Protein AF-0000000074693476 (afdb_homodimer)

Structure (mmCIF, N/CA/C/O backbone):
data_AF-0000000074693476-model_v1
#
loop_
_entity.id
_entity.type
_entity.pdbx_description
1 polymer 'BTB/POZ domain-containing protein 6'
#
loop_
_atom_site.group_PDB
_atom_site.id
_atom_site.type_symbol
_atom_site.label_atom_id
_atom_site.label_alt_id
_atom_site.label_comp_id
_atom_site.label_asym_id
_atom_site.label_entity_id
_atom_site.label_seq_id
_atom_site.pdbx_PDB_ins_code
_atom_site.Cartn_x
_atom_site.Cartn_y
_atom_site.Cartn_z
_atom_site.occupancy
_atom_site.B_iso_or_equiv
_atom_site.auth_seq_id
_atom_site.auth_comp_id
_atom_site.auth_asym_id
_atom_site.auth_atom_id
_atom_site.pdbx_PDB_model_num
ATOM 1 N N . MET A 1 1 ? 35.906 -12.086 26.562 1 19.55 1 MET A N 1
ATOM 2 C CA . MET A 1 1 ? 36.469 -10.82 26.109 1 19.55 1 MET A CA 1
ATOM 3 C C . MET A 1 1 ? 36 -10.508 24.688 1 19.55 1 MET A C 1
ATOM 5 O O . MET A 1 1 ? 36.406 -9.492 24.109 1 19.55 1 MET A O 1
ATOM 9 N N . PHE A 1 2 ? 35.625 -11.477 23.906 1 19.38 2 PHE A N 1
ATOM 10 C CA . PHE A 1 2 ? 35.719 -11.398 22.453 1 19.38 2 PHE A CA 1
ATOM 11 C C . PHE A 1 2 ? 34.594 -10.516 21.906 1 19.38 2 PHE A C 1
ATOM 13 O O . PHE A 1 2 ? 33.625 -11.023 21.312 1 19.38 2 PHE A O 1
ATOM 20 N N . ALA A 1 3 ? 34.125 -9.469 22.625 1 24.61 3 ALA A N 1
ATOM 21 C CA . ALA A 1 3 ? 33.062 -8.547 22.312 1 24.61 3 ALA A CA 1
ATOM 22 C C . ALA A 1 3 ? 33.344 -7.797 21.016 1 24.61 3 ALA A C 1
ATOM 24 O O . ALA A 1 3 ? 34.031 -6.781 21.016 1 24.61 3 ALA A O 1
ATOM 25 N N . GLY A 1 4 ? 33.656 -8.641 19.969 1 25.91 4 GLY A N 1
ATOM 26 C CA . GLY A 1 4 ? 34.062 -7.938 18.766 1 25.91 4 GLY A CA 1
ATOM 27 C C . GLY A 1 4 ? 33.094 -6.836 18.359 1 25.91 4 GLY A C 1
ATOM 28 O O . GLY A 1 4 ? 31.875 -7.031 18.359 1 25.91 4 GLY A O 1
ATOM 29 N N . GLN A 1 5 ? 33.375 -5.602 18.609 1 27.17 5 GLN A N 1
ATOM 30 C CA . GLN A 1 5 ? 32.719 -4.32 18.328 1 27.17 5 GLN A CA 1
ATOM 31 C C . GLN A 1 5 ? 32.312 -4.215 16.859 1 27.17 5 GLN A C 1
ATOM 33 O O . GLN A 1 5 ? 33.156 -4.301 15.977 1 27.17 5 GLN A O 1
ATOM 38 N N . PRO A 1 6 ? 31.172 -4.793 16.484 1 31.78 6 PRO A N 1
ATOM 39 C CA . PRO A 1 6 ? 30.953 -4.75 15.039 1 31.78 6 PRO A CA 1
ATOM 40 C C . PRO A 1 6 ? 31.344 -3.408 14.43 1 31.78 6 PRO A C 1
ATOM 42 O O . PRO A 1 6 ? 31.281 -2.377 15.102 1 31.78 6 PRO A O 1
ATOM 45 N N . ASP A 1 7 ? 32.375 -3.443 13.586 1 31.14 7 ASP A N 1
ATOM 46 C CA . ASP A 1 7 ? 33.031 -2.342 12.875 1 31.14 7 ASP A CA 1
ATOM 47 C C . ASP A 1 7 ? 31.984 -1.374 12.312 1 31.14 7 ASP A C 1
ATOM 49 O O . ASP A 1 7 ? 31.141 -1.769 11.516 1 31.14 7 ASP A O 1
ATOM 53 N N . GLN A 1 8 ? 31.547 -0.4 13.016 1 33.66 8 GLN A N 1
ATOM 54 C CA . GLN A 1 8 ? 30.703 0.763 12.805 1 33.66 8 GLN A CA 1
ATOM 55 C C . GLN A 1 8 ? 31 1.43 11.461 1 33.66 8 GLN A C 1
ATOM 57 O O . GLN A 1 8 ? 30.281 2.346 11.047 1 33.66 8 GLN A O 1
ATOM 62 N N . SER A 1 9 ? 32.219 1.271 10.938 1 33.34 9 SER A N 1
ATOM 63 C CA . SER A 1 9 ? 32.781 2.016 9.805 1 33.34 9 SER A CA 1
ATOM 64 C C . SER A 1 9 ? 32.031 1.683 8.516 1 33.34 9 SER A C 1
ATOM 66 O O . SER A 1 9 ? 32.156 2.406 7.52 1 33.34 9 SER A O 1
ATOM 68 N N . VAL A 1 10 ? 31.703 0.456 8.312 1 31.94 10 VAL A N 1
ATOM 69 C CA . VAL A 1 10 ? 31.172 0.083 7.004 1 31.94 10 VAL A CA 1
ATOM 70 C C . VAL A 1 10 ? 29.797 0.704 6.797 1 31.94 10 VAL A C 1
ATOM 72 O O . VAL A 1 10 ? 28.781 -0.001 6.805 1 31.94 10 VAL A O 1
ATOM 75 N N . LEU A 1 11 ? 29.25 1.495 7.664 1 37 11 LEU A N 1
ATOM 76 C CA . LEU A 1 11 ? 28.016 2.209 7.34 1 37 11 LEU A CA 1
ATOM 77 C C . LEU A 1 11 ? 28.062 2.754 5.918 1 37 11 LEU A C 1
ATOM 79 O O . LEU A 1 11 ? 29.016 3.457 5.547 1 37 11 LEU A O 1
ATOM 83 N N . ASP A 1 12 ? 27.406 2.012 4.926 1 38.69 12 ASP A N 1
ATOM 84 C CA . ASP A 1 12 ? 27.375 2.104 3.469 1 38.69 12 ASP A CA 1
ATOM 85 C C . ASP A 1 12 ? 27.297 3.559 3.012 1 38.69 12 ASP A C 1
ATOM 87 O O . ASP A 1 12 ? 26.453 4.316 3.494 1 38.69 12 ASP A O 1
ATOM 91 N N . LYS A 1 13 ? 28.188 4.199 2.406 1 40.78 13 LYS A N 1
ATOM 92 C CA . LYS A 1 13 ? 28.438 5.426 1.648 1 40.78 13 LYS A CA 1
ATOM 93 C C . LYS A 1 13 ? 27.188 5.848 0.872 1 40.78 13 LYS A C 1
ATOM 95 O O . LYS A 1 13 ? 27.062 7.016 0.493 1 40.78 13 LYS A O 1
ATOM 100 N N . ASN A 1 14 ? 26.438 4.879 0.334 1 44.59 14 ASN A N 1
ATOM 101 C CA . ASN A 1 14 ? 25.469 5.258 -0.696 1 44.59 14 ASN A CA 1
ATOM 102 C C . ASN A 1 14 ? 24.094 5.523 -0.104 1 44.59 14 ASN A C 1
ATOM 104 O O . ASN A 1 14 ? 23.094 5.539 -0.827 1 44.59 14 ASN A O 1
ATOM 108 N N . CYS A 1 15 ? 23.859 5.191 1.209 1 54.44 15 CYS A N 1
ATOM 109 C CA . CYS A 1 15 ? 22.5 5.555 1.609 1 54.44 15 CYS A CA 1
ATOM 110 C C . CYS A 1 15 ? 22.391 7.055 1.855 1 54.44 15 CYS A C 1
ATOM 112 O O . CYS A 1 15 ? 23.109 7.602 2.695 1 54.44 15 CYS A O 1
ATOM 114 N N . PRO A 1 16 ? 21.812 7.742 0.999 1 64.94 16 PRO A N 1
ATOM 115 C CA . PRO A 1 16 ? 21.594 9.164 1.271 1 64.94 16 PRO A CA 1
ATOM 116 C C . PRO A 1 16 ? 21.141 9.43 2.705 1 64.94 16 PRO A C 1
ATOM 118 O O . PRO A 1 16 ? 20.422 8.609 3.293 1 64.94 16 PRO A O 1
ATOM 121 N N . GLU A 1 17 ? 21.828 10.148 3.436 1 78.44 17 GLU A N 1
ATOM 122 C CA . GLU A 1 17 ? 21.438 10.656 4.75 1 78.44 17 GLU A CA 1
ATOM 123 C C . GLU A 1 17 ? 19.953 11.008 4.781 1 78.44 17 GLU A C 1
ATOM 125 O O . GLU A 1 17 ? 19.406 11.531 3.807 1 78.44 17 GLU A O 1
ATOM 130 N N . ASP A 1 18 ? 19.125 10.398 5.648 1 92.06 18 ASP A N 1
ATOM 131 C CA . ASP A 1 18 ? 17.734 10.688 5.957 1 92.06 18 ASP A CA 1
ATOM 132 C C . ASP A 1 18 ? 16.812 10.227 4.828 1 92.06 18 ASP A C 1
ATOM 134 O O . ASP A 1 18 ? 15.945 10.977 4.379 1 92.06 18 ASP A O 1
ATOM 138 N N . TRP A 1 19 ? 17.125 8.984 4.219 1 94.62 19 TRP A N 1
ATOM 139 C CA . TRP A 1 19 ? 16.359 8.43 3.109 1 94.62 19 TRP A CA 1
ATOM 140 C C . TRP A 1 19 ? 14.875 8.305 3.475 1 94.62 19 TRP A C 1
ATOM 142 O O . TRP A 1 19 ? 14.008 8.383 2.604 1 94.62 19 TRP A O 1
ATOM 152 N N . GLN A 1 20 ? 14.539 8.195 4.715 1 96.12 20 GLN A N 1
ATOM 153 C CA . GLN A 1 20 ? 13.188 7.977 5.211 1 96.12 20 GLN A CA 1
ATOM 154 C C . GLN A 1 20 ? 12.281 9.156 4.867 1 96.12 20 GLN A C 1
ATOM 156 O O . GLN A 1 20 ? 11.07 8.984 4.668 1 96.12 20 GLN A O 1
ATOM 161 N N . THR A 1 21 ? 12.867 10.336 4.801 1 95.81 21 THR A N 1
ATOM 162 C CA . THR A 1 21 ? 12.109 11.578 4.699 1 95.81 21 THR A CA 1
ATOM 163 C C . THR A 1 21 ? 11.43 11.688 3.336 1 95.81 21 THR A C 1
ATOM 165 O O . THR A 1 21 ? 10.492 12.461 3.166 1 95.81 21 THR A O 1
ATOM 168 N N . THR A 1 22 ? 11.805 10.883 2.398 1 94.88 22 THR A N 1
ATOM 169 C CA . THR A 1 22 ? 11.258 10.977 1.051 1 94.88 22 THR A CA 1
ATOM 170 C C . THR A 1 22 ? 10.266 9.844 0.786 1 94.88 22 THR A C 1
ATOM 172 O O . THR A 1 22 ? 9.656 9.781 -0.284 1 94.88 22 THR A O 1
ATOM 175 N N . LYS A 1 23 ? 10.109 8.938 1.743 1 95.56 23 LYS A N 1
ATOM 176 C CA . LYS A 1 23 ? 9.227 7.785 1.545 1 95.56 23 LYS A CA 1
ATOM 177 C C . LYS A 1 23 ? 7.832 8.062 2.098 1 95.56 23 LYS A C 1
ATOM 179 O O . LYS A 1 23 ? 7.676 8.375 3.279 1 95.56 23 LYS A O 1
ATOM 184 N N . LEU A 1 24 ? 6.836 7.883 1.351 1 94.31 24 LEU A N 1
ATOM 185 C CA . LEU A 1 24 ? 5.48 8.305 1.697 1 94.31 24 LEU A CA 1
ATOM 186 C C . LEU A 1 24 ? 4.719 7.172 2.375 1 94.31 24 LEU A C 1
ATOM 188 O O . LEU A 1 24 ? 3.885 7.414 3.25 1 94.31 24 LEU A O 1
ATOM 192 N N . THR A 1 25 ? 4.961 5.949 1.928 1 96.5 25 THR A N 1
ATOM 193 C CA . THR A 1 25 ? 4.188 4.82 2.432 1 96.5 25 THR A CA 1
ATOM 194 C C . THR A 1 25 ? 5.109 3.768 3.043 1 96.5 25 THR A C 1
ATOM 196 O O . THR A 1 25 ? 6.324 3.797 2.828 1 96.5 25 THR A O 1
ATOM 199 N N . ILE A 1 26 ? 4.574 2.9 3.799 1 97.31 26 ILE A N 1
ATOM 200 C CA . ILE A 1 26 ? 5.332 1.806 4.395 1 97.31 26 ILE A CA 1
ATOM 201 C C . ILE A 1 26 ? 5.895 0.908 3.297 1 97.31 26 ILE A C 1
ATOM 203 O O . ILE A 1 26 ? 7 0.377 3.426 1 97.31 26 ILE A O 1
ATOM 207 N N . LYS A 1 27 ? 5.148 0.76 2.211 1 97.31 27 LYS A N 1
ATOM 208 C CA . LYS A 1 27 ? 5.641 -0.011 1.074 1 97.31 27 LYS A CA 1
ATOM 209 C C . LYS A 1 27 ? 6.906 0.615 0.495 1 97.31 27 LYS A C 1
ATOM 211 O O . LYS A 1 27 ? 7.875 -0.09 0.197 1 97.31 27 LYS A O 1
ATOM 216 N N . ASP A 1 28 ? 6.879 1.973 0.401 1 97.38 28 ASP A N 1
ATOM 217 C CA . ASP A 1 28 ? 8.047 2.686 -0.11 1 97.38 28 ASP A CA 1
ATOM 218 C C . ASP A 1 28 ? 9.258 2.461 0.786 1 97.38 28 ASP A C 1
ATOM 220 O O . ASP A 1 28 ? 10.367 2.236 0.293 1 97.38 28 ASP A O 1
ATOM 224 N N . ARG A 1 29 ? 9.008 2.527 2.01 1 97.75 29 ARG A N 1
ATOM 225 C CA . ARG A 1 29 ? 10.086 2.385 2.98 1 97.75 29 ARG A CA 1
ATOM 226 C C . ARG A 1 29 ? 10.664 0.974 2.953 1 97.75 29 ARG A C 1
ATOM 228 O O . ARG A 1 29 ? 11.883 0.797 2.92 1 97.75 29 ARG A O 1
ATOM 235 N N . CYS A 1 30 ? 9.859 -0.033 2.908 1 98.06 30 CYS A N 1
ATOM 236 C CA . CYS A 1 30 ? 10.312 -1.418 2.863 1 98.06 30 CYS A CA 1
ATOM 237 C C . CYS A 1 30 ? 10.977 -1.729 1.526 1 98.06 30 CYS A C 1
ATOM 239 O O . CYS A 1 30 ? 11.977 -2.449 1.479 1 98.06 30 CYS A O 1
ATOM 241 N N . SER A 1 31 ? 10.375 -1.158 0.462 1 97.81 31 SER A N 1
ATOM 242 C CA . SER A 1 31 ? 10.953 -1.367 -0.864 1 97.81 31 SER A CA 1
ATOM 243 C C . SER A 1 31 ? 12.375 -0.838 -0.938 1 97.81 31 SER A C 1
ATOM 245 O O . SER A 1 31 ? 13.219 -1.401 -1.644 1 97.81 31 SER A O 1
ATOM 247 N N . PHE A 1 32 ? 12.633 0.213 -0.234 1 97.5 32 PHE A N 1
ATOM 248 C CA . PHE A 1 32 ? 13.961 0.81 -0.221 1 97.5 32 PHE A CA 1
ATOM 249 C C . PHE A 1 32 ? 14.984 -0.164 0.351 1 97.5 32 PHE A C 1
ATOM 251 O O . PHE A 1 32 ? 16.156 -0.145 -0.039 1 97.5 32 PHE A O 1
ATOM 258 N N . LEU A 1 33 ? 14.539 -1.071 1.209 1 97.81 33 LEU A N 1
ATOM 259 C CA . LEU A 1 33 ? 15.43 -1.978 1.919 1 97.81 33 LEU A CA 1
ATOM 260 C C . LEU A 1 33 ? 15.688 -3.24 1.104 1 97.81 33 LEU A C 1
ATOM 262 O O . LEU A 1 33 ? 16.531 -4.059 1.467 1 97.81 33 LEU A O 1
ATOM 266 N N . PHE A 1 34 ? 14.984 -3.377 -0.033 1 97.94 34 PHE A N 1
ATOM 267 C CA . PHE A 1 34 ? 15.133 -4.562 -0.867 1 97.94 34 PHE A CA 1
ATOM 268 C C . PHE A 1 34 ? 16.562 -4.715 -1.349 1 97.94 34 PHE A C 1
ATOM 270 O O . PHE A 1 34 ? 17.094 -3.838 -2.041 1 97.94 34 PHE A O 1
ATOM 277 N N . ASN A 1 35 ? 17.125 -5.828 -0.902 1 97.25 35 ASN A N 1
ATOM 278 C CA . ASN A 1 35 ? 18.516 -6.16 -1.202 1 97.25 35 ASN A CA 1
ATOM 279 C C . ASN A 1 35 ? 19.469 -5.023 -0.822 1 97.25 35 ASN A C 1
ATOM 281 O O . ASN A 1 35 ? 20.328 -4.641 -1.609 1 97.25 35 ASN A O 1
ATOM 285 N N . ASN A 1 36 ? 19.188 -4.426 0.294 1 96 36 ASN A N 1
ATOM 286 C CA . ASN A 1 36 ? 19.969 -3.338 0.871 1 96 36 ASN A CA 1
ATOM 287 C C . ASN A 1 36 ? 20.672 -3.77 2.16 1 96 36 ASN A C 1
ATOM 289 O O . ASN A 1 36 ? 20.062 -4.426 3.008 1 96 36 ASN A O 1
ATOM 293 N N . GLU A 1 37 ? 21.891 -3.504 2.283 1 95.62 37 GLU A N 1
ATOM 294 C CA . GLU A 1 37 ? 22.672 -3.887 3.455 1 95.62 37 GLU A CA 1
ATOM 295 C C . GLU A 1 37 ? 22.219 -3.133 4.699 1 95.62 37 GLU A C 1
ATOM 297 O O . GLU A 1 37 ? 22.406 -3.598 5.82 1 95.62 37 GLU A O 1
ATOM 302 N N . LEU A 1 38 ? 21.578 -2.004 4.484 1 94.94 38 LEU A N 1
ATOM 303 C CA . LEU A 1 38 ? 21.094 -1.188 5.59 1 94.94 38 LEU A CA 1
ATOM 304 C C . LEU A 1 38 ? 20.156 -1.989 6.488 1 94.94 38 LEU A C 1
ATOM 306 O O . LEU A 1 38 ? 19.156 -2.535 6.02 1 94.94 38 LEU A O 1
ATOM 310 N N . LEU A 1 39 ? 20.484 -2.141 7.781 1 94.69 39 LEU A N 1
ATOM 311 C CA . LEU A 1 39 ? 19.703 -2.809 8.82 1 94.69 39 LEU A CA 1
ATOM 312 C C . LEU A 1 39 ? 19.625 -4.309 8.555 1 94.69 39 LEU A C 1
ATOM 314 O O . LEU A 1 39 ? 18.859 -5.016 9.211 1 94.69 39 LEU A O 1
ATOM 318 N N . SER A 1 40 ? 20.359 -4.777 7.527 1 96.31 40 SER A N 1
ATOM 319 C CA . SER A 1 40 ? 20.312 -6.199 7.215 1 96.31 40 SER A CA 1
ATOM 320 C C . SER A 1 40 ? 20.906 -7.035 8.344 1 96.31 40 SER A C 1
ATOM 322 O O . SER A 1 40 ? 21.938 -6.68 8.906 1 96.31 40 SER A O 1
ATOM 324 N N . ASP A 1 41 ? 20.203 -8.109 8.703 1 95.94 41 ASP A N 1
ATOM 325 C CA . ASP A 1 41 ? 20.703 -8.969 9.773 1 95.94 41 ASP A CA 1
ATOM 326 C C . ASP A 1 41 ? 20.703 -10.43 9.352 1 95.94 41 ASP A C 1
ATOM 328 O O . ASP A 1 41 ? 20.969 -11.32 10.164 1 95.94 41 ASP A O 1
ATOM 332 N N . ILE A 1 42 ? 20.422 -10.711 8.141 1 97.25 42 ILE A N 1
ATOM 333 C CA . ILE A 1 42 ? 20.469 -12.055 7.582 1 97.25 42 ILE A CA 1
ATOM 334 C C . ILE A 1 42 ? 20.75 -11.977 6.082 1 97.25 42 ILE A C 1
ATOM 336 O O . ILE A 1 42 ? 20.438 -10.977 5.438 1 97.25 42 ILE A O 1
ATOM 340 N N . LYS A 1 43 ? 21.328 -12.984 5.543 1 97.31 43 LYS A N 1
ATOM 341 C CA . LYS A 1 43 ? 21.609 -13.078 4.113 1 97.31 43 LYS A CA 1
ATOM 342 C C . LYS A 1 43 ? 21.172 -14.422 3.551 1 97.31 43 LYS A C 1
ATOM 344 O O . LYS A 1 43 ? 21.25 -15.445 4.238 1 97.31 43 LYS A O 1
ATOM 349 N N . PHE A 1 44 ? 20.734 -14.375 2.305 1 97.56 44 PHE A N 1
ATOM 350 C CA . PHE A 1 44 ? 20.469 -15.602 1.565 1 97.56 44 PHE A CA 1
ATOM 351 C C . PHE A 1 44 ? 21.594 -15.906 0.591 1 97.56 44 PHE A C 1
ATOM 353 O O . PHE A 1 44 ? 22.141 -15 -0.041 1 97.56 44 PHE A O 1
ATOM 360 N N . THR A 1 45 ? 21.953 -17.156 0.478 1 96 45 THR A N 1
ATOM 361 C CA . THR A 1 45 ? 22.984 -17.562 -0.476 1 96 45 THR A CA 1
ATOM 362 C C . THR A 1 45 ? 22.453 -18.641 -1.418 1 96 45 THR A C 1
ATOM 364 O O . THR A 1 45 ? 21.734 -19.547 -0.991 1 96 45 THR A O 1
ATOM 367 N N . VAL A 1 46 ? 22.703 -18.469 -2.688 1 95.31 46 VAL A N 1
ATOM 368 C CA . VAL A 1 46 ? 22.328 -19.422 -3.721 1 95.31 46 VAL A CA 1
ATOM 369 C C . VAL A 1 46 ? 23.531 -19.734 -4.594 1 95.31 46 VAL A C 1
ATOM 371 O O . VAL A 1 46 ? 24.422 -18.906 -4.754 1 95.31 46 VAL A O 1
ATOM 374 N N . PRO A 1 47 ? 23.578 -20.906 -5.152 1 92.38 47 PRO A N 1
ATOM 375 C CA . PRO A 1 47 ? 24.719 -21.281 -5.977 1 92.38 47 PRO A CA 1
ATOM 376 C C . PRO A 1 47 ? 24.75 -20.547 -7.316 1 92.38 47 PRO A C 1
ATOM 378 O O . PRO A 1 47 ? 23.703 -20.156 -7.832 1 92.38 47 PRO A O 1
ATOM 381 N N . VAL A 1 48 ? 25.969 -20.297 -7.789 1 88.12 48 VAL A N 1
ATOM 382 C CA . VAL A 1 48 ? 26.156 -19.766 -9.133 1 88.12 48 VAL A CA 1
ATOM 383 C C . VAL A 1 48 ? 26.125 -20.891 -10.156 1 88.12 48 VAL A C 1
ATOM 385 O O . VAL A 1 48 ? 26.844 -21.891 -10 1 88.12 48 VAL A O 1
ATOM 388 N N . PRO A 1 49 ? 25.188 -20.641 -11.172 1 80.44 49 PRO A N 1
ATOM 389 C CA . PRO A 1 49 ? 25.094 -21.719 -12.164 1 80.44 49 PRO A CA 1
ATOM 390 C C . PRO A 1 49 ? 26.422 -21.984 -12.875 1 80.44 49 PRO A C 1
ATOM 392 O O . PRO A 1 49 ? 27.172 -21.031 -13.172 1 80.44 49 PRO A O 1
ATOM 395 N N . GLY A 1 50 ? 26.688 -23.172 -13.258 1 74.81 50 GLY A N 1
ATOM 396 C CA . GLY A 1 50 ? 27.797 -23.578 -14.102 1 74.81 50 GLY A CA 1
ATOM 397 C C . GLY A 1 50 ? 29.109 -23.734 -13.344 1 74.81 50 GLY A C 1
ATOM 398 O O . GLY A 1 50 ? 30.109 -24.156 -13.914 1 74.81 50 GLY A O 1
ATOM 399 N N . GLU A 1 51 ? 29.172 -23.125 -12.148 1 65.81 51 GLU A N 1
ATOM 400 C CA . GLU A 1 51 ? 30.469 -23.172 -11.484 1 65.81 51 GLU A CA 1
ATOM 401 C C . GLU A 1 51 ? 30.688 -24.531 -10.812 1 65.81 51 GLU A C 1
ATOM 403 O O . GLU A 1 51 ? 29.734 -25.156 -10.352 1 65.81 51 GLU A O 1
ATOM 408 N N . SER A 1 52 ? 31.859 -25.156 -11.133 1 59.88 52 SER A N 1
ATOM 409 C CA . SER A 1 52 ? 32.281 -26.438 -10.602 1 59.88 52 SER A CA 1
ATOM 410 C C . SER A 1 52 ? 32.344 -26.422 -9.078 1 59.88 52 SER A C 1
ATOM 412 O O . SER A 1 52 ? 32.406 -25.359 -8.461 1 59.88 52 SER A O 1
ATOM 414 N N . GLU A 1 53 ? 32.125 -27.562 -8.406 1 59.72 53 GLU A N 1
ATOM 415 C CA . GLU A 1 53 ? 32.031 -27.812 -6.973 1 59.72 53 GLU A CA 1
ATOM 416 C C . GLU A 1 53 ? 33.156 -27.156 -6.211 1 59.72 53 GLU A C 1
ATOM 418 O O . GLU A 1 53 ? 33.031 -26.812 -5.035 1 59.72 53 GLU A O 1
ATOM 423 N N . SER A 1 54 ? 34.406 -26.984 -6.762 1 56.06 54 SER A N 1
ATOM 424 C CA . SER A 1 54 ? 35.625 -26.578 -6.051 1 56.06 54 SER A CA 1
ATOM 425 C C . SER A 1 54 ? 35.625 -25.078 -5.793 1 56.06 54 SER A C 1
ATOM 427 O O . SER A 1 54 ? 36.344 -24.594 -4.93 1 56.06 54 SER A O 1
ATOM 429 N N . LYS A 1 55 ? 35.281 -24.328 -6.812 1 58.62 55 LYS A N 1
ATOM 430 C CA . LYS A 1 55 ? 35.25 -22.875 -6.652 1 58.62 55 LYS A CA 1
ATOM 431 C C . LYS A 1 55 ? 33.844 -22.344 -6.523 1 58.62 55 LYS A C 1
ATOM 433 O O . LYS A 1 55 ? 33.344 -21.625 -7.395 1 58.62 55 LYS A O 1
ATOM 438 N N . LYS A 1 56 ? 33.125 -22.875 -5.469 1 64.62 56 LYS A N 1
ATOM 439 C CA . LYS A 1 56 ? 31.672 -22.672 -5.324 1 64.62 56 LYS A CA 1
ATOM 440 C C . LYS A 1 56 ? 31.344 -21.234 -4.914 1 64.62 56 LYS A C 1
ATOM 442 O O . LYS A 1 56 ? 31.312 -20.922 -3.721 1 64.62 56 LYS A O 1
ATOM 447 N N . SER A 1 57 ? 31.391 -20.406 -5.832 1 81.44 57 SER A N 1
ATOM 448 C CA . SER A 1 57 ? 30.969 -19.031 -5.551 1 81.44 57 SER A CA 1
ATOM 449 C C . SER A 1 57 ? 29.469 -18.953 -5.328 1 81.44 57 SER A C 1
ATOM 451 O O . SER A 1 57 ? 28.719 -19.797 -5.82 1 81.44 57 SER A O 1
ATOM 453 N N . LYS A 1 58 ? 29.062 -18.281 -4.312 1 89.06 58 LYS A N 1
ATOM 454 C CA . LYS A 1 58 ? 27.656 -18.109 -3.969 1 89.06 58 LYS A CA 1
ATOM 455 C C . LYS A 1 58 ? 27.219 -16.672 -4.168 1 89.06 58 LYS A C 1
ATOM 457 O O . LYS A 1 58 ? 28 -15.742 -3.965 1 89.06 58 LYS A O 1
ATOM 462 N N . HIS A 1 59 ? 26.062 -16.531 -4.754 1 93.38 59 HIS A N 1
ATOM 463 C CA . HIS A 1 59 ? 25.406 -15.227 -4.75 1 93.38 59 HIS A CA 1
ATOM 464 C C . HIS A 1 59 ? 24.734 -14.953 -3.408 1 93.38 59 HIS A C 1
ATOM 466 O O . HIS A 1 59 ? 24.109 -15.844 -2.834 1 93.38 59 HIS A O 1
ATOM 472 N N . GLU A 1 60 ? 24.938 -13.758 -2.988 1 95.06 60 GLU A N 1
ATOM 473 C CA . GLU A 1 60 ? 24.344 -13.391 -1.711 1 95.06 60 GLU A CA 1
ATOM 474 C C . GLU A 1 60 ? 23.344 -12.25 -1.883 1 95.06 60 GLU A C 1
ATOM 476 O O . GLU A 1 60 ? 23.547 -11.359 -2.711 1 95.06 60 GLU A O 1
ATOM 481 N N . ILE A 1 61 ? 22.281 -12.289 -1.117 1 97.38 61 ILE A N 1
ATOM 482 C CA . ILE A 1 61 ? 21.281 -11.227 -1.104 1 97.38 61 ILE A CA 1
ATOM 483 C C . ILE A 1 61 ? 20.969 -10.828 0.336 1 97.38 61 ILE A C 1
ATOM 485 O O . ILE A 1 61 ? 20.734 -11.688 1.188 1 97.38 61 ILE A O 1
ATOM 489 N N . PHE A 1 62 ? 21.031 -9.539 0.619 1 97.5 62 PHE A N 1
ATOM 490 C CA . PHE A 1 62 ? 20.75 -9.023 1.952 1 97.5 62 PHE A CA 1
ATOM 491 C C . PHE A 1 62 ? 19.25 -9.086 2.246 1 97.5 62 PHE A C 1
ATOM 493 O O . PHE A 1 62 ? 18.438 -8.812 1.371 1 97.5 62 PHE A O 1
ATOM 500 N N . ALA A 1 63 ? 18.906 -9.5 3.447 1 98.12 63 ALA A N 1
ATOM 501 C CA . ALA A 1 63 ? 17.5 -9.555 3.877 1 98.12 63 ALA A CA 1
ATOM 502 C C . ALA A 1 63 ? 17.359 -9.117 5.332 1 98.12 63 ALA A C 1
ATOM 504 O O . ALA A 1 63 ? 18.344 -8.695 5.957 1 98.12 63 ALA A O 1
ATOM 505 N N . HIS A 1 64 ? 16.219 -9.047 5.859 1 97.94 64 HIS A N 1
ATOM 506 C CA . HIS A 1 64 ? 15.891 -8.609 7.211 1 97.94 64 HIS A CA 1
ATOM 507 C C . HIS A 1 64 ? 14.969 -9.617 7.902 1 97.94 64 HIS A C 1
ATOM 509 O O . HIS A 1 64 ? 13.859 -9.875 7.434 1 97.94 64 HIS A O 1
ATOM 515 N N . LYS A 1 65 ? 15.438 -10.141 9.016 1 97.5 65 LYS A N 1
ATOM 516 C CA . LYS A 1 65 ? 14.68 -11.156 9.742 1 97.5 65 LYS A CA 1
ATOM 517 C C . LYS A 1 65 ? 13.273 -10.68 10.062 1 97.5 65 LYS A C 1
ATOM 519 O O . LYS A 1 65 ? 12.312 -11.453 9.992 1 97.5 65 LYS A O 1
ATOM 524 N N . PHE A 1 66 ? 13.188 -9.438 10.422 1 97.38 66 PHE A N 1
ATOM 525 C CA . PHE A 1 66 ? 11.898 -8.883 10.797 1 97.38 66 PHE A CA 1
ATOM 526 C C . PHE A 1 66 ? 10.914 -8.969 9.641 1 97.38 66 PHE A C 1
ATOM 528 O O . PHE A 1 66 ? 9.812 -9.508 9.797 1 97.38 66 PHE A O 1
ATOM 535 N N . LEU A 1 67 ? 11.281 -8.477 8.469 1 98.25 67 LEU A N 1
ATOM 536 C CA . LEU A 1 67 ? 10.398 -8.453 7.309 1 98.25 67 LEU A CA 1
ATOM 537 C C . LEU A 1 67 ? 10.062 -9.875 6.855 1 98.25 67 LEU A C 1
ATOM 539 O O . LEU A 1 67 ? 8.93 -10.148 6.465 1 98.25 67 LEU A O 1
ATOM 543 N N . LEU A 1 68 ? 11.031 -10.711 6.957 1 98.06 68 LEU A N 1
ATOM 544 C CA . LEU A 1 68 ? 10.797 -12.109 6.598 1 98.06 68 LEU A CA 1
ATOM 545 C C . LEU A 1 68 ? 9.797 -12.758 7.555 1 98.06 68 LEU A C 1
ATOM 547 O O . LEU A 1 68 ? 8.867 -13.438 7.117 1 98.06 68 LEU A O 1
ATOM 551 N N . SER A 1 69 ? 9.938 -12.477 8.812 1 97.31 69 SER A N 1
ATOM 552 C CA . SER A 1 69 ? 9.148 -13.133 9.852 1 97.31 69 SER A CA 1
ATOM 553 C C . SER A 1 69 ? 7.695 -12.672 9.805 1 97.31 69 SER A C 1
ATOM 555 O O . SER A 1 69 ? 6.789 -13.422 10.172 1 97.31 69 SER A O 1
ATOM 557 N N . ILE A 1 70 ? 7.488 -11.469 9.375 1 97.56 70 ILE A N 1
ATOM 558 C CA . ILE A 1 70 ? 6.105 -11.008 9.336 1 97.56 70 ILE A CA 1
ATOM 559 C C . ILE A 1 70 ? 5.445 -11.453 8.031 1 97.56 70 ILE A C 1
ATOM 561 O O . ILE A 1 70 ? 4.234 -11.289 7.852 1 97.56 70 ILE A O 1
ATOM 565 N N . SER A 1 71 ? 6.156 -12.062 7.145 1 98 71 SER A N 1
ATOM 566 C CA . SER A 1 71 ? 5.617 -12.492 5.859 1 98 71 SER A CA 1
ATOM 567 C C . SER A 1 71 ? 5.398 -14 5.832 1 98 71 SER A C 1
ATOM 569 O O . SER A 1 71 ? 4.621 -14.508 5.02 1 98 71 SER A O 1
ATOM 571 N N . SER A 1 72 ? 6.07 -14.695 6.719 1 97.75 72 SER A N 1
ATOM 572 C CA . SER A 1 72 ? 6.055 -16.156 6.699 1 97.75 72 SER A CA 1
ATOM 573 C C . SER A 1 72 ? 6.141 -16.734 8.109 1 97.75 72 SER A C 1
ATOM 575 O O . SER A 1 72 ? 7.062 -16.406 8.859 1 97.75 72 SER A O 1
ATOM 577 N N . PRO A 1 73 ? 5.238 -17.672 8.445 1 97 73 PRO A N 1
ATOM 578 C CA . PRO A 1 73 ? 5.348 -18.328 9.75 1 97 73 PRO A CA 1
ATOM 579 C C . PRO A 1 73 ? 6.609 -19.172 9.883 1 97 73 PRO A C 1
ATOM 581 O O . PRO A 1 73 ? 7.148 -19.328 10.977 1 97 73 PRO A O 1
ATOM 584 N N . VAL A 1 74 ? 7.043 -19.688 8.766 1 96.94 74 VAL A N 1
ATOM 585 C CA . VAL A 1 74 ? 8.25 -20.5 8.766 1 96.94 74 VAL A CA 1
ATOM 586 C C . VAL A 1 74 ? 9.461 -19.641 9.109 1 96.94 74 VAL A C 1
ATOM 588 O O . VAL A 1 74 ? 10.273 -20.016 9.961 1 96.94 74 VAL A O 1
ATOM 591 N N . PHE A 1 75 ? 9.555 -18.469 8.516 1 96.88 75 PHE A N 1
ATOM 592 C CA . PHE A 1 75 ? 10.641 -17.562 8.852 1 96.88 75 PHE A CA 1
ATOM 593 C C . PHE A 1 75 ? 10.531 -17.094 10.305 1 96.88 75 PHE A C 1
ATOM 595 O O . PHE A 1 75 ? 11.547 -16.938 10.984 1 96.88 75 PHE A O 1
ATOM 602 N N . TYR A 1 76 ? 9.289 -16.906 10.727 1 96.5 76 TYR A N 1
ATOM 603 C CA . TYR A 1 76 ? 9.094 -16.516 12.125 1 96.5 76 TYR A CA 1
ATOM 604 C C . TYR A 1 76 ? 9.641 -17.594 13.062 1 96.5 76 TYR A C 1
ATOM 606 O O . TYR A 1 76 ? 10.367 -17.281 14.008 1 96.5 76 TYR A O 1
ATOM 614 N N . ALA A 1 77 ? 9.281 -18.781 12.797 1 94.62 77 ALA A N 1
ATOM 615 C CA . ALA A 1 77 ? 9.773 -19.906 13.609 1 94.62 77 ALA A CA 1
ATOM 616 C C . ALA A 1 77 ? 11.289 -20.016 13.531 1 94.62 77 ALA A C 1
ATOM 618 O O . ALA A 1 77 ? 11.953 -20.281 14.539 1 94.62 77 ALA A O 1
ATOM 619 N N . MET A 1 78 ? 11.875 -19.75 12.391 1 94.81 78 MET A N 1
ATOM 620 C CA . MET A 1 78 ? 13.312 -19.859 12.148 1 94.81 78 MET A CA 1
ATOM 621 C C . MET A 1 78 ? 14.086 -18.828 12.961 1 94.81 78 MET A C 1
ATOM 623 O O . MET A 1 78 ? 15.141 -19.141 13.516 1 94.81 78 MET A O 1
ATOM 627 N N . PHE A 1 79 ? 13.508 -17.625 13.078 1 95 79 PHE A N 1
ATOM 628 C CA . PHE A 1 79 ? 14.328 -16.531 13.602 1 95 79 PHE A CA 1
ATOM 629 C C . PHE A 1 79 ? 13.875 -16.141 15.008 1 95 79 PHE A C 1
ATOM 631 O O . PHE A 1 79 ? 14.656 -15.578 15.773 1 95 79 PHE A O 1
ATOM 638 N N . TYR A 1 80 ? 12.609 -16.406 15.336 1 91.94 80 TYR A N 1
ATOM 639 C CA . TYR A 1 80 ? 12.086 -15.914 16.609 1 91.94 80 TYR A CA 1
ATOM 640 C C . TYR A 1 80 ? 11.398 -17.031 17.375 1 91.94 80 TYR A C 1
ATOM 642 O O . TYR A 1 80 ? 10.82 -16.797 18.438 1 91.94 80 TYR A O 1
ATOM 650 N N . GLY A 1 81 ? 11.391 -18.172 16.859 1 88.81 81 GLY A N 1
ATOM 651 C CA . GLY A 1 81 ? 10.758 -19.312 17.516 1 88.81 81 GLY A CA 1
ATOM 652 C C . GLY A 1 81 ? 11.492 -19.766 18.766 1 88.81 81 GLY A C 1
ATOM 653 O O . GLY A 1 81 ? 12.305 -19.016 19.312 1 88.81 81 GLY A O 1
ATOM 654 N N . ALA A 1 82 ? 11.203 -20.859 19.188 1 85.75 82 ALA A N 1
ATOM 655 C CA . ALA A 1 82 ? 11.727 -21.406 20.422 1 85.75 82 ALA A CA 1
ATOM 656 C C . ALA A 1 82 ? 13.227 -21.641 20.328 1 85.75 82 ALA A C 1
ATOM 658 O O . ALA A 1 82 ? 13.969 -21.391 21.281 1 85.75 82 ALA A O 1
ATOM 659 N N . MET A 1 83 ? 13.758 -22.094 19.156 1 86.56 83 MET A N 1
ATOM 660 C CA . MET A 1 83 ? 15.18 -22.312 18.891 1 86.56 83 MET A CA 1
ATOM 661 C C . MET A 1 83 ? 15.609 -21.547 17.641 1 86.56 83 MET A C 1
ATOM 663 O O . MET A 1 83 ? 15.805 -22.156 16.578 1 86.56 83 MET A O 1
ATOM 667 N N . PRO A 1 84 ? 15.789 -20.297 17.875 1 84.44 84 PRO A N 1
ATOM 668 C CA . PRO A 1 84 ? 16.078 -19.484 16.688 1 84.44 84 PRO A CA 1
ATOM 669 C C . PRO A 1 84 ? 17.453 -19.766 16.094 1 84.44 84 PRO A C 1
ATOM 671 O O . PRO A 1 84 ? 18.391 -20.062 16.828 1 84.44 84 PRO A O 1
ATOM 674 N N . GLU A 1 85 ? 17.422 -19.734 14.781 1 80.62 85 GLU A N 1
ATOM 675 C CA . GLU A 1 85 ? 18.703 -19.859 14.07 1 80.62 85 GLU A CA 1
ATOM 676 C C . GLU A 1 85 ? 19.625 -18.688 14.383 1 80.62 85 GLU A C 1
ATOM 678 O O . GLU A 1 85 ? 19.188 -17.531 14.406 1 80.62 85 GLU A O 1
ATOM 683 N N . THR A 1 86 ? 20.75 -18.969 14.703 1 80.88 86 THR A N 1
ATOM 684 C CA . THR A 1 86 ? 21.703 -17.953 15.117 1 80.88 86 THR A CA 1
ATOM 685 C C . THR A 1 86 ? 22.625 -17.578 13.961 1 80.88 86 THR A C 1
ATOM 687 O O . THR A 1 86 ? 23.312 -16.562 14.016 1 80.88 86 THR A O 1
ATOM 690 N N . GLY A 1 87 ? 22.484 -18.266 12.906 1 85.75 87 GLY A N 1
ATOM 691 C CA . GLY A 1 87 ? 23.375 -17.984 11.789 1 85.75 87 GLY A CA 1
ATOM 692 C C . GLY A 1 87 ? 22.984 -16.734 11.031 1 85.75 87 GLY A C 1
ATOM 693 O O . GLY A 1 87 ? 21.859 -16.234 11.172 1 85.75 87 GLY A O 1
ATOM 694 N N . GLU A 1 88 ? 23.984 -16.203 10.258 1 91.88 88 GLU A N 1
ATOM 695 C CA . GLU A 1 88 ? 23.766 -14.969 9.5 1 91.88 88 GLU A CA 1
ATOM 696 C C . GLU A 1 88 ? 23.422 -15.266 8.047 1 91.88 88 GLU A C 1
ATOM 698 O O . GLU A 1 88 ? 23.203 -14.352 7.25 1 91.88 88 GLU A O 1
ATOM 703 N N . THR A 1 89 ? 23.281 -16.531 7.809 1 94.44 89 THR A N 1
ATOM 704 C CA . THR A 1 89 ? 23.062 -16.859 6.406 1 94.44 89 THR A CA 1
ATOM 705 C C . THR A 1 89 ? 22.047 -18 6.273 1 94.44 89 THR A C 1
ATOM 707 O O . THR A 1 89 ? 22.078 -18.953 7.047 1 94.44 89 THR A O 1
ATOM 710 N N . VAL A 1 90 ? 21.172 -17.891 5.355 1 95.69 90 VAL A N 1
ATOM 711 C CA . VAL A 1 90 ? 20.266 -18.969 4.945 1 95.69 90 VAL A CA 1
ATOM 712 C C . VAL A 1 90 ? 20.672 -19.484 3.564 1 95.69 90 VAL A C 1
ATOM 714 O O . VAL A 1 90 ? 20.656 -18.719 2.59 1 95.69 90 VAL A O 1
ATOM 717 N N . GLU A 1 91 ? 20.969 -20.688 3.477 1 94.38 91 GLU A N 1
ATOM 718 C CA . GLU A 1 91 ? 21.406 -21.281 2.215 1 94.38 91 GLU A CA 1
ATOM 719 C C . GLU A 1 91 ? 20.25 -21.984 1.509 1 94.38 91 GLU A C 1
ATOM 721 O O . GLU A 1 91 ? 19.531 -22.766 2.129 1 94.38 91 GLU A O 1
ATOM 726 N N . LEU A 1 92 ? 20.141 -21.719 0.257 1 95.81 92 LEU A N 1
ATOM 727 C CA . LEU A 1 92 ? 19.188 -22.391 -0.617 1 95.81 92 LEU A CA 1
ATOM 728 C C . LEU A 1 92 ? 19.906 -23.062 -1.786 1 95.81 92 LEU A C 1
ATOM 730 O O . LEU A 1 92 ? 19.984 -22.484 -2.877 1 95.81 92 LEU A O 1
ATOM 734 N N . PRO A 1 93 ? 20.328 -24.25 -1.631 1 92.38 93 PRO A N 1
ATOM 735 C CA . PRO A 1 93 ? 21.188 -24.906 -2.607 1 92.38 93 PRO A CA 1
ATOM 736 C C . PRO A 1 93 ? 20.484 -25.172 -3.934 1 92.38 93 PRO A C 1
ATOM 738 O O . PRO A 1 93 ? 21.141 -25.266 -4.977 1 92.38 93 PRO A O 1
ATOM 741 N N . ASP A 1 94 ? 19.219 -25.328 -3.936 1 91.06 94 ASP A N 1
ATOM 742 C CA . ASP A 1 94 ? 18.484 -25.703 -5.145 1 91.06 94 ASP A CA 1
ATOM 743 C C . ASP A 1 94 ? 17.734 -24.516 -5.723 1 91.06 94 ASP A C 1
ATOM 745 O O . ASP A 1 94 ? 16.828 -24.688 -6.535 1 91.06 94 ASP A O 1
ATOM 749 N N . CYS A 1 95 ? 18.172 -23.328 -5.316 1 95.12 95 CYS A N 1
ATOM 750 C CA . CYS A 1 95 ? 17.438 -22.141 -5.75 1 95.12 95 CYS A CA 1
ATOM 751 C C . CYS A 1 95 ? 18.312 -21.266 -6.633 1 95.12 95 CYS A C 1
ATOM 753 O O . CYS A 1 95 ? 19.5 -21.062 -6.34 1 95.12 95 CYS A O 1
ATOM 755 N N . GLU A 1 96 ? 17.703 -20.828 -7.734 1 95.38 96 GLU A N 1
ATOM 756 C CA . GLU A 1 96 ? 18.406 -19.891 -8.609 1 95.38 96 GLU A CA 1
ATOM 757 C C . GLU A 1 96 ? 18.281 -18.453 -8.102 1 95.38 96 GLU A C 1
ATOM 759 O O . GLU A 1 96 ? 17.297 -18.109 -7.457 1 95.38 96 GLU A O 1
ATOM 764 N N . TYR A 1 97 ? 19.234 -17.625 -8.445 1 95.88 97 TYR A N 1
ATOM 765 C CA . TYR A 1 97 ? 19.297 -16.25 -7.98 1 95.88 97 TYR A CA 1
ATOM 766 C C . TYR A 1 97 ? 18.078 -15.461 -8.406 1 95.88 97 TYR A C 1
ATOM 768 O O . TYR A 1 97 ? 17.469 -14.758 -7.598 1 95.88 97 TYR A O 1
ATOM 776 N N . GLU A 1 98 ? 17.719 -15.625 -9.664 1 95.81 98 GLU A N 1
ATOM 777 C CA . GLU A 1 98 ? 16.594 -14.859 -10.211 1 95.81 98 GLU A CA 1
ATOM 778 C C . GLU A 1 98 ? 15.289 -15.203 -9.5 1 95.81 98 GLU A C 1
ATOM 780 O O . GLU A 1 98 ? 14.438 -14.336 -9.305 1 95.81 98 GLU A O 1
ATOM 785 N N . ILE A 1 99 ? 15.125 -16.422 -9.102 1 97.88 99 ILE A N 1
ATOM 786 C CA . ILE A 1 99 ? 13.922 -16.875 -8.406 1 97.88 99 ILE A CA 1
ATOM 787 C C . ILE A 1 99 ? 13.891 -16.281 -7 1 97.88 99 ILE A C 1
ATOM 789 O O . ILE A 1 99 ? 12.852 -15.781 -6.559 1 97.88 99 ILE A O 1
ATOM 793 N N . LEU A 1 100 ? 15.07 -16.281 -6.375 1 98.19 100 LEU A N 1
ATOM 794 C CA . LEU A 1 100 ? 15.172 -15.727 -5.031 1 98.19 100 LEU A CA 1
ATOM 795 C C . LEU A 1 100 ? 14.883 -14.227 -5.047 1 98.19 100 LEU A C 1
ATOM 797 O O . LEU A 1 100 ? 14.18 -13.719 -4.172 1 98.19 100 LEU A O 1
ATOM 801 N N . VAL A 1 101 ? 15.398 -13.578 -6.031 1 97.81 101 VAL A N 1
ATOM 802 C CA . VAL A 1 101 ? 15.203 -12.141 -6.164 1 97.81 101 VAL A CA 1
ATOM 803 C C . VAL A 1 101 ? 13.711 -11.836 -6.301 1 97.81 101 VAL A C 1
ATOM 805 O O . VAL A 1 101 ? 13.195 -10.922 -5.641 1 97.81 101 VAL A O 1
ATOM 808 N N . GLU A 1 102 ? 12.992 -12.555 -7.109 1 98.25 102 GLU A N 1
ATOM 809 C CA . GLU A 1 102 ? 11.562 -12.328 -7.305 1 98.25 102 GLU A CA 1
ATOM 810 C C . GLU A 1 102 ? 10.773 -12.633 -6.035 1 98.25 102 GLU A C 1
ATOM 812 O O . GLU A 1 102 ? 9.828 -11.922 -5.695 1 98.25 102 GLU A O 1
ATOM 817 N N . PHE A 1 103 ? 11.211 -13.641 -5.379 1 98.62 103 PHE A N 1
ATOM 818 C CA . PHE A 1 103 ? 10.602 -14.039 -4.117 1 98.62 103 PHE A CA 1
ATOM 819 C C . PHE A 1 103 ? 10.727 -12.93 -3.078 1 98.62 103 PHE A C 1
ATOM 821 O O . PHE A 1 103 ? 9.727 -12.523 -2.479 1 98.62 103 PHE A O 1
ATOM 828 N N . LEU A 1 104 ? 11.906 -12.406 -2.934 1 98.62 104 LEU A N 1
ATOM 829 C CA . LEU A 1 104 ? 12.156 -11.344 -1.963 1 98.62 104 LEU A CA 1
ATOM 830 C C . LEU A 1 104 ? 11.531 -10.031 -2.412 1 98.62 104 LEU A C 1
ATOM 832 O O . LEU A 1 104 ? 11.086 -9.234 -1.583 1 98.62 104 LEU A O 1
ATOM 836 N N . ARG A 1 105 ? 11.523 -9.836 -3.699 1 98.19 105 ARG A N 1
ATOM 837 C CA . ARG A 1 105 ? 10.883 -8.641 -4.223 1 98.19 105 ARG A CA 1
ATOM 838 C C . ARG A 1 105 ? 9.414 -8.586 -3.811 1 98.19 105 ARG A C 1
ATOM 840 O O . ARG A 1 105 ? 8.898 -7.516 -3.467 1 98.19 105 ARG A O 1
ATOM 847 N N . TYR A 1 106 ? 8.734 -9.68 -3.855 1 98.44 106 TYR A N 1
ATOM 848 C CA . TYR A 1 106 ? 7.34 -9.742 -3.424 1 98.44 106 TYR A CA 1
ATOM 849 C C . TYR A 1 106 ? 7.211 -9.398 -1.946 1 98.44 106 TYR A C 1
ATOM 851 O O . TYR A 1 106 ? 6.316 -8.641 -1.556 1 98.44 106 TYR A O 1
ATOM 859 N N . ILE A 1 107 ? 8.125 -9.898 -1.153 1 98.5 107 ILE A N 1
ATOM 860 C CA . ILE A 1 107 ? 8.062 -9.711 0.292 1 98.5 107 ILE A CA 1
ATOM 861 C C . ILE A 1 107 ? 8.281 -8.242 0.632 1 98.5 107 ILE A C 1
ATOM 863 O O . ILE A 1 107 ? 7.574 -7.676 1.467 1 98.5 107 ILE A O 1
ATOM 867 N N . TYR A 1 108 ? 9.164 -7.586 -0.051 1 98.38 108 TYR A N 1
ATOM 868 C CA . TYR A 1 108 ? 9.594 -6.238 0.307 1 98.38 108 TYR A CA 1
ATOM 869 C C . TYR A 1 108 ? 8.75 -5.188 -0.402 1 98.38 108 TYR A C 1
ATOM 871 O O . TYR A 1 108 ? 8.539 -4.094 0.124 1 98.38 108 TYR A O 1
ATOM 879 N N . CYS A 1 109 ? 8.305 -5.543 -1.632 1 97.81 109 CYS A N 1
ATOM 880 C CA . CYS A 1 109 ? 7.801 -4.484 -2.5 1 97.81 109 CYS A CA 1
ATOM 881 C C . CYS A 1 109 ? 6.367 -4.77 -2.938 1 97.81 109 CYS A C 1
ATOM 883 O O . CYS A 1 109 ? 5.746 -3.947 -3.613 1 97.81 109 CYS A O 1
ATOM 885 N N . ASP A 1 110 ? 5.867 -5.895 -2.666 1 97.06 110 ASP A N 1
ATOM 886 C CA . ASP A 1 110 ? 4.543 -6.305 -3.119 1 97.06 110 ASP A CA 1
ATOM 887 C C . ASP A 1 110 ? 4.465 -6.316 -4.645 1 97.06 110 ASP A C 1
ATOM 889 O O . ASP A 1 110 ? 3.428 -5.977 -5.219 1 97.06 110 ASP A O 1
ATOM 893 N N . VAL A 1 111 ? 5.523 -6.523 -5.293 1 96.38 111 VAL A N 1
ATOM 894 C CA . VAL A 1 111 ? 5.605 -6.602 -6.746 1 96.38 111 VAL A CA 1
ATOM 895 C C . VAL A 1 111 ? 6.094 -7.984 -7.164 1 96.38 111 VAL A C 1
ATOM 897 O O . VAL A 1 111 ? 6.938 -8.578 -6.488 1 96.38 111 VAL A O 1
ATOM 900 N N . LEU A 1 112 ? 5.535 -8.461 -8.203 1 96.5 112 LEU A N 1
ATOM 901 C CA . LEU A 1 112 ? 5.859 -9.797 -8.688 1 96.5 112 LEU A CA 1
ATOM 902 C C . LEU A 1 112 ? 5.867 -9.836 -10.211 1 96.5 112 LEU A C 1
ATOM 904 O O . LEU A 1 112 ? 4.875 -9.477 -10.852 1 96.5 112 LEU A O 1
ATOM 908 N N . THR A 1 113 ? 6.957 -10.188 -10.758 1 97.06 113 THR A N 1
ATOM 909 C CA . THR A 1 113 ? 7.082 -10.367 -12.203 1 97.06 113 THR A CA 1
ATOM 910 C C . THR A 1 113 ? 7.348 -11.828 -12.547 1 97.06 113 THR A C 1
ATOM 912 O O . THR A 1 113 ? 8.484 -12.289 -12.477 1 97.06 113 THR A O 1
ATOM 915 N N . LEU A 1 114 ? 6.336 -12.453 -12.977 1 97.88 114 LEU A N 1
ATOM 916 C CA . LEU A 1 114 ? 6.422 -13.883 -13.25 1 97.88 114 LEU A CA 1
ATOM 917 C C . LEU A 1 114 ? 6.547 -14.148 -14.742 1 97.88 114 LEU A C 1
ATOM 919 O O . LEU A 1 114 ? 6.074 -13.352 -15.562 1 97.88 114 LEU A O 1
ATOM 923 N N . ASN A 1 115 ? 7.223 -15.109 -15.086 1 96.69 115 ASN A N 1
ATOM 924 C CA . ASN A 1 115 ? 7.309 -15.68 -16.422 1 96.69 115 ASN A CA 1
ATOM 925 C C . ASN A 1 115 ? 7.402 -17.203 -16.391 1 96.69 115 ASN A C 1
ATOM 927 O O . ASN A 1 115 ? 7.41 -17.797 -15.312 1 96.69 115 ASN A O 1
ATOM 931 N N . GLU A 1 116 ? 7.504 -17.844 -17.5 1 93.19 116 GLU A N 1
ATOM 932 C CA . GLU A 1 116 ? 7.473 -19.297 -17.609 1 93.19 116 GLU A CA 1
ATOM 933 C C . GLU A 1 116 ? 8.695 -19.922 -16.938 1 93.19 116 GLU A C 1
ATOM 935 O O . GLU A 1 116 ? 8.625 -21.047 -16.422 1 93.19 116 GLU A O 1
ATOM 940 N N . ASN A 1 117 ? 9.719 -19.203 -16.812 1 94.56 117 ASN A N 1
ATOM 941 C CA . ASN A 1 117 ? 10.977 -19.766 -16.344 1 94.56 117 ASN A CA 1
ATOM 942 C C . ASN A 1 117 ? 11.109 -19.656 -14.82 1 94.56 117 ASN A C 1
ATOM 944 O O . ASN A 1 117 ? 11.891 -20.391 -14.211 1 94.56 117 ASN A O 1
ATOM 948 N N . ASN A 1 118 ? 10.367 -18.75 -14.234 1 97.25 118 ASN A N 1
ATOM 949 C CA . ASN A 1 118 ? 10.609 -18.547 -12.812 1 97.25 118 ASN A CA 1
ATOM 950 C C . ASN A 1 118 ? 9.391 -18.938 -11.977 1 97.25 118 ASN A C 1
ATOM 952 O O . ASN A 1 118 ? 9.5 -19.125 -10.758 1 97.25 118 ASN A O 1
ATOM 956 N N . VAL A 1 119 ? 8.25 -19.094 -12.57 1 98 119 VAL A N 1
ATOM 957 C CA . VAL A 1 119 ? 6.996 -19.25 -11.844 1 98 119 VAL A CA 1
ATOM 958 C C . VAL A 1 119 ? 7.059 -20.516 -10.969 1 98 119 VAL A C 1
ATOM 960 O O . VAL A 1 119 ? 6.621 -20.5 -9.82 1 98 119 VAL A O 1
ATOM 963 N N . LYS A 1 120 ? 7.609 -21.578 -11.461 1 97.31 120 LYS A N 1
ATOM 964 C CA . LYS A 1 120 ? 7.68 -22.812 -10.688 1 97.31 120 LYS A CA 1
ATOM 965 C C . LYS A 1 120 ? 8.578 -22.641 -9.469 1 97.31 120 LYS A C 1
ATOM 967 O O . LYS A 1 120 ? 8.242 -23.125 -8.375 1 97.31 120 LYS A O 1
ATOM 972 N N . GLY A 1 121 ? 9.664 -21.969 -9.688 1 97.88 121 GLY A N 1
ATOM 973 C CA . GLY A 1 121 ? 10.586 -21.734 -8.586 1 97.88 121 GLY A CA 1
ATOM 974 C C . GLY A 1 121 ? 9.992 -20.859 -7.488 1 97.88 121 GLY A C 1
ATOM 975 O O . GLY A 1 121 ? 10.156 -21.156 -6.305 1 97.88 121 GLY A O 1
ATOM 976 N N . VAL A 1 122 ? 9.336 -19.828 -7.848 1 98.62 122 VAL A N 1
ATOM 977 C CA . VAL A 1 122 ? 8.703 -18.938 -6.879 1 98.62 122 VAL A CA 1
ATOM 978 C C . VAL A 1 122 ? 7.59 -19.672 -6.145 1 98.62 122 VAL A C 1
ATOM 980 O O . VAL A 1 122 ? 7.418 -19.5 -4.934 1 98.62 122 VAL A O 1
ATOM 983 N N . LEU A 1 123 ? 6.859 -20.5 -6.922 1 98.62 123 LEU A N 1
ATOM 984 C CA . LEU A 1 123 ? 5.824 -21.312 -6.305 1 98.62 123 LEU A CA 1
ATOM 985 C C . LEU A 1 123 ? 6.426 -22.266 -5.273 1 98.62 123 LEU A C 1
ATOM 987 O O . LEU A 1 123 ? 5.891 -22.406 -4.172 1 98.62 123 LEU A O 1
ATOM 991 N N . ASP A 1 124 ? 7.52 -22.875 -5.598 1 98.25 124 ASP A N 1
ATOM 992 C CA . ASP A 1 124 ? 8.211 -23.766 -4.68 1 98.25 124 ASP A CA 1
ATOM 993 C C . ASP A 1 124 ? 8.578 -23.047 -3.381 1 98.25 124 ASP A C 1
ATOM 995 O O . ASP A 1 124 ? 8.344 -23.578 -2.289 1 98.25 124 ASP A O 1
ATOM 999 N N . LEU A 1 125 ? 9.109 -21.906 -3.5 1 98.56 125 LEU A N 1
ATOM 1000 C CA . LEU A 1 125 ? 9.492 -21.125 -2.324 1 98.56 125 LEU A CA 1
ATOM 1001 C C . LEU A 1 125 ? 8.258 -20.719 -1.523 1 98.56 125 LEU A C 1
ATOM 1003 O O . LEU A 1 125 ? 8.281 -20.734 -0.291 1 98.56 125 LEU A O 1
ATOM 1007 N N . SER A 1 126 ? 7.199 -20.281 -2.244 1 98.56 126 SER A N 1
ATOM 1008 C CA . SER A 1 126 ? 5.969 -19.875 -1.57 1 98.56 126 SER A CA 1
ATOM 1009 C C . SER A 1 126 ? 5.402 -21 -0.728 1 98.56 126 SER A C 1
ATOM 1011 O O . SER A 1 126 ? 4.891 -20.781 0.37 1 98.56 126 SER A O 1
ATOM 1013 N N . LYS A 1 127 ? 5.492 -22.234 -1.271 1 97.94 127 LYS A N 1
ATOM 1014 C CA . LYS A 1 127 ? 5.023 -23.406 -0.534 1 97.94 127 LYS A CA 1
ATOM 1015 C C . LYS A 1 127 ? 5.977 -23.75 0.608 1 97.94 127 LYS A C 1
ATOM 1017 O O . LYS A 1 127 ? 5.539 -24.016 1.729 1 97.94 127 LYS A O 1
ATOM 1022 N N . LYS A 1 128 ? 7.219 -23.656 0.358 1 97.75 128 LYS A N 1
ATOM 1023 C CA . LYS A 1 128 ? 8.242 -23.984 1.348 1 97.75 128 LYS A CA 1
ATOM 1024 C C . LYS A 1 128 ? 8.133 -23.078 2.57 1 97.75 128 LYS A C 1
ATOM 1026 O O . LYS A 1 128 ? 8.273 -23.531 3.705 1 97.75 128 LYS A O 1
ATOM 1031 N N . TYR A 1 129 ? 7.875 -21.844 2.352 1 98 129 TYR A N 1
ATOM 1032 C CA . TYR A 1 129 ? 7.867 -20.875 3.439 1 98 129 TYR A CA 1
ATOM 1033 C C . TYR A 1 129 ? 6.445 -20.484 3.818 1 98 129 TYR A C 1
ATOM 1035 O O . TYR A 1 129 ? 6.23 -19.484 4.508 1 98 129 TYR A O 1
ATOM 1043 N N . MET A 1 130 ? 5.477 -21.219 3.322 1 97.88 130 MET A N 1
ATOM 1044 C CA . MET A 1 130 ? 4.07 -21.125 3.709 1 97.88 130 MET A CA 1
ATOM 1045 C C . MET A 1 130 ? 3.535 -19.719 3.463 1 97.88 130 MET A C 1
ATOM 1047 O O . MET A 1 130 ? 3.078 -19.047 4.395 1 97.88 130 MET A O 1
ATOM 1051 N N . MET A 1 131 ? 3.518 -19.297 2.291 1 98.12 131 MET A N 1
ATOM 1052 C CA . MET A 1 131 ? 2.982 -18 1.861 1 98.12 131 MET A CA 1
ATOM 1053 C C . MET A 1 131 ? 1.864 -18.188 0.841 1 98.12 131 MET A C 1
ATOM 1055 O O . MET A 1 131 ? 2.061 -17.953 -0.352 1 98.12 131 MET A O 1
ATOM 1059 N N . PRO A 1 132 ? 0.717 -18.484 1.274 1 97.69 132 PRO A N 1
ATOM 1060 C CA . PRO A 1 132 ? -0.392 -18.812 0.379 1 97.69 132 PRO A CA 1
ATOM 1061 C C . PRO A 1 132 ? -0.74 -17.688 -0.581 1 97.69 132 PRO A C 1
ATOM 1063 O O . PRO A 1 132 ? -0.997 -17.922 -1.763 1 97.69 132 PRO A O 1
ATOM 1066 N N . PRO A 1 133 ? -0.747 -16.422 -0.164 1 97.44 133 PRO A N 1
ATOM 1067 C CA . PRO A 1 133 ? -1.062 -15.375 -1.136 1 97.44 133 PRO A CA 1
ATOM 1068 C C . PRO A 1 133 ? -0.1 -15.367 -2.322 1 97.44 133 PRO A C 1
ATOM 1070 O O . PRO A 1 133 ? -0.52 -15.141 -3.459 1 97.44 133 PRO A O 1
ATOM 1073 N N . LEU A 1 134 ? 1.1 -15.594 -2.059 1 98.44 134 LEU A N 1
ATOM 1074 C CA . LEU A 1 134 ? 2.082 -15.641 -3.137 1 98.44 134 LEU A CA 1
ATOM 1075 C C . LEU A 1 134 ? 1.861 -16.859 -4.016 1 98.44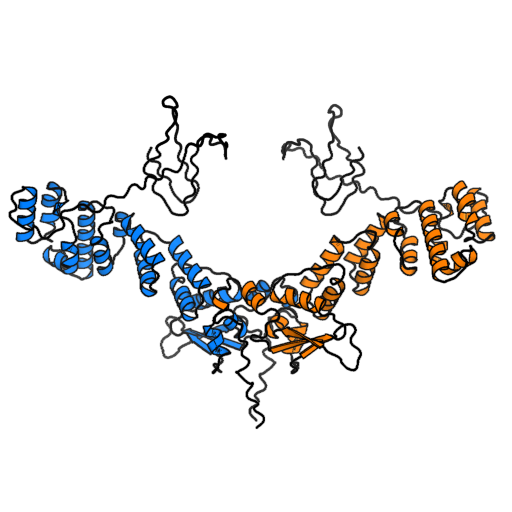 134 LEU A C 1
ATOM 1077 O O . LEU A 1 134 ? 1.939 -16.781 -5.246 1 98.44 134 LEU A O 1
ATOM 1081 N N . ALA A 1 135 ? 1.618 -18 -3.41 1 98.38 135 ALA A N 1
ATOM 1082 C CA . ALA A 1 135 ? 1.308 -19.203 -4.168 1 98.38 135 ALA A CA 1
ATOM 1083 C C . ALA A 1 135 ? 0.113 -18.984 -5.09 1 98.38 135 ALA A C 1
ATOM 1085 O O . ALA A 1 135 ? 0.135 -19.391 -6.254 1 98.38 135 ALA A O 1
ATOM 1086 N N . ASP A 1 136 ? -0.833 -18.328 -4.551 1 97.75 136 ASP A N 1
ATOM 1087 C CA . ASP A 1 136 ? -2.039 -18.062 -5.328 1 97.75 136 ASP A CA 1
ATOM 1088 C C . ASP A 1 136 ? -1.717 -17.219 -6.566 1 97.75 136 ASP A C 1
ATOM 1090 O O . ASP A 1 136 ? -2.266 -17.469 -7.645 1 97.75 136 ASP A O 1
ATOM 1094 N N . LYS A 1 137 ? -0.892 -16.281 -6.398 1 97.75 137 LYS A N 1
ATOM 1095 C CA . LYS A 1 137 ? -0.499 -15.453 -7.535 1 97.75 137 LYS A CA 1
ATOM 1096 C C . LYS A 1 137 ? 0.227 -16.281 -8.594 1 97.75 137 LYS A C 1
ATOM 1098 O O . LYS A 1 137 ? 0.057 -16.047 -9.789 1 97.75 137 LYS A O 1
ATOM 1103 N N . CYS A 1 138 ? 1.011 -17.188 -8.164 1 98.56 138 CYS A N 1
ATOM 1104 C CA . CYS A 1 138 ? 1.711 -18.062 -9.086 1 98.56 138 CYS A CA 1
ATOM 1105 C C . CYS A 1 138 ? 0.729 -18.953 -9.844 1 98.56 138 CYS A C 1
ATOM 1107 O O . CYS A 1 138 ? 0.84 -19.109 -11.062 1 98.56 138 CYS A O 1
ATOM 1109 N N . TRP A 1 139 ? -0.221 -19.5 -9.133 1 97.69 139 TRP A N 1
ATOM 1110 C CA . TRP A 1 139 ? -1.24 -20.312 -9.773 1 97.69 139 TRP A CA 1
ATOM 1111 C C . TRP A 1 139 ? -2.045 -19.5 -10.781 1 97.69 139 TRP A C 1
ATOM 1113 O O . TRP A 1 139 ? -2.338 -19.984 -11.883 1 97.69 139 TRP A O 1
ATOM 1123 N N . GLN A 1 140 ? -2.354 -18.344 -10.406 1 96.75 140 GLN A N 1
ATOM 1124 C CA . GLN A 1 140 ? -3.09 -17.469 -11.312 1 96.75 140 GLN A CA 1
ATOM 1125 C C . GLN A 1 140 ? -2.297 -17.203 -12.594 1 96.75 140 GLN A C 1
ATOM 1127 O O . GLN A 1 140 ? -2.863 -17.203 -13.688 1 96.75 140 GLN A O 1
ATOM 1132 N N . PHE A 1 141 ? -1.127 -16.984 -12.422 1 97.69 141 PHE A N 1
ATOM 1133 C CA . PHE A 1 141 ? -0.272 -16.766 -13.586 1 97.69 141 PHE A CA 1
ATOM 1134 C C . PHE A 1 141 ? -0.267 -17.984 -14.484 1 97.69 141 PHE A C 1
ATOM 1136 O O . PHE A 1 141 ? -0.423 -17.875 -15.703 1 97.69 141 PHE A O 1
ATOM 1143 N N . LEU A 1 142 ? -0.082 -19.141 -13.891 1 97.81 142 LEU A N 1
ATOM 1144 C CA . LEU A 1 142 ? -0.039 -20.391 -14.648 1 97.81 142 LEU A CA 1
ATOM 1145 C C . LEU A 1 142 ? -1.344 -20.609 -15.406 1 97.81 142 LEU A C 1
ATOM 1147 O O . LEU A 1 142 ? -1.329 -20.984 -16.578 1 97.81 142 LEU A O 1
ATOM 1151 N N . LEU A 1 143 ? -2.408 -20.281 -14.758 1 95.19 143 LEU A N 1
ATOM 1152 C CA . LEU A 1 143 ? -3.719 -20.484 -15.367 1 95.19 143 LEU A CA 1
ATOM 1153 C C . LEU A 1 143 ? -3.965 -19.469 -16.469 1 95.19 143 LEU A C 1
ATOM 1155 O O . LEU A 1 143 ? -4.5 -19.828 -17.531 1 95.19 143 LEU A O 1
ATOM 1159 N N . SER A 1 144 ? -3.553 -18.25 -16.266 1 94.62 144 SER A N 1
ATOM 1160 C CA . SER A 1 144 ? -3.756 -17.188 -17.25 1 94.62 144 SER A CA 1
ATOM 1161 C C . SER A 1 144 ? -2.891 -17.406 -18.484 1 94.62 144 SER A C 1
ATOM 1163 O O . SER A 1 144 ? -3.209 -16.922 -19.562 1 94.62 144 SER A O 1
ATOM 1165 N N . ASN A 1 145 ? -1.816 -18.156 -18.312 1 95.06 145 ASN A N 1
ATOM 1166 C CA . ASN A 1 145 ? -0.894 -18.391 -19.422 1 95.06 145 ASN A CA 1
ATOM 1167 C C . ASN A 1 145 ? -0.917 -19.859 -19.875 1 95.06 145 ASN A C 1
ATOM 1169 O O . ASN A 1 145 ? 0.065 -20.359 -20.422 1 95.06 145 ASN A O 1
ATOM 1173 N N . MET A 1 146 ? -1.96 -20.422 -19.547 1 95.19 146 MET A N 1
ATOM 1174 C CA . MET A 1 146 ? -2.113 -21.812 -19.922 1 95.19 146 MET A CA 1
ATOM 1175 C C . MET A 1 146 ? -2.67 -21.938 -21.344 1 95.19 146 MET A C 1
ATOM 1177 O O . MET A 1 146 ? -3.686 -21.312 -21.672 1 95.19 146 MET A O 1
ATOM 1181 N N . TYR A 1 147 ? -2.004 -22.656 -22.188 1 93.62 147 TYR A N 1
ATOM 1182 C CA . TYR A 1 147 ? -2.363 -22.969 -23.562 1 93.62 147 TYR A CA 1
ATOM 1183 C C . TYR A 1 147 ? -2.32 -24.469 -23.812 1 93.62 147 TYR A C 1
ATOM 1185 O O . TYR A 1 147 ? -1.744 -25.219 -23.031 1 93.62 147 TYR A O 1
ATOM 1193 N N . PRO A 1 148 ? -2.998 -24.875 -24.859 1 94.62 148 PRO A N 1
ATOM 1194 C CA . PRO A 1 148 ? -2.943 -26.312 -25.172 1 94.62 148 PRO A CA 1
ATOM 1195 C C . PRO A 1 148 ? -1.515 -26.828 -25.344 1 94.62 148 PRO A C 1
ATOM 1197 O O . PRO A 1 148 ? -1.222 -27.969 -25 1 94.62 148 PRO A O 1
ATOM 1200 N N . THR A 1 149 ? -0.624 -25.984 -25.719 1 94.25 149 THR A N 1
ATOM 1201 C CA . THR A 1 149 ? 0.741 -26.391 -26.047 1 94.25 149 THR A CA 1
ATOM 1202 C C . THR A 1 149 ? 1.582 -26.516 -24.781 1 94.25 149 THR A C 1
ATOM 1204 O O . THR A 1 149 ? 2.676 -27.094 -24.812 1 94.25 149 THR A O 1
ATOM 1207 N N . ASN A 1 150 ? 1.104 -26 -23.656 1 95.12 150 ASN A N 1
ATOM 1208 C CA . ASN A 1 150 ? 1.903 -26.109 -22.438 1 95.12 150 ASN A CA 1
ATOM 1209 C C . ASN A 1 150 ? 1.093 -26.688 -21.297 1 95.12 150 ASN A C 1
ATOM 1211 O O . ASN A 1 150 ? 1.519 -26.625 -20.141 1 95.12 150 ASN A O 1
ATOM 1215 N N . VAL A 1 151 ? -0.061 -27.234 -21.594 1 97 151 VAL A N 1
ATOM 1216 C CA . VAL A 1 151 ? -1.018 -27.656 -20.578 1 97 151 VAL A CA 1
ATOM 1217 C C . VAL A 1 151 ? -0.412 -28.781 -19.719 1 97 151 VAL A C 1
ATOM 1219 O O . VAL A 1 151 ? -0.645 -28.844 -18.516 1 97 151 VAL A O 1
ATOM 1222 N N . PHE A 1 152 ? 0.381 -29.641 -20.266 1 96.5 152 PHE A N 1
ATOM 1223 C CA . PHE A 1 152 ? 0.94 -30.766 -19.5 1 96.5 152 PHE A CA 1
ATOM 1224 C C . PHE A 1 152 ? 2.027 -30.266 -18.547 1 96.5 152 PHE A C 1
ATOM 1226 O O . PHE A 1 152 ? 2.24 -30.859 -17.484 1 96.5 152 PHE A O 1
ATOM 1233 N N . SER A 1 153 ? 2.707 -29.234 -18.969 1 95.38 153 SER A N 1
ATOM 1234 C CA . SER A 1 153 ? 3.666 -28.641 -18.047 1 95.38 153 SER A CA 1
ATOM 1235 C C . SER A 1 153 ? 2.971 -28.078 -16.812 1 95.38 153 SER A C 1
ATOM 1237 O O . SER A 1 153 ? 3.441 -28.281 -15.688 1 95.38 153 SER A O 1
ATOM 1239 N N . VAL A 1 154 ? 1.877 -27.453 -17 1 97.12 154 VAL A N 1
ATOM 1240 C CA . VAL A 1 154 ? 1.089 -26.906 -15.906 1 97.12 154 VAL A CA 1
ATOM 1241 C C . VAL A 1 154 ? 0.501 -28.031 -15.07 1 97.12 154 VAL A C 1
ATOM 1243 O O . VAL A 1 154 ? 0.533 -28 -13.844 1 97.12 154 VAL A O 1
ATOM 1246 N N . LEU A 1 155 ? 0.032 -29.016 -15.75 1 97.19 155 LEU A N 1
ATOM 1247 C CA . LEU A 1 155 ? -0.55 -30.188 -15.078 1 97.19 155 LEU A CA 1
ATOM 1248 C C . LEU A 1 155 ? 0.476 -30.859 -14.172 1 97.19 155 LEU A C 1
ATOM 1250 O O . LEU A 1 155 ? 0.155 -31.25 -13.047 1 97.19 155 LEU A O 1
ATOM 1254 N N . SER A 1 156 ? 1.646 -30.984 -14.656 1 95.69 156 SER A N 1
ATOM 1255 C CA . SER A 1 156 ? 2.711 -31.625 -13.883 1 95.69 156 SER A CA 1
ATOM 1256 C C . SER A 1 156 ? 2.973 -30.859 -12.586 1 95.69 156 SER A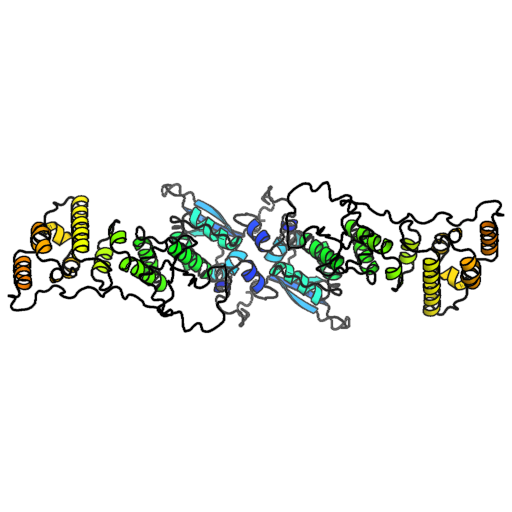 C 1
ATOM 1258 O O . SER A 1 156 ? 3.154 -31.469 -11.531 1 95.69 156 SER A O 1
ATOM 1260 N N . VAL A 1 157 ? 3.025 -29.625 -12.641 1 96.75 157 VAL A N 1
ATOM 1261 C CA . VAL A 1 157 ? 3.232 -28.781 -11.461 1 96.75 157 VAL A CA 1
ATOM 1262 C C . VAL A 1 157 ? 2.064 -28.969 -10.492 1 96.75 157 VAL A C 1
ATOM 1264 O O . VAL A 1 157 ? 2.268 -29.125 -9.289 1 96.75 157 VAL A O 1
ATOM 1267 N N . ALA A 1 158 ? 0.845 -28.922 -11.047 1 97.62 158 ALA A N 1
ATOM 1268 C CA . ALA A 1 158 ? -0.36 -29.062 -10.227 1 97.62 158 ALA A CA 1
ATOM 1269 C C . ALA A 1 158 ? -0.396 -30.406 -9.531 1 97.62 158 ALA A C 1
ATOM 1271 O O . ALA A 1 158 ? -0.795 -30.516 -8.367 1 97.62 158 ALA A O 1
ATOM 1272 N N . GLU A 1 159 ? 0.028 -31.391 -10.234 1 96.38 159 GLU A N 1
ATOM 1273 C CA . GLU A 1 159 ? 0.085 -32.75 -9.664 1 96.38 159 GLU A CA 1
ATOM 1274 C C . GLU A 1 159 ? 1.124 -32.812 -8.547 1 96.38 159 GLU A C 1
ATOM 1276 O O . GLU A 1 159 ? 0.883 -33.438 -7.508 1 96.38 159 GLU A O 1
ATOM 1281 N N . PHE A 1 160 ? 2.236 -32.219 -8.805 1 96.06 160 PHE A N 1
ATOM 1282 C CA . PHE A 1 160 ? 3.322 -32.25 -7.832 1 96.06 160 PHE A CA 1
ATOM 1283 C C . PHE A 1 160 ? 2.861 -31.656 -6.5 1 96.06 160 PHE A C 1
ATOM 1285 O O . PHE A 1 160 ? 3.164 -32.188 -5.438 1 96.06 160 PHE A O 1
ATOM 1292 N N . TYR A 1 161 ? 2.051 -30.609 -6.516 1 96.75 161 TYR A N 1
ATOM 1293 C CA . TYR A 1 161 ? 1.623 -29.922 -5.305 1 96.75 161 TYR A CA 1
ATOM 1294 C C . TYR A 1 161 ? 0.209 -30.344 -4.914 1 96.75 161 TYR A C 1
ATOM 1296 O O . TYR A 1 161 ? -0.368 -29.781 -3.973 1 96.75 161 TYR A O 1
ATOM 1304 N N . ASP A 1 162 ? -0.378 -31.203 -5.684 1 96.69 162 ASP A N 1
ATOM 1305 C CA . ASP A 1 162 ? -1.722 -31.719 -5.43 1 96.69 162 ASP A CA 1
ATOM 1306 C C . ASP A 1 162 ? -2.744 -30.578 -5.418 1 96.69 162 ASP A C 1
ATOM 1308 O O . ASP A 1 162 ? -3.533 -30.469 -4.477 1 96.69 162 ASP A O 1
ATOM 1312 N N . GLU A 1 163 ? -2.596 -29.703 -6.316 1 97.31 163 GLU A N 1
ATOM 1313 C CA . GLU A 1 163 ? -3.557 -28.625 -6.488 1 97.31 163 GLU A CA 1
ATOM 1314 C C . GLU A 1 163 ? -4.73 -29.047 -7.363 1 97.31 163 GLU A C 1
ATOM 1316 O O . GLU A 1 163 ? -4.695 -28.891 -8.586 1 97.31 163 GLU A O 1
ATOM 1321 N N . GLU A 1 164 ? -5.766 -29.438 -6.824 1 96.56 164 GLU A N 1
ATOM 1322 C CA . GLU A 1 164 ? -6.879 -30.109 -7.496 1 96.56 164 GLU A CA 1
ATOM 1323 C C . GLU A 1 164 ? -7.578 -29.172 -8.469 1 96.56 164 GLU A C 1
ATOM 1325 O O . GLU A 1 164 ? -7.941 -29.578 -9.578 1 96.56 164 GLU A O 1
ATOM 1330 N N . LYS A 1 165 ? -7.754 -28.016 -8.016 1 96.19 165 LYS A N 1
ATOM 1331 C CA . LYS A 1 165 ? -8.461 -27.047 -8.852 1 96.19 165 LYS A CA 1
ATOM 1332 C C . LYS A 1 165 ? -7.734 -26.844 -10.18 1 96.19 165 LYS A C 1
ATOM 1334 O O . LYS A 1 165 ? -8.359 -26.859 -11.242 1 96.19 165 LYS A O 1
ATOM 1339 N N . VAL A 1 166 ? -6.473 -26.688 -10.109 1 97.25 166 VAL A N 1
ATOM 1340 C CA . VAL A 1 166 ? -5.68 -26.438 -11.312 1 97.25 166 VAL A CA 1
ATOM 1341 C C . VAL A 1 166 ? -5.621 -27.703 -12.156 1 97.25 166 VAL A C 1
ATOM 1343 O O . VAL A 1 166 ? -5.707 -27.656 -13.383 1 97.25 166 VAL A O 1
ATOM 1346 N N . MET A 1 167 ? -5.484 -28.859 -11.492 1 97.31 167 MET A N 1
ATOM 1347 C CA . MET A 1 167 ? -5.496 -30.125 -12.219 1 97.31 167 MET A CA 1
ATOM 1348 C C . MET A 1 167 ? -6.785 -30.281 -13.023 1 97.31 167 MET A C 1
ATOM 1350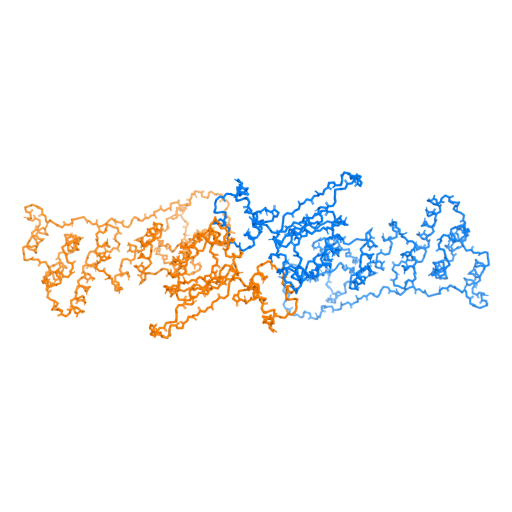 O O . MET A 1 167 ? -6.746 -30.641 -14.203 1 97.31 167 MET A O 1
ATOM 1354 N N . ASN A 1 168 ? -7.836 -29.969 -12.414 1 95.94 168 ASN A N 1
ATOM 1355 C CA . ASN A 1 168 ? -9.133 -30.094 -13.062 1 95.94 168 ASN A CA 1
ATOM 1356 C C . ASN A 1 168 ? -9.242 -29.172 -14.273 1 95.94 168 ASN A C 1
ATOM 1358 O O . ASN A 1 168 ? -9.781 -29.562 -15.312 1 95.94 168 ASN A O 1
ATOM 1362 N N . LEU A 1 169 ? -8.766 -28.031 -14.109 1 95.56 169 LEU A N 1
ATOM 1363 C CA . LEU A 1 169 ? -8.812 -27.078 -15.211 1 95.56 169 LEU A CA 1
ATOM 1364 C C . LEU A 1 169 ? -7.926 -27.516 -16.359 1 95.56 169 LEU A C 1
ATOM 1366 O O . LEU A 1 169 ? -8.273 -27.328 -17.531 1 95.56 169 LEU A O 1
ATOM 1370 N N . CYS A 1 170 ? -6.812 -28.078 -16.047 1 96.88 170 CYS A N 1
ATOM 1371 C CA . CYS A 1 170 ? -5.945 -28.625 -17.078 1 96.88 170 CYS A CA 1
ATOM 1372 C C . CYS A 1 170 ? -6.664 -29.719 -17.875 1 96.88 170 CYS A C 1
ATOM 1374 O O . CYS A 1 170 ? -6.66 -29.688 -19.109 1 96.88 170 CYS A O 1
ATOM 1376 N N . TRP A 1 171 ? -7.277 -30.562 -17.203 1 95.88 171 TRP A N 1
ATOM 1377 C CA . TRP A 1 171 ? -7.953 -31.672 -17.859 1 95.88 171 TRP A CA 1
ATOM 1378 C C . TRP A 1 171 ? -9.148 -31.172 -18.672 1 95.88 171 TRP A C 1
ATOM 1380 O O . TRP A 1 171 ? -9.469 -31.719 -19.719 1 95.88 171 TRP A O 1
ATOM 1390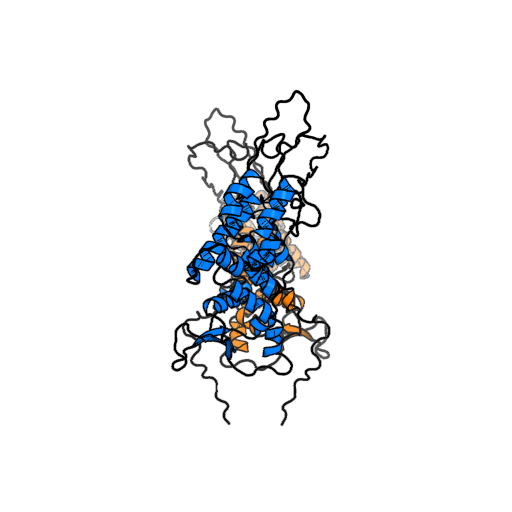 N N . LYS A 1 172 ? -9.766 -30.203 -18.141 1 93.62 172 LYS A N 1
ATOM 1391 C CA . LYS A 1 172 ? -10.844 -29.594 -18.922 1 93.62 172 LYS A CA 1
ATOM 1392 C C . LYS A 1 172 ? -10.336 -29.047 -20.25 1 93.62 172 LYS A C 1
ATOM 1394 O O . LYS A 1 172 ? -10.992 -29.219 -21.281 1 93.62 172 LYS A O 1
ATOM 1399 N N . MET A 1 173 ? -9.25 -28.422 -20.188 1 95.19 173 MET A N 1
ATOM 1400 C CA . MET A 1 173 ? -8.664 -27.922 -21.422 1 95.19 173 MET A CA 1
ATOM 1401 C C . MET A 1 173 ? -8.281 -29.062 -22.359 1 95.19 173 MET A C 1
ATOM 1403 O O . MET A 1 173 ? -8.523 -29 -23.562 1 95.19 173 MET A O 1
ATOM 1407 N N . ILE A 1 174 ? -7.707 -30.031 -21.797 1 96.19 174 ILE A N 1
ATOM 1408 C CA . ILE A 1 174 ? -7.285 -31.188 -22.578 1 96.19 174 ILE A CA 1
ATOM 1409 C C . ILE A 1 174 ? -8.5 -31.828 -23.25 1 96.19 174 ILE A C 1
ATOM 1411 O O . ILE A 1 174 ? -8.461 -32.156 -24.453 1 96.19 174 ILE A O 1
ATOM 1415 N N . ASP A 1 175 ? -9.523 -31.922 -22.531 1 92.62 175 ASP A N 1
ATOM 1416 C CA . ASP A 1 175 ? -10.758 -32.5 -23.078 1 92.62 175 ASP A CA 1
ATOM 1417 C C . ASP A 1 175 ? -11.336 -31.625 -24.188 1 92.62 175 ASP A C 1
ATOM 1419 O O . ASP A 1 175 ? -11.773 -32.125 -25.219 1 92.62 175 ASP A O 1
ATOM 1423 N N . GLY A 1 176 ? -11.344 -30.391 -23.922 1 89.5 176 GLY A N 1
ATOM 1424 C CA . GLY A 1 176 ? -12.008 -29.453 -24.812 1 89.5 176 GLY A CA 1
ATOM 1425 C C . GLY A 1 176 ? -11.188 -29.141 -26.047 1 89.5 176 GLY A C 1
ATOM 1426 O O . GLY A 1 176 ? -11.742 -28.828 -27.109 1 89.5 176 GLY A O 1
ATOM 1427 N N . GLN A 1 177 ? -9.914 -29.203 -25.922 1 93 177 GLN A N 1
ATOM 1428 C CA . GLN A 1 177 ? -9.031 -28.859 -27.031 1 93 177 GLN A CA 1
ATOM 1429 C C . GLN A 1 177 ? -8.031 -29.984 -27.297 1 93 177 GLN A C 1
ATOM 1431 O O . GLN A 1 177 ? -6.832 -29.734 -27.406 1 93 177 GLN A O 1
ATOM 1436 N N . THR A 1 178 ? -8.57 -31.141 -27.516 1 94.31 178 THR A N 1
ATOM 1437 C CA . THR A 1 178 ? -7.773 -32.375 -27.594 1 94.31 178 THR A CA 1
ATOM 1438 C C . THR A 1 178 ? -6.832 -32.312 -28.797 1 94.31 178 THR A C 1
ATOM 1440 O O . THR A 1 178 ? -5.645 -32.625 -28.672 1 94.31 178 THR A O 1
ATOM 1443 N N . GLU A 1 179 ? -7.309 -31.875 -29.891 1 92.69 179 GLU A N 1
ATOM 1444 C CA . GLU A 1 179 ? -6.5 -31.875 -31.109 1 92.69 179 GLU A CA 1
ATOM 1445 C C . GLU A 1 179 ? -5.297 -30.953 -30.969 1 92.69 179 GLU A C 1
ATOM 1447 O O . GLU A 1 179 ? -4.184 -31.297 -31.375 1 92.69 179 GLU A O 1
ATOM 1452 N N . ALA A 1 180 ? -5.527 -29.859 -30.422 1 94.56 180 ALA A N 1
ATOM 1453 C CA . ALA A 1 180 ? -4.453 -28.891 -30.219 1 94.56 180 ALA A CA 1
ATOM 1454 C C . ALA A 1 180 ? -3.416 -29.406 -29.234 1 94.56 180 ALA A C 1
ATOM 1456 O O . ALA A 1 180 ? -2.213 -29.188 -29.422 1 94.56 180 ALA A O 1
ATOM 1457 N N . VAL A 1 181 ? -3.889 -30.094 -28.234 1 96.56 181 VAL A N 1
ATOM 1458 C CA . VAL A 1 181 ? -3.02 -30.609 -27.188 1 96.56 181 VAL A CA 1
ATOM 1459 C C . VAL A 1 181 ? -2.125 -31.703 -27.766 1 96.56 181 VAL A C 1
ATOM 1461 O O . VAL A 1 181 ? -0.96 -31.828 -27.375 1 96.56 181 VAL A O 1
ATOM 1464 N N . LEU A 1 182 ? -2.625 -32.406 -28.766 1 95 182 LEU A N 1
ATOM 1465 C CA . LEU A 1 182 ? -1.924 -33.562 -29.328 1 95 182 LEU A CA 1
ATOM 1466 C C . LEU A 1 182 ? -0.809 -33.094 -30.266 1 95 182 LEU A C 1
ATOM 1468 O O . LEU A 1 182 ? 0.051 -33.906 -30.656 1 95 182 LEU A O 1
ATOM 1472 N N . ARG A 1 183 ? -0.749 -31.859 -30.5 1 91.38 183 ARG A N 1
ATOM 1473 C CA . ARG A 1 183 ? 0.257 -31.344 -31.422 1 91.38 183 ARG A CA 1
ATOM 1474 C C . ARG A 1 183 ? 1.594 -31.141 -30.719 1 91.38 183 ARG A C 1
ATOM 1476 O O . ARG A 1 183 ? 2.629 -30.984 -31.375 1 91.38 183 ARG A O 1
ATOM 1483 N N . GLN A 1 184 ? 1.635 -31.234 -29.406 1 92 184 GLN A N 1
ATOM 1484 C CA . GLN A 1 184 ? 2.865 -31.062 -28.641 1 92 184 GLN A CA 1
ATOM 1485 C C . GLN A 1 184 ? 3.48 -32.406 -28.266 1 92 184 GLN A C 1
ATOM 1487 O O . GLN A 1 184 ? 2.844 -33.438 -28.422 1 92 184 GLN A O 1
ATOM 1492 N N . ARG A 1 185 ? 4.727 -32.312 -27.844 1 91 185 ARG A N 1
ATOM 1493 C CA . ARG A 1 185 ? 5.352 -33.5 -27.312 1 91 185 ARG A CA 1
ATOM 1494 C C . ARG A 1 185 ? 4.727 -33.906 -25.984 1 91 185 ARG A C 1
ATOM 1496 O O . ARG A 1 185 ? 4.594 -33.062 -25.078 1 91 185 ARG A O 1
ATOM 1503 N N . ILE A 1 186 ? 4.305 -35.125 -25.984 1 95 186 ILE A N 1
ATOM 1504 C CA . ILE A 1 186 ? 3.615 -35.625 -24.797 1 95 186 ILE A CA 1
ATOM 1505 C C . ILE A 1 186 ? 4.34 -36.844 -24.25 1 95 186 ILE A C 1
ATOM 1507 O O . ILE A 1 186 ? 4.777 -37.719 -25.016 1 95 186 ILE A O 1
ATOM 1511 N N . GLU A 1 187 ? 4.508 -36.844 -22.984 1 94.06 187 GLU A N 1
ATOM 1512 C CA . GLU A 1 187 ? 5.035 -38.031 -22.344 1 94.06 187 GLU A CA 1
ATOM 1513 C C . GLU A 1 187 ? 4.012 -39.188 -22.375 1 94.06 187 GLU A C 1
ATOM 1515 O O . GLU A 1 187 ? 2.805 -38.938 -22.359 1 94.06 187 GLU A O 1
ATOM 1520 N N . ARG A 1 188 ? 4.52 -40.344 -22.422 1 95 188 ARG A N 1
ATOM 1521 C CA . ARG A 1 188 ? 3.652 -41.5 -22.547 1 95 188 ARG A CA 1
ATOM 1522 C C . ARG A 1 188 ? 2.627 -41.531 -21.422 1 95 188 ARG A C 1
ATOM 1524 O O . ARG A 1 188 ? 1.457 -41.844 -21.641 1 95 188 ARG A O 1
ATOM 1531 N N . ARG A 1 189 ? 3.117 -41.25 -20.234 1 94.56 189 ARG A N 1
ATOM 1532 C CA . ARG A 1 189 ? 2.221 -41.312 -19.078 1 94.56 189 ARG A CA 1
ATOM 1533 C C . ARG A 1 189 ? 1.036 -40.375 -19.266 1 94.56 189 ARG A C 1
ATOM 1535 O O . ARG A 1 189 ? -0.096 -40.719 -18.922 1 94.56 189 ARG A O 1
ATOM 1542 N N . HIS A 1 190 ? 1.284 -39.25 -19.828 1 95.38 190 HIS A N 1
ATOM 1543 C CA . HIS A 1 190 ? 0.236 -38.281 -20.047 1 95.38 190 HIS A CA 1
ATOM 1544 C C . HIS A 1 190 ? -0.675 -38.688 -21.203 1 95.38 190 HIS A C 1
ATOM 1546 O O . HIS A 1 190 ? -1.889 -38.469 -21.141 1 95.38 190 HIS A O 1
ATOM 1552 N N . LEU A 1 191 ? -0.057 -39.25 -22.234 1 96.19 191 LEU A N 1
ATOM 1553 C CA . LEU A 1 191 ? -0.843 -39.75 -23.359 1 96.19 191 LEU A CA 1
ATOM 1554 C C . LEU A 1 191 ? -1.809 -40.844 -22.891 1 96.19 191 LEU A C 1
ATOM 1556 O O . LEU A 1 191 ? -2.98 -40.844 -23.281 1 96.19 191 LEU A O 1
ATOM 1560 N N . GLU A 1 192 ? -1.293 -41.719 -22.094 1 96.38 192 GLU A N 1
ATOM 1561 C CA . GLU A 1 192 ? -2.107 -42.781 -21.547 1 96.38 192 GLU A CA 1
ATOM 1562 C C . GLU A 1 192 ? -3.285 -42.25 -20.75 1 96.38 192 GLU A C 1
ATOM 1564 O O . GLU A 1 192 ? -4.422 -42.688 -20.922 1 96.38 192 GLU A O 1
ATOM 1569 N N . ALA A 1 193 ? -2.996 -41.344 -19.906 1 95.25 193 ALA A N 1
ATOM 1570 C CA . ALA A 1 193 ? -4.035 -40.75 -19.062 1 95.25 193 ALA A CA 1
ATOM 1571 C C . ALA A 1 193 ? -5.086 -40.031 -19.922 1 95.25 193 ALA A C 1
ATOM 1573 O O . ALA A 1 193 ? -6.277 -40.094 -19.609 1 95.25 193 ALA A O 1
ATOM 1574 N N . MET A 1 194 ? -4.68 -39.375 -20.906 1 95.75 194 MET A N 1
ATOM 1575 C CA . MET A 1 194 ? -5.555 -38.594 -21.781 1 95.75 194 MET A CA 1
ATOM 1576 C C . MET A 1 194 ? -6.48 -39.531 -22.578 1 95.75 194 MET A C 1
ATOM 1578 O O . MET A 1 194 ? -7.695 -39.344 -22.594 1 95.75 194 MET A O 1
ATOM 1582 N N . ILE A 1 195 ? -5.941 -40.562 -23.188 1 95.25 195 ILE A N 1
ATOM 1583 C CA . ILE A 1 195 ? -6.68 -41.406 -24.109 1 95.25 195 ILE A CA 1
ATOM 1584 C C . ILE A 1 195 ? -7.707 -42.25 -23.344 1 95.25 195 ILE A C 1
ATOM 1586 O O . ILE A 1 195 ? -8.734 -42.625 -23.891 1 95.25 195 ILE A O 1
ATOM 1590 N N . SER A 1 196 ? -7.457 -42.469 -22.125 1 93.56 196 SER A N 1
ATOM 1591 C CA . SER A 1 196 ? -8.344 -43.281 -21.297 1 93.56 196 SER A CA 1
ATOM 1592 C C . SER A 1 196 ? -9.594 -42.5 -20.906 1 93.56 196 SER A C 1
ATOM 1594 O O . SER A 1 196 ? -10.547 -43.094 -20.375 1 93.56 196 SER A O 1
ATOM 1596 N N . ARG A 1 197 ? -9.586 -41.281 -21.156 1 92.62 197 ARG A N 1
ATOM 1597 C CA . ARG A 1 197 ? -10.695 -40.438 -20.719 1 92.62 197 ARG A CA 1
ATOM 1598 C C . ARG A 1 197 ? -11.891 -40.562 -21.672 1 92.62 197 ARG A C 1
ATOM 1600 O O . ARG A 1 197 ? -11.719 -40.688 -22.891 1 92.62 197 ARG A O 1
ATOM 1607 N N . ASP A 1 198 ? -13.062 -40.438 -21.094 1 91.62 198 ASP A N 1
ATOM 1608 C CA . ASP A 1 198 ? -14.297 -40.531 -21.875 1 91.62 198 ASP A CA 1
ATOM 1609 C C . ASP A 1 198 ? -14.75 -39.156 -22.375 1 91.62 198 ASP A C 1
ATOM 1611 O O . ASP A 1 198 ? -15.641 -39.062 -23.219 1 91.62 198 ASP A O 1
ATOM 1615 N N . THR A 1 199 ? -14.062 -38.125 -21.953 1 89.62 199 THR A N 1
ATOM 1616 C CA . THR A 1 199 ? -14.594 -36.781 -22.172 1 89.62 199 THR A CA 1
ATOM 1617 C C . THR A 1 199 ? -13.812 -36.062 -23.281 1 89.62 199 THR A C 1
ATOM 1619 O O . THR A 1 199 ? -14.055 -34.906 -23.547 1 89.62 199 THR A O 1
ATOM 1622 N N . LEU A 1 200 ? -12.914 -36.812 -23.922 1 92.88 200 LEU A N 1
ATOM 1623 C CA . LEU A 1 200 ? -12.133 -36.188 -24.984 1 92.88 200 LEU A CA 1
ATOM 1624 C C . LEU A 1 200 ? -13.031 -35.75 -26.141 1 92.88 200 LEU A C 1
ATOM 1626 O O . LEU A 1 200 ? -13.852 -36.562 -26.609 1 92.88 200 LEU A O 1
ATOM 1630 N N . LYS A 1 201 ? -12.859 -34.531 -26.547 1 87.94 201 LYS A N 1
ATOM 1631 C CA . LYS A 1 201 ? -13.617 -34.031 -27.688 1 87.94 201 LYS A CA 1
ATOM 1632 C C . LYS A 1 201 ? -12.82 -34.188 -28.984 1 87.94 201 LYS A C 1
ATOM 1634 O O . LYS A 1 201 ? -12.328 -33.188 -29.531 1 87.94 201 LYS A O 1
ATOM 1639 N N . ILE A 1 202 ? -12.82 -35.375 -29.531 1 91.25 202 ILE A N 1
ATOM 1640 C CA . ILE A 1 202 ? -12.07 -35.656 -30.75 1 91.25 202 ILE A CA 1
ATOM 1641 C C . ILE A 1 202 ? -12.664 -36.906 -31.406 1 91.25 202 ILE A C 1
ATOM 1643 O O . ILE A 1 202 ? -13.227 -37.781 -30.734 1 91.25 202 ILE A O 1
ATOM 1647 N N . GLU A 1 203 ? -12.602 -36.875 -32.719 1 90.44 203 GLU A N 1
ATOM 1648 C CA . GLU A 1 203 ? -12.961 -38.094 -33.438 1 90.44 203 GLU A CA 1
ATOM 1649 C C . GLU A 1 203 ? -11.906 -39.156 -33.25 1 90.44 203 GLU A C 1
ATOM 1651 O O . GLU A 1 203 ? -10.711 -38.875 -33.219 1 90.44 203 GLU A O 1
ATOM 1656 N N . GLU A 1 204 ? -12.398 -40.438 -33.094 1 93.75 204 GLU A N 1
ATOM 1657 C CA . GLU A 1 204 ? -11.492 -41.531 -32.812 1 93.75 204 GLU A CA 1
ATOM 1658 C C . GLU A 1 204 ? -10.461 -41.719 -33.938 1 93.75 204 GLU A C 1
ATOM 1660 O O . GLU A 1 204 ? -9.32 -42.094 -33.656 1 93.75 204 GLU A O 1
ATOM 1665 N N . GLU A 1 205 ? -10.891 -41.406 -35.156 1 94.56 205 GLU A N 1
ATOM 1666 C CA . GLU A 1 205 ? -9.977 -41.5 -36.281 1 94.56 205 GLU A CA 1
ATOM 1667 C C . GLU A 1 205 ? -8.82 -40.5 -36.156 1 94.56 205 GLU A C 1
ATOM 1669 O O . GLU A 1 205 ? -7.664 -40.875 -36.375 1 94.56 205 GLU A O 1
ATOM 1674 N N . THR A 1 206 ? -9.18 -39.344 -35.812 1 94.75 206 THR A N 1
ATOM 1675 C CA . THR A 1 206 ? -8.172 -38.312 -35.656 1 94.75 206 THR A CA 1
ATOM 1676 C C . THR A 1 206 ? -7.262 -38.625 -34.469 1 94.75 206 THR A C 1
ATOM 1678 O O . THR A 1 206 ? -6.051 -38.406 -34.531 1 94.75 206 THR A O 1
ATOM 1681 N N . LEU A 1 207 ? -7.875 -39.156 -33.438 1 96 207 LEU A N 1
ATOM 1682 C CA . LEU A 1 207 ? -7.121 -39.562 -32.25 1 96 207 LEU A CA 1
ATOM 1683 C C . LEU A 1 207 ? -6.105 -40.625 -32.562 1 96 207 LEU A C 1
ATOM 1685 O O . LEU A 1 207 ? -4.941 -40.531 -32.188 1 96 207 LEU A O 1
ATOM 1689 N N . PHE A 1 208 ? -6.543 -41.656 -33.344 1 96.75 208 PHE A N 1
ATOM 1690 C CA . PHE A 1 208 ? -5.656 -42.75 -33.688 1 96.75 208 PHE A CA 1
ATOM 1691 C C . PHE A 1 208 ? -4.488 -42.25 -34.531 1 96.75 208 PHE A C 1
ATOM 1693 O O . PHE A 1 208 ? -3.344 -42.656 -34.312 1 96.75 208 PHE A O 1
ATOM 1700 N N . THR A 1 209 ? -4.816 -41.406 -35.469 1 96.12 209 THR A N 1
ATOM 1701 C CA . THR A 1 209 ? -3.771 -40.875 -36.312 1 96.12 209 THR A CA 1
ATOM 1702 C C . THR A 1 209 ? -2.715 -40.156 -35.469 1 96.12 209 THR A C 1
ATOM 1704 O O . THR A 1 209 ? -1.517 -40.281 -35.75 1 96.12 209 THR A O 1
ATOM 1707 N N . ALA A 1 210 ? -3.164 -39.406 -34.531 1 96 210 ALA A N 1
ATOM 1708 C CA . ALA A 1 210 ? -2.252 -38.688 -33.656 1 96 210 ALA A CA 1
ATOM 1709 C C . ALA A 1 210 ? -1.418 -39.625 -32.812 1 96 210 ALA A C 1
ATOM 1711 O O . ALA A 1 210 ? -0.221 -39.438 -32.594 1 96 210 ALA A O 1
ATOM 1712 N N . VAL A 1 211 ? -2.035 -40.688 -32.312 1 96.56 211 VAL A N 1
ATOM 1713 C CA . VAL A 1 211 ? -1.359 -41.688 -31.5 1 96.56 211 VAL A CA 1
ATOM 1714 C C . VAL A 1 211 ? -0.326 -42.438 -32.344 1 96.56 211 VAL A C 1
ATOM 1716 O O . VAL A 1 211 ? 0.783 -42.688 -31.859 1 96.56 211 VAL A O 1
ATOM 1719 N N . ASP A 1 212 ? -0.739 -42.719 -33.531 1 96.38 212 ASP A N 1
ATOM 1720 C CA . ASP A 1 212 ? 0.185 -43.406 -34.438 1 96.38 212 ASP A CA 1
ATOM 1721 C C . ASP A 1 212 ? 1.41 -42.531 -34.719 1 96.38 212 ASP A C 1
ATOM 1723 O O . ASP A 1 212 ? 2.537 -43.031 -34.75 1 96.38 212 ASP A O 1
ATOM 1727 N N . LYS A 1 213 ? 1.161 -41.312 -35 1 95.56 213 LYS A N 1
ATOM 1728 C CA . LYS A 1 213 ? 2.254 -40.375 -35.219 1 95.56 213 LYS A CA 1
ATOM 1729 C C . LYS A 1 213 ? 3.162 -40.281 -34 1 95.56 213 LYS A C 1
ATOM 1731 O O . LYS A 1 213 ? 4.387 -40.219 -34.125 1 95.56 213 LYS A O 1
ATOM 1736 N N . TRP A 1 214 ? 2.566 -40.188 -32.844 1 96.12 214 TRP A N 1
ATOM 1737 C CA . TRP A 1 214 ? 3.316 -40.188 -31.578 1 96.12 214 TRP A CA 1
ATOM 1738 C C . TRP A 1 214 ? 4.211 -41.406 -31.469 1 96.12 214 TRP A C 1
ATOM 1740 O O . TRP A 1 214 ? 5.387 -41.281 -31.109 1 96.12 214 TRP A O 1
ATOM 1750 N N . ALA A 1 215 ? 3.727 -42.594 -31.781 1 96.25 215 ALA A N 1
ATOM 1751 C CA . ALA A 1 215 ? 4.473 -43.844 -31.688 1 96.25 215 ALA A CA 1
ATOM 1752 C C . ALA A 1 215 ? 5.637 -43.875 -32.688 1 96.25 215 ALA A C 1
ATOM 1754 O O . ALA A 1 215 ? 6.727 -44.344 -32.344 1 96.25 215 ALA A O 1
ATOM 1755 N N . THR A 1 216 ? 5.367 -43.344 -33.875 1 96.12 216 THR A N 1
ATOM 1756 C CA . THR A 1 216 ? 6.41 -43.281 -34.875 1 96.12 216 THR A CA 1
ATOM 1757 C C . THR A 1 216 ? 7.566 -42.406 -34.406 1 96.12 216 THR A C 1
ATOM 1759 O O . THR A 1 216 ? 8.734 -42.781 -34.531 1 96.12 216 THR A O 1
ATOM 1762 N N . ARG A 1 217 ? 7.285 -41.312 -33.844 1 95.06 217 ARG A N 1
ATOM 1763 C CA . ARG A 1 217 ? 8.289 -40.406 -33.375 1 95.06 217 ARG A CA 1
ATOM 1764 C C . ARG A 1 217 ? 9.062 -41 -32.188 1 95.06 217 ARG A C 1
ATOM 1766 O O . ARG A 1 217 ? 10.281 -40.812 -32.094 1 95.06 217 ARG A O 1
ATOM 1773 N N . GLU A 1 218 ? 8.312 -41.625 -31.312 1 94.75 218 GLU A N 1
ATOM 1774 C CA . GLU A 1 218 ? 8.945 -42.25 -30.156 1 94.75 218 GLU A CA 1
ATOM 1775 C C . GLU A 1 218 ? 9.906 -43.344 -30.578 1 94.75 218 GLU A C 1
ATOM 1777 O O . GLU A 1 218 ? 10.977 -43.5 -29.984 1 94.75 218 GLU A O 1
ATOM 1782 N N . CYS A 1 219 ? 9.523 -44.062 -31.562 1 95.06 219 CYS A N 1
ATOM 1783 C CA . CYS A 1 219 ? 10.398 -45.094 -32.094 1 95.06 219 CYS A CA 1
ATOM 1784 C C . CYS A 1 219 ? 11.656 -44.5 -32.719 1 95.06 219 CYS A C 1
ATOM 1786 O O . CYS A 1 219 ? 12.766 -44.938 -32.438 1 95.06 219 CYS A O 1
ATOM 1788 N N . GLU A 1 220 ? 11.461 -43.5 -33.469 1 94.56 220 GLU A N 1
ATOM 1789 C CA . GLU A 1 220 ? 12.586 -42.844 -34.125 1 94.56 220 GLU A CA 1
ATOM 1790 C C . GLU A 1 220 ? 13.539 -42.219 -33.094 1 94.56 220 GLU A C 1
ATOM 1792 O O . GLU A 1 220 ? 14.758 -42.312 -33.25 1 94.56 220 GLU A O 1
ATOM 1797 N N . GLU A 1 221 ? 13.016 -41.656 -32.125 1 93.81 221 GLU A N 1
ATOM 1798 C CA . GLU A 1 221 ? 13.812 -41.031 -31.094 1 93.81 221 GLU A CA 1
ATOM 1799 C C . GLU A 1 221 ? 14.594 -42.062 -30.281 1 93.81 221 GLU A C 1
ATOM 1801 O O . GLU A 1 221 ? 15.68 -41.75 -29.781 1 93.81 221 GLU A O 1
ATOM 1806 N N . ASN A 1 222 ? 14.039 -43.25 -30.172 1 93.44 222 ASN A N 1
ATOM 1807 C CA . ASN A 1 222 ? 14.711 -44.312 -29.422 1 93.44 222 ASN A CA 1
ATOM 1808 C C . ASN A 1 222 ? 15.523 -45.219 -30.328 1 93.44 222 ASN A C 1
ATOM 1810 O O . ASN A 1 222 ? 16 -46.281 -29.906 1 93.44 222 ASN A O 1
ATOM 1814 N N . GLY A 1 223 ? 15.602 -44.938 -31.609 1 92.31 223 GLY A N 1
ATOM 1815 C CA . GLY A 1 223 ? 16.422 -45.688 -32.562 1 92.31 223 GLY A CA 1
ATOM 1816 C C . GLY A 1 223 ? 15.773 -46.969 -33 1 92.31 223 GLY A C 1
ATOM 1817 O O . GLY A 1 223 ? 16.469 -47.938 -33.375 1 92.31 223 GLY A O 1
ATOM 1818 N N . LEU A 1 224 ? 14.539 -47.062 -32.844 1 92.75 224 LEU A N 1
ATOM 1819 C CA . LEU A 1 224 ? 13.82 -48.25 -33.25 1 92.75 224 LEU A CA 1
ATOM 1820 C C . LEU A 1 224 ? 13.188 -48.062 -34.625 1 92.75 224 LEU A C 1
ATOM 1822 O O . LEU A 1 224 ? 12.992 -46.938 -35.094 1 92.75 224 LEU A O 1
ATOM 1826 N N . THR A 1 225 ? 12.914 -49.219 -35.281 1 91.94 225 THR A N 1
ATOM 1827 C CA . THR A 1 225 ? 12.148 -49.156 -36.531 1 91.94 225 THR A CA 1
ATOM 1828 C C . THR A 1 225 ? 10.68 -48.844 -36.25 1 91.94 225 THR A C 1
ATOM 1830 O O . THR A 1 225 ? 10.141 -49.281 -35.219 1 91.94 225 THR A O 1
ATOM 1833 N N . SER A 1 226 ? 10.156 -48.125 -37.062 1 89 226 SER A N 1
ATOM 1834 C CA . SER A 1 226 ? 8.766 -47.719 -36.875 1 89 226 SER A CA 1
ATOM 1835 C C . SER A 1 226 ? 7.812 -48.75 -37.469 1 89 226 SER A C 1
ATOM 1837 O O . SER A 1 226 ? 6.887 -48.406 -38.188 1 89 226 SER A O 1
ATOM 1839 N N . ASP A 1 227 ? 8.039 -50 -37.094 1 91.81 227 ASP A N 1
ATOM 1840 C CA . ASP A 1 227 ? 7.121 -51.031 -37.531 1 91.81 227 ASP A CA 1
ATOM 1841 C C . ASP A 1 227 ? 5.973 -51.219 -36.562 1 91.81 227 ASP A C 1
ATOM 1843 O O . ASP A 1 227 ? 6.031 -50.688 -35.438 1 91.81 227 ASP A O 1
ATOM 1847 N N . GLY A 1 228 ? 4.914 -51.875 -37 1 93.12 228 GLY A N 1
ATOM 1848 C CA . GLY A 1 228 ? 3.705 -52 -36.188 1 93.12 228 GLY A CA 1
ATOM 1849 C C . GLY A 1 228 ? 3.951 -52.625 -34.844 1 93.12 228 GLY A C 1
ATOM 1850 O O . GLY A 1 228 ? 3.416 -52.156 -33.812 1 93.12 228 GLY A O 1
ATOM 1851 N N . GLU A 1 229 ? 4.754 -53.562 -34.812 1 93 229 GLU A N 1
ATOM 1852 C CA . GLU A 1 229 ? 5.039 -54.281 -33.562 1 93 229 GLU A CA 1
ATOM 1853 C C . GLU A 1 229 ? 5.785 -53.375 -32.594 1 93 229 GLU A C 1
ATOM 1855 O O . GLU A 1 229 ? 5.504 -53.375 -31.391 1 93 229 GLU A O 1
ATOM 1860 N N . LYS A 1 230 ? 6.805 -52.75 -33.031 1 95.38 230 LYS A N 1
ATOM 1861 C CA . LYS A 1 230 ? 7.574 -51.844 -32.188 1 95.38 230 LYS A CA 1
ATOM 1862 C C . LYS A 1 230 ? 6.723 -50.688 -31.688 1 95.38 230 LYS A C 1
ATOM 1864 O O . LYS A 1 230 ? 6.848 -50.25 -30.547 1 95.38 230 LYS A O 1
ATOM 1869 N N . LYS A 1 231 ? 5.895 -50.156 -32.594 1 96.38 231 LYS A N 1
ATOM 1870 C CA . LYS A 1 231 ? 4.98 -49.094 -32.219 1 96.38 231 LYS A CA 1
ATOM 1871 C C . LYS A 1 231 ? 4.051 -49.531 -31.094 1 96.38 231 LYS A C 1
ATOM 1873 O O . LYS A 1 231 ? 3.801 -48.781 -30.141 1 96.38 231 LYS A O 1
ATOM 1878 N N . ARG A 1 232 ? 3.502 -50.719 -31.234 1 95.69 232 ARG A N 1
ATOM 1879 C CA . ARG A 1 232 ? 2.635 -51.25 -30.188 1 95.69 232 ARG A CA 1
ATOM 1880 C C . ARG A 1 232 ? 3.379 -51.344 -28.859 1 95.69 232 ARG A C 1
ATOM 1882 O O . ARG A 1 232 ? 2.812 -51.062 -27.797 1 95.69 232 ARG A O 1
ATOM 1889 N N . THR A 1 233 ? 4.625 -51.75 -28.906 1 95.31 233 THR A N 1
ATOM 1890 C CA . THR A 1 233 ? 5.434 -51.906 -27.703 1 95.31 233 THR A CA 1
ATOM 1891 C C . THR A 1 233 ? 5.652 -50.562 -27.016 1 95.31 233 THR A C 1
ATOM 1893 O O . THR A 1 233 ? 5.551 -50.469 -25.797 1 95.31 233 THR A O 1
ATOM 1896 N N . VAL A 1 234 ? 5.996 -49.562 -27.797 1 95.5 234 VAL A N 1
ATOM 1897 C CA . VAL A 1 234 ? 6.266 -48.25 -27.234 1 95.5 234 VAL A CA 1
ATOM 1898 C C . VAL A 1 234 ? 4.98 -47.656 -26.672 1 95.5 234 VAL A C 1
ATOM 1900 O O . VAL A 1 234 ? 5.012 -46.938 -25.656 1 95.5 234 VAL A O 1
ATOM 1903 N N . LEU A 1 235 ? 3.82 -47.844 -27.281 1 95.88 235 LEU A N 1
ATOM 1904 C CA . LEU A 1 235 ? 2.531 -47.344 -26.812 1 95.88 235 LEU A CA 1
ATOM 1905 C C . LEU A 1 235 ? 2.082 -48.094 -25.547 1 95.88 235 LEU A C 1
ATOM 1907 O O . LEU A 1 235 ? 1.682 -47.469 -24.578 1 95.88 235 LEU A O 1
ATOM 1911 N N . GLY A 1 236 ? 2.213 -49.438 -25.594 1 95.12 236 GLY A N 1
ATOM 1912 C CA . GLY A 1 236 ? 1.721 -50.25 -24.484 1 95.12 236 GLY A CA 1
ATOM 1913 C C . GLY A 1 236 ? 0.276 -50.656 -24.656 1 95.12 236 GLY A C 1
ATOM 1914 O O . GLY A 1 236 ? -0.505 -49.969 -25.328 1 95.12 236 GLY A O 1
ATOM 1915 N N . GLU A 1 237 ? -0.109 -51.594 -23.953 1 95.31 237 GLU A N 1
ATOM 1916 C CA . GLU A 1 237 ? -1.429 -52.219 -24.094 1 95.31 237 GLU A CA 1
ATOM 1917 C C . GLU A 1 237 ? -2.521 -51.281 -23.578 1 95.31 237 GLU A C 1
ATOM 1919 O O . GLU A 1 237 ? -3.633 -51.281 -24.109 1 95.31 237 GLU A O 1
ATOM 1924 N N . GLN A 1 238 ? -2.156 -50.562 -22.609 1 94.94 238 GLN A N 1
ATOM 1925 C CA . GLN A 1 238 ? -3.152 -49.688 -21.984 1 94.94 238 GLN A CA 1
ATOM 1926 C C . GLN A 1 238 ? -3.658 -48.656 -22.953 1 94.94 238 GLN A C 1
ATOM 1928 O O . GLN A 1 238 ? -4.855 -48.344 -23.016 1 94.94 238 GLN A O 1
ATOM 1933 N N . ILE A 1 239 ? -2.76 -48.094 -23.719 1 96.56 239 ILE A N 1
ATOM 1934 C CA . ILE A 1 239 ? -3.135 -47.062 -24.672 1 96.56 239 ILE A CA 1
ATOM 1935 C C . ILE A 1 239 ? -3.932 -47.656 -25.812 1 96.56 239 ILE A C 1
ATOM 1937 O O . ILE A 1 239 ? -4.977 -47.125 -26.203 1 96.56 239 ILE A O 1
ATOM 1941 N N . ILE A 1 240 ? -3.518 -48.75 -26.344 1 96.06 240 ILE A N 1
ATOM 1942 C CA . ILE A 1 240 ? -4.156 -49.406 -27.484 1 96.06 240 ILE A CA 1
ATOM 1943 C C . ILE A 1 240 ? -5.57 -49.844 -27.109 1 96.06 240 ILE A C 1
ATOM 1945 O O . ILE A 1 240 ? -6.512 -49.656 -27.875 1 96.06 240 ILE A O 1
ATOM 1949 N N . LYS A 1 241 ? -5.652 -50.344 -25.922 1 95.19 241 LYS A N 1
ATOM 1950 C CA . LYS A 1 241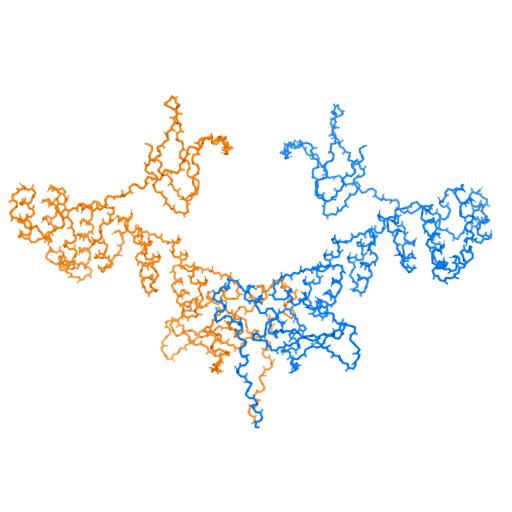 ? -6.941 -50.875 -25.469 1 95.19 241 LYS A CA 1
ATOM 1951 C C . LYS A 1 241 ? -7.91 -49.719 -25.156 1 95.19 241 LYS A C 1
ATOM 1953 O O . LYS A 1 241 ? -9.117 -49.969 -25.031 1 95.19 241 LYS A O 1
ATOM 1958 N N . ALA A 1 242 ? -7.363 -48.562 -25.031 1 95.44 242 ALA A N 1
ATOM 1959 C CA . ALA A 1 242 ? -8.211 -47.406 -24.688 1 95.44 242 ALA A CA 1
ATOM 1960 C C . ALA A 1 242 ? -8.766 -46.75 -25.953 1 95.44 242 ALA A C 1
ATOM 1962 O O . ALA A 1 242 ? -9.727 -45.969 -25.891 1 95.44 242 ALA A O 1
ATOM 1963 N N . ILE A 1 243 ? -8.195 -47.031 -27.094 1 96.19 243 ILE A N 1
ATOM 1964 C CA . ILE A 1 243 ? -8.695 -46.5 -28.344 1 96.19 243 ILE A CA 1
ATOM 1965 C C . ILE A 1 243 ? -9.992 -47.219 -28.734 1 96.19 243 ILE A C 1
ATOM 1967 O O . ILE A 1 243 ? -10.102 -48.438 -28.609 1 96.19 243 ILE A O 1
ATOM 1971 N N . ARG A 1 244 ? -10.922 -46.469 -29.219 1 95.31 244 ARG A N 1
ATOM 1972 C CA . ARG A 1 244 ? -12.227 -47 -29.562 1 95.31 244 ARG A CA 1
ATOM 1973 C C . ARG A 1 244 ? -12.328 -47.312 -31.047 1 95.31 244 ARG A C 1
ATOM 1975 O O . ARG A 1 244 ? -13.086 -46.656 -31.766 1 95.31 244 ARG A O 1
ATOM 1982 N N . PHE A 1 245 ? -11.742 -48.406 -31.469 1 96.19 245 PHE A N 1
ATOM 1983 C CA . PHE A 1 245 ? -11.648 -48.812 -32.875 1 96.19 245 PHE A CA 1
ATOM 1984 C C . PHE A 1 245 ? -13.031 -49.094 -33.438 1 96.19 245 PHE A C 1
ATOM 1986 O O . PHE A 1 245 ? -13.328 -48.75 -34.562 1 96.19 245 PHE A O 1
ATOM 1993 N N . PRO A 1 246 ? -13.922 -49.688 -32.594 1 94.06 246 PRO A N 1
ATOM 1994 C CA . PRO A 1 246 ? -15.234 -50.062 -33.125 1 94.06 246 PRO A CA 1
ATOM 1995 C C . PRO A 1 246 ? -16.078 -48.844 -33.531 1 94.06 246 PRO A C 1
ATOM 1997 O O . PRO A 1 246 ? -17.047 -49 -34.281 1 94.06 246 PRO A O 1
ATOM 2000 N N . VAL A 1 247 ? -15.727 -47.781 -32.969 1 92.38 247 VAL A N 1
ATOM 2001 C CA . VAL A 1 247 ? -16.531 -46.594 -33.188 1 92.38 247 VAL A CA 1
ATOM 2002 C C . VAL A 1 247 ? -16.062 -45.875 -34.469 1 92.38 247 VAL A C 1
ATOM 2004 O O . VAL A 1 247 ? -16.766 -45.031 -35.031 1 92.38 247 VAL A O 1
ATOM 2007 N N . MET A 1 248 ? -15.031 -46.312 -35.094 1 93.94 248 MET A N 1
ATOM 2008 C CA . MET A 1 248 ? -14.445 -45.688 -36.25 1 93.94 248 MET A CA 1
ATOM 2009 C C . MET A 1 248 ? -15.219 -46.062 -37.531 1 93.94 248 MET A C 1
ATOM 2011 O O . MET A 1 248 ? -15.969 -47.031 -37.531 1 93.94 248 MET A O 1
ATOM 2015 N N . ASP A 1 249 ? -14.961 -45.188 -38.5 1 93.06 249 ASP A N 1
ATOM 2016 C CA . ASP A 1 249 ? -15.445 -45.531 -39.844 1 93.06 249 ASP A CA 1
ATOM 2017 C C . ASP A 1 249 ? -14.727 -46.781 -40.375 1 93.06 249 ASP A C 1
ATOM 2019 O O . ASP A 1 249 ? -13.5 -46.875 -40.25 1 93.06 249 ASP A O 1
ATOM 2023 N N . GLN A 1 250 ? -15.555 -47.688 -40.969 1 91.81 250 GLN A N 1
ATOM 2024 C CA . GLN A 1 250 ? -15.008 -48.969 -41.438 1 91.81 250 GLN A CA 1
ATOM 2025 C C . GLN A 1 250 ? -13.938 -48.781 -42.5 1 91.81 250 GLN A C 1
ATOM 2027 O O . GLN A 1 250 ? -12.938 -49.5 -42.531 1 91.81 250 GLN A O 1
ATOM 2032 N N . TYR A 1 251 ? -14.18 -47.844 -43.375 1 92.81 251 TYR A N 1
ATOM 2033 C CA . TYR A 1 251 ? -13.211 -47.594 -44.406 1 92.81 251 TYR A CA 1
ATOM 2034 C C . TYR A 1 251 ? -11.883 -47.125 -43.844 1 92.81 251 TYR A C 1
ATOM 2036 O O . TYR A 1 251 ? -10.82 -47.594 -44.25 1 92.81 251 TYR A O 1
ATOM 2044 N N . TYR A 1 252 ? -11.992 -46.219 -42.906 1 92.88 252 TYR A N 1
ATOM 2045 C CA . TYR A 1 252 ? -10.789 -45.719 -42.25 1 92.88 252 TYR A CA 1
ATOM 2046 C C . TYR A 1 252 ? -10.055 -46.812 -41.531 1 92.88 252 TYR A C 1
ATOM 2048 O O . TYR A 1 252 ? -8.828 -46.938 -41.625 1 92.88 252 TYR A O 1
ATOM 2056 N N . PHE A 1 253 ? -10.812 -47.625 -40.812 1 95.44 253 PHE A N 1
ATOM 2057 C CA . PHE A 1 253 ? -10.219 -48.719 -40.094 1 95.44 253 PHE A CA 1
ATOM 2058 C C . PHE A 1 253 ? -9.445 -49.656 -41.031 1 95.44 253 PHE A C 1
ATOM 2060 O O . PHE A 1 253 ? -8.289 -50 -40.781 1 95.44 253 PHE A O 1
ATOM 2067 N N . ASN A 1 254 ? -9.992 -50.031 -42.156 1 93.5 254 ASN A N 1
ATOM 2068 C CA . ASN A 1 254 ? -9.414 -50.969 -43.094 1 93.5 254 ASN A CA 1
ATOM 2069 C C . ASN A 1 254 ? -8.219 -50.375 -43.844 1 93.5 254 ASN A C 1
ATOM 2071 O O . ASN A 1 254 ? -7.293 -51.094 -44.219 1 93.5 254 ASN A O 1
ATOM 2075 N N . SER A 1 255 ? -8.258 -49.125 -44.062 1 93.75 255 SER A N 1
ATOM 2076 C CA . SER A 1 255 ? -7.234 -48.5 -44.875 1 93.75 255 SER A CA 1
ATOM 2077 C C . SER A 1 255 ? -6.059 -48 -44.031 1 93.75 255 SER A C 1
ATOM 2079 O O . SER A 1 255 ? -4.898 -48.219 -44.375 1 93.75 255 SER A O 1
ATOM 2081 N N . VAL A 1 256 ? -6.363 -47.406 -42.969 1 93.69 256 VAL A N 1
ATOM 2082 C CA . VAL A 1 256 ? -5.324 -46.719 -42.219 1 93.69 256 VAL A CA 1
ATOM 2083 C C . VAL A 1 256 ? -4.91 -47.531 -41 1 93.69 256 VAL A C 1
ATOM 2085 O O . VAL A 1 256 ? -3.723 -47.812 -40.812 1 93.69 256 VAL A O 1
ATOM 2088 N N . VAL A 1 257 ? -5.828 -47.969 -40.188 1 95.62 257 VAL A N 1
ATOM 2089 C CA . VAL A 1 257 ? -5.531 -48.688 -38.938 1 95.62 257 VAL A CA 1
ATOM 2090 C C . VAL A 1 257 ? -4.832 -50 -39.25 1 95.62 257 VAL A C 1
ATOM 2092 O O . VAL A 1 257 ? -3.814 -50.344 -38.625 1 95.62 257 VAL A O 1
ATOM 2095 N N . THR A 1 258 ? -5.383 -50.75 -40.156 1 94.69 258 THR A N 1
ATOM 2096 C CA . THR A 1 258 ? -4.805 -52.031 -40.531 1 94.69 258 THR A CA 1
ATOM 2097 C C . THR A 1 258 ? -3.406 -51.875 -41.094 1 94.69 258 THR A C 1
ATOM 2099 O O . THR A 1 258 ? -2.516 -52.688 -40.844 1 94.69 258 THR A O 1
ATOM 2102 N N . SER A 1 259 ? -3.199 -50.844 -41.875 1 93.69 259 SER A N 1
ATOM 2103 C CA . SER A 1 259 ? -1.923 -50.594 -42.531 1 93.69 259 SER A CA 1
ATOM 2104 C C . SER A 1 259 ? -0.848 -50.188 -41.531 1 93.69 259 SER A C 1
ATOM 2106 O O . SER A 1 259 ? 0.346 -50.344 -41.812 1 93.69 259 SER A O 1
ATOM 2108 N N . SER A 1 260 ? -1.221 -49.625 -40.375 1 93.38 260 SER A N 1
ATOM 2109 C CA . SER A 1 260 ? -0.271 -49.156 -39.375 1 93.38 260 SER A CA 1
ATOM 2110 C C . SER A 1 260 ? 0.481 -50.344 -38.75 1 93.38 260 SER A C 1
ATOM 2112 O O . SER A 1 260 ? 1.602 -50.188 -38.25 1 93.38 260 SER A O 1
ATOM 2114 N N . GLY A 1 261 ? -0.198 -51.5 -38.688 1 93.5 261 GLY A N 1
ATOM 2115 C CA . GLY A 1 261 ? 0.421 -52.719 -38.156 1 93.5 261 GLY A CA 1
ATOM 2116 C C . GLY A 1 261 ? 0.442 -52.75 -36.656 1 93.5 261 GLY A C 1
ATOM 2117 O O . GLY A 1 261 ? 1.077 -53.625 -36.062 1 93.5 261 GLY A O 1
ATOM 2118 N N . ILE A 1 262 ? -0.23 -51.844 -36 1 95.44 262 ILE A N 1
ATOM 2119 C CA . ILE A 1 262 ? -0.219 -51.75 -34.562 1 95.44 262 ILE A CA 1
ATOM 2120 C C . ILE A 1 262 ? -1.062 -52.875 -33.969 1 95.44 262 ILE A C 1
ATOM 2122 O O . ILE A 1 262 ? -0.702 -53.469 -32.938 1 95.44 262 ILE A O 1
ATOM 2126 N N . LEU A 1 263 ? -2.137 -53.188 -34.594 1 95.81 263 LEU A N 1
ATOM 2127 C CA . LEU A 1 263 ? -3.023 -54.25 -34.125 1 95.81 263 LEU A CA 1
ATOM 2128 C C . LEU A 1 263 ? -2.551 -55.594 -34.625 1 95.81 263 LEU A C 1
ATOM 2130 O O . LEU A 1 263 ? -2.014 -55.688 -35.75 1 95.81 263 LEU A O 1
ATOM 2134 N N . SER A 1 264 ? -2.779 -56.594 -33.875 1 93.5 264 SER A N 1
ATOM 2135 C CA . SER A 1 264 ? -2.479 -57.969 -34.281 1 93.5 264 SER A CA 1
ATOM 2136 C C . SER A 1 264 ? -3.475 -58.469 -35.344 1 93.5 264 SER A C 1
ATOM 2138 O O . SER A 1 264 ? -4.559 -57.875 -35.469 1 93.5 264 SER A O 1
ATOM 2140 N N . ALA A 1 265 ? -3.018 -59.5 -36.062 1 93.12 265 ALA A N 1
ATOM 2141 C CA . ALA A 1 265 ? -3.889 -60.062 -37.094 1 93.12 265 ALA A CA 1
ATOM 2142 C C . ALA A 1 265 ? -5.195 -60.562 -36.469 1 93.12 265 ALA A C 1
ATOM 2144 O O . ALA A 1 265 ? -6.258 -60.438 -37.094 1 93.12 265 ALA A O 1
ATOM 2145 N N . GLU A 1 266 ? -5.066 -61.094 -35.312 1 93.25 266 GLU A N 1
ATOM 2146 C CA . GLU A 1 266 ? -6.254 -61.594 -34.625 1 93.25 266 GLU A CA 1
ATOM 2147 C C . GLU A 1 266 ? -7.199 -60.438 -34.281 1 93.25 266 GLU A C 1
ATOM 2149 O O . GLU A 1 266 ? -8.414 -60.562 -34.438 1 93.25 266 GLU A O 1
ATOM 2154 N N . GLU A 1 267 ? -6.645 -59.375 -33.781 1 94.5 267 GLU A N 1
ATOM 2155 C CA . GLU A 1 267 ? -7.453 -58.219 -33.406 1 94.5 267 GLU A CA 1
ATOM 2156 C C . GLU A 1 267 ? -8.125 -57.594 -34.625 1 94.5 267 GLU A C 1
ATOM 2158 O O . GLU A 1 267 ? -9.281 -57.188 -34.562 1 94.5 267 GLU A O 1
ATOM 2163 N N . VAL A 1 268 ? -7.398 -57.469 -35.75 1 94.81 268 VAL A N 1
ATOM 2164 C CA . VAL A 1 268 ? -7.949 -56.938 -37 1 94.81 268 VAL A CA 1
ATOM 2165 C C . VAL A 1 268 ? -9.125 -57.812 -37.469 1 94.81 268 VAL A C 1
ATOM 2167 O O . VAL A 1 268 ? -10.172 -57.281 -37.844 1 94.81 268 VAL A O 1
ATOM 2170 N N . SER A 1 269 ? -8.906 -59.062 -37.375 1 93.38 269 SER A N 1
ATOM 2171 C CA . SER A 1 269 ? -9.969 -60 -37.781 1 93.38 269 SER A CA 1
ATOM 2172 C C . SER A 1 269 ? -11.203 -59.844 -36.906 1 93.38 269 SER A C 1
ATOM 2174 O O . SER A 1 269 ? -12.328 -59.844 -37.406 1 93.38 269 SER A O 1
ATOM 2176 N N . LEU A 1 270 ? -10.992 -59.75 -35.625 1 93.19 270 LEU A N 1
ATOM 2177 C CA . LEU A 1 270 ? -12.094 -59.562 -34.688 1 93.19 270 LEU A CA 1
ATOM 2178 C C . LEU A 1 270 ? -12.867 -58.281 -35 1 93.19 270 LEU A C 1
ATOM 2180 O O . LEU A 1 270 ? -14.094 -58.281 -34.969 1 93.19 270 LEU A O 1
ATOM 2184 N N . LEU A 1 271 ? -12.172 -57.219 -35.25 1 94.75 271 LEU A N 1
ATOM 2185 C CA . LEU A 1 271 ? -12.797 -55.938 -35.5 1 94.75 271 LEU A CA 1
ATOM 2186 C C . LEU A 1 271 ? -13.523 -55.906 -36.844 1 94.75 271 LEU A C 1
ATOM 2188 O O . LEU A 1 271 ? -14.586 -55.312 -36.969 1 94.75 271 LEU A O 1
ATOM 2192 N N . GLN A 1 272 ? -13 -56.594 -37.844 1 92.69 272 GLN A N 1
ATOM 2193 C CA . GLN A 1 272 ? -13.68 -56.719 -39.125 1 92.69 272 GLN A CA 1
ATOM 2194 C C . GLN A 1 272 ? -15.008 -57.469 -38.969 1 92.69 272 GLN A C 1
ATOM 2196 O O . GLN A 1 272 ? -16.016 -57.062 -39.531 1 92.69 272 GLN A O 1
ATOM 2201 N N . LYS A 1 273 ? -14.93 -58.531 -38.188 1 93.06 273 LYS A N 1
ATOM 2202 C CA . LYS A 1 273 ? -16.172 -59.25 -37.875 1 93.06 273 LYS A CA 1
ATOM 2203 C C . LYS A 1 273 ? -17.188 -58.375 -37.188 1 93.06 273 LYS A C 1
ATOM 2205 O O . LYS A 1 273 ? -18.391 -58.5 -37.406 1 93.06 273 LYS A O 1
ATOM 2210 N N . TYR A 1 274 ? -16.672 -57.562 -36.344 1 92.5 274 TYR A N 1
ATOM 2211 C CA . TYR A 1 274 ? -17.547 -56.625 -35.625 1 92.5 274 TYR A CA 1
ATOM 2212 C C . TYR A 1 274 ? -18.219 -55.656 -36.625 1 92.5 274 TYR A C 1
ATOM 2214 O O . TYR A 1 274 ? -19.438 -55.438 -36.531 1 92.5 274 TYR A O 1
ATOM 2222 N N . PHE A 1 275 ? -17.453 -55.062 -37.531 1 91.19 275 PHE A N 1
ATOM 2223 C CA . PHE A 1 275 ? -18 -54.125 -38.5 1 91.19 275 PHE A CA 1
ATOM 2224 C C . PHE A 1 275 ? -19.016 -54.812 -39.406 1 91.19 275 PHE A C 1
ATOM 2226 O O . PHE A 1 275 ? -19.969 -54.188 -39.875 1 91.19 275 PHE A O 1
ATOM 2233 N N . GLU A 1 276 ? -18.781 -56.062 -39.562 1 89.56 276 GLU A N 1
ATOM 2234 C CA . GLU A 1 276 ? -19.672 -56.844 -40.438 1 89.56 276 GLU A CA 1
ATOM 2235 C C . GLU A 1 276 ? -20.844 -57.406 -39.656 1 89.56 276 GLU A C 1
ATOM 2237 O O . GLU A 1 276 ? -21.719 -58.062 -40.219 1 89.56 276 GLU A O 1
ATOM 2242 N N . ALA A 1 277 ? -20.875 -57.219 -38.375 1 86.31 277 ALA A N 1
ATOM 2243 C CA . ALA A 1 277 ? -21.938 -57.688 -37.469 1 86.31 277 ALA A CA 1
ATOM 2244 C C . ALA A 1 277 ? -21.969 -59.188 -37.406 1 86.31 277 ALA A C 1
ATOM 2246 O O . ALA A 1 277 ? -23.047 -59.812 -37.344 1 86.31 277 ALA A O 1
ATOM 2247 N N . THR A 1 278 ? -20.797 -59.781 -37.531 1 87.62 278 THR A N 1
ATOM 2248 C CA . THR A 1 278 ? -20.719 -61.219 -37.5 1 87.62 278 THR A CA 1
ATOM 2249 C C . THR A 1 278 ? -19.953 -61.688 -36.25 1 87.62 278 THR A C 1
ATOM 2251 O O . THR A 1 278 ? -19.672 -62.875 -36.094 1 87.62 278 THR A O 1
ATOM 2254 N N . LEU A 1 279 ? -19.641 -60.812 -35.469 1 83.94 279 LEU A N 1
ATOM 2255 C CA . LEU A 1 279 ? -18.828 -61.125 -34.312 1 83.94 279 LEU A CA 1
ATOM 2256 C C . LEU A 1 279 ? -19.641 -61.844 -33.25 1 83.94 279 LEU A C 1
ATOM 2258 O O . LEU A 1 279 ? -20.734 -61.406 -32.875 1 83.94 279 LEU A O 1
ATOM 2262 N N . ASP A 1 280 ? -19.047 -63.125 -32.938 1 80.62 280 ASP A N 1
ATOM 2263 C CA . ASP A 1 280 ? -19.625 -63.906 -31.844 1 80.62 280 ASP A CA 1
ATOM 2264 C C . ASP A 1 280 ? -18.812 -63.75 -30.562 1 80.62 280 ASP A C 1
ATOM 2266 O O . ASP A 1 280 ? -17.656 -64.188 -30.5 1 80.62 280 ASP A O 1
ATOM 2270 N N . GLY A 1 281 ? -19.156 -62.719 -29.672 1 82.62 281 GLY A N 1
ATOM 2271 C CA . GLY A 1 281 ? -18.438 -62.562 -28.406 1 82.62 281 GLY A CA 1
ATOM 2272 C C . GLY A 1 281 ? -18.062 -61.125 -28.109 1 82.62 281 GLY A C 1
ATOM 2273 O O . GLY A 1 281 ? -18.719 -60.188 -28.578 1 82.62 281 GLY A O 1
ATOM 2274 N N . THR A 1 282 ? -16.859 -61.062 -27.25 1 86.69 282 THR A N 1
ATOM 2275 C CA . THR A 1 282 ? -16.453 -59.75 -26.828 1 86.69 282 THR A CA 1
ATOM 2276 C C . THR A 1 282 ? -15.328 -59.188 -27.703 1 86.69 282 THR A C 1
ATOM 2278 O O . THR A 1 282 ? -14.492 -59.969 -28.188 1 86.69 282 THR A O 1
ATOM 2281 N N . ILE A 1 283 ? -15.297 -58 -28.109 1 87.19 283 ILE A N 1
ATOM 2282 C CA . ILE A 1 283 ? -14.352 -57.406 -29.031 1 87.19 283 ILE A CA 1
ATOM 2283 C C . ILE A 1 283 ? -13.094 -56.969 -28.281 1 87.19 283 ILE A C 1
ATOM 2285 O O . ILE A 1 283 ? -12.008 -56.906 -28.844 1 87.19 283 ILE A O 1
ATOM 2289 N N . GLY A 1 284 ? -13.211 -56.656 -26.938 1 89.25 284 GLY A N 1
ATOM 2290 C CA . GLY A 1 284 ? -12.055 -56.25 -26.141 1 89.25 284 GLY A CA 1
ATOM 2291 C C . GLY A 1 284 ? -11.703 -54.781 -26.266 1 89.25 284 GLY A C 1
ATOM 2292 O O . GLY A 1 284 ? -10.625 -54.375 -25.828 1 89.25 284 GLY A O 1
ATOM 2293 N N . PHE A 1 285 ? -12.32 -54.062 -27.062 1 94.69 285 PHE A N 1
ATOM 2294 C CA . PHE A 1 285 ? -12.164 -52.625 -27.219 1 94.69 285 PHE A CA 1
ATOM 2295 C C . PHE A 1 285 ? -13.469 -51.906 -26.891 1 94.69 285 PHE A C 1
ATOM 2297 O O . PHE A 1 285 ? -14.547 -52.469 -27.031 1 94.69 285 PHE A O 1
ATOM 2304 N N . PRO A 1 286 ? -13.344 -50.719 -26.375 1 92.75 286 PRO A N 1
ATOM 2305 C CA . PRO A 1 286 ? -14.578 -49.969 -26.094 1 92.75 286 PRO A CA 1
ATOM 2306 C C . PRO A 1 286 ? -15.43 -49.719 -27.344 1 92.75 286 PRO A C 1
ATOM 2308 O O . PRO A 1 286 ? -14.906 -49.312 -28.375 1 92.75 286 PRO A O 1
ATOM 2311 N N . GLU A 1 287 ? -16.719 -49.844 -27.141 1 89.75 287 GLU A N 1
ATOM 2312 C CA . GLU A 1 287 ? -17.625 -49.812 -28.281 1 89.75 287 GLU A CA 1
ATOM 2313 C C . GLU A 1 287 ? -18.469 -48.531 -28.266 1 89.75 287 GLU A C 1
ATOM 2315 O O . GLU A 1 287 ? -19.219 -48.25 -29.203 1 89.75 287 GLU A O 1
ATOM 2320 N N . HIS A 1 288 ? -18.328 -47.75 -27.234 1 87.88 288 HIS A N 1
ATOM 2321 C CA . HIS A 1 288 ? -19.188 -46.594 -27.109 1 87.88 288 HIS A CA 1
ATOM 2322 C C . HIS A 1 288 ? -18.422 -45.312 -27.438 1 87.88 288 HIS A C 1
ATOM 2324 O O . HIS A 1 288 ? -17.203 -45.219 -27.219 1 87.88 288 HIS A O 1
ATOM 2330 N N . HIS A 1 289 ? -19.172 -44.375 -28.031 1 87.25 289 HIS A N 1
ATOM 2331 C CA . HIS A 1 289 ? -18.594 -43.062 -28.312 1 87.25 289 HIS A CA 1
ATOM 2332 C C . HIS A 1 289 ? -18.234 -42.344 -27.031 1 87.25 289 HIS A C 1
ATOM 2334 O O . HIS A 1 289 ? -18.812 -42.625 -25.969 1 87.25 289 HIS A O 1
ATOM 2340 N N . ARG A 1 290 ? -17.25 -41.594 -27.109 1 85.94 290 ARG A N 1
ATOM 2341 C CA . ARG A 1 290 ? -16.938 -40.719 -25.984 1 85.94 290 ARG A CA 1
ATOM 2342 C C . ARG A 1 290 ? -18.078 -39.719 -25.734 1 85.94 290 ARG A C 1
ATOM 2344 O O . ARG A 1 290 ? -18.922 -39.5 -26.594 1 85.94 290 ARG A O 1
ATOM 2351 N N . LEU A 1 291 ? -18.25 -39.375 -24.406 1 72.94 291 LEU A N 1
ATOM 2352 C CA . LEU A 1 291 ? -19.375 -38.562 -23.969 1 72.94 291 LEU A CA 1
ATOM 2353 C C . LEU A 1 291 ? -19.484 -37.312 -24.812 1 72.94 291 LEU A C 1
ATOM 2355 O O . LEU A 1 291 ? -18.484 -36.688 -25.156 1 72.94 291 LEU A O 1
ATOM 2359 N N . PRO A 1 292 ? -20.688 -37.219 -25.484 1 57.41 292 PRO A N 1
ATOM 2360 C CA . PRO A 1 292 ? -20.922 -36.031 -26.328 1 57.41 292 PRO A CA 1
ATOM 2361 C C . PRO A 1 292 ? -20.641 -34.719 -25.609 1 57.41 292 PRO A C 1
ATOM 2363 O O . PRO A 1 292 ? -20.688 -34.688 -24.375 1 57.41 292 PRO A O 1
ATOM 2366 N N . ASN A 1 293 ? -20.016 -33.812 -26.156 1 52.72 293 ASN A N 1
ATOM 2367 C CA . ASN A 1 293 ? -19.859 -32.469 -25.656 1 52.72 293 ASN A CA 1
ATOM 2368 C C . ASN A 1 293 ? -21.172 -31.922 -25.078 1 52.72 293 ASN A C 1
ATOM 2370 O O . ASN A 1 293 ? -22.188 -31.891 -25.766 1 52.72 293 ASN A O 1
ATOM 2374 N N . ASP A 1 294 ? -21.453 -32.156 -23.922 1 46.34 294 ASP A N 1
ATOM 2375 C CA . ASP A 1 294 ? -22.672 -31.578 -23.359 1 46.34 294 ASP A CA 1
ATOM 2376 C C . ASP A 1 294 ? -22.875 -30.125 -23.797 1 46.34 294 ASP A C 1
ATOM 2378 O O . ASP A 1 294 ? -21.984 -29.297 -23.594 1 46.34 294 ASP A O 1
ATOM 2382 N N . LEU A 1 295 ? -23.5 -29.875 -24.969 1 44.06 295 LEU A N 1
ATOM 2383 C CA . LEU A 1 295 ? -23.906 -28.5 -25.25 1 44.06 295 LEU A CA 1
ATOM 2384 C C . LEU A 1 295 ? -24.531 -27.844 -24.031 1 44.06 295 LEU A C 1
ATOM 2386 O O . LEU A 1 295 ? -25.391 -28.438 -23.375 1 44.06 295 LEU A O 1
ATOM 2390 N N . VAL A 1 296 ? -23.844 -27.266 -23.266 1 44.62 296 VAL A N 1
ATOM 2391 C CA . VAL A 1 296 ? -24.438 -26.578 -22.125 1 44.62 296 VAL A CA 1
ATOM 2392 C C . VAL A 1 296 ? -25.328 -25.453 -22.625 1 44.62 296 VAL A C 1
ATOM 2394 O O . VAL A 1 296 ? -24.891 -24.562 -23.359 1 44.62 296 VAL A O 1
ATOM 2397 N N . ARG A 1 297 ? -26.625 -25.719 -22.766 1 42.53 297 ARG A N 1
ATOM 2398 C CA . ARG A 1 297 ? -27.625 -24.703 -23.078 1 42.53 297 ARG A CA 1
ATOM 2399 C C . ARG A 1 297 ? -27.953 -23.844 -21.859 1 42.53 297 ARG A C 1
ATOM 2401 O O . ARG A 1 297 ? -28.234 -24.375 -20.781 1 42.53 297 ARG A O 1
ATOM 2408 N N . ARG A 1 298 ? -27.297 -22.781 -21.812 1 43.38 298 ARG A N 1
ATOM 2409 C CA . ARG A 1 298 ? -27.672 -21.875 -20.75 1 43.38 298 ARG A CA 1
ATOM 2410 C C . ARG A 1 298 ? -28.734 -20.891 -21.219 1 43.38 298 ARG A C 1
ATOM 2412 O O . ARG A 1 298 ? -28.641 -20.328 -22.312 1 43.38 298 ARG A O 1
ATOM 2419 N N . GLU A 1 299 ? -29.922 -21.062 -20.766 1 41.91 299 GLU A N 1
ATOM 2420 C CA . GLU A 1 299 ? -30.984 -20.094 -20.938 1 41.91 299 GLU A CA 1
ATOM 2421 C C . GLU A 1 299 ? -30.781 -18.875 -20.047 1 41.91 299 GLU A C 1
ATOM 2423 O O . GLU A 1 299 ? -30.781 -19 -18.812 1 41.91 299 GLU A O 1
ATOM 2428 N N . ARG A 1 300 ? -29.969 -18.094 -20.469 1 40 300 ARG A N 1
ATOM 2429 C CA . ARG A 1 300 ? -29.781 -16.938 -19.594 1 40 300 ARG A CA 1
ATOM 2430 C C . ARG A 1 300 ? -30.922 -15.938 -19.75 1 40 300 ARG A C 1
ATOM 2432 O O . ARG A 1 300 ? -31.141 -15.086 -18.891 1 40 300 ARG A O 1
ATOM 2439 N N . PHE A 1 301 ? -31.281 -15.594 -21.062 1 40.81 301 PHE A N 1
ATOM 2440 C CA . PHE A 1 301 ? -32.156 -14.43 -21.188 1 40.81 301 PHE A CA 1
ATOM 2441 C C . PHE A 1 301 ? -33.594 -14.812 -20.922 1 40.81 301 PHE A C 1
ATOM 2443 O O . PHE A 1 301 ? -34.094 -15.781 -21.484 1 40.81 301 PHE A O 1
ATOM 2450 N N . ARG A 1 302 ? -33.875 -14.812 -19.672 1 40.44 302 ARG A N 1
ATOM 2451 C CA . ARG A 1 302 ? -35.312 -14.773 -19.438 1 40.44 302 ARG A CA 1
ATOM 2452 C C . ARG A 1 302 ? -35.938 -13.625 -20.203 1 40.44 302 ARG A C 1
ATOM 2454 O O . ARG A 1 302 ? -35.281 -12.703 -20.641 1 40.44 302 ARG A O 1
ATOM 2461 N N . PHE A 1 303 ? -37.219 -13.711 -20.266 1 38.88 303 PHE A N 1
ATOM 2462 C CA . PHE A 1 303 ? -38.094 -12.703 -20.859 1 38.88 303 PHE A CA 1
ATOM 2463 C C . PHE A 1 303 ? -37.656 -11.297 -20.438 1 38.88 303 PHE A C 1
ATOM 2465 O O . PHE A 1 303 ? -37.594 -11 -19.25 1 38.88 303 PHE A O 1
ATOM 2472 N N . CYS A 1 304 ? -36.594 -10.797 -21.016 1 36.69 304 CYS A N 1
ATOM 2473 C CA . CYS A 1 304 ? -36.375 -9.391 -20.703 1 36.69 304 CYS A CA 1
ATOM 2474 C C . CYS A 1 304 ? -37.531 -8.547 -21.203 1 36.69 304 CYS A C 1
ATOM 2476 O O . CYS A 1 304 ? -37.688 -8.352 -22.422 1 36.69 304 CYS A O 1
ATOM 2478 N N . ARG A 1 305 ? -38.719 -8.742 -20.688 1 37.5 305 ARG A N 1
ATOM 2479 C CA . ARG A 1 305 ? -39.75 -7.766 -21.031 1 37.5 305 ARG A CA 1
ATOM 2480 C C . ARG A 1 305 ? -39.156 -6.367 -21.156 1 37.5 305 ARG A C 1
ATOM 2482 O O . ARG A 1 305 ? -39.719 -5.508 -21.844 1 37.5 305 ARG A O 1
ATOM 2489 N N . GLY A 1 306 ? -38.656 -5.953 -19.938 1 36.44 306 GLY A N 1
ATOM 2490 C CA . GLY A 1 306 ? -38.625 -4.508 -19.766 1 36.44 306 GLY A CA 1
ATOM 2491 C C . GLY A 1 306 ? -37.812 -3.812 -20.859 1 36.44 306 GLY A C 1
ATOM 2492 O O . GLY A 1 306 ? -37.25 -4.469 -21.734 1 36.44 306 GLY A O 1
ATOM 2493 N N . ARG A 1 307 ? -37.594 -2.436 -20.578 1 35.66 307 ARG A N 1
ATOM 2494 C CA . ARG A 1 307 ? -37 -1.363 -21.359 1 35.66 307 ARG A CA 1
ATOM 2495 C C . ARG A 1 307 ? -35.656 -1.776 -21.906 1 35.66 307 ARG A C 1
ATOM 2497 O O . ARG A 1 307 ? -34.906 -2.488 -21.234 1 35.66 307 ARG A O 1
ATOM 2504 N N . HIS A 1 308 ? -35.656 -2.062 -23.234 1 35.97 308 HIS A N 1
ATOM 2505 C CA . HIS A 1 308 ? -34.469 -2.197 -24.078 1 35.97 308 HIS A CA 1
ATOM 2506 C C . HIS A 1 308 ? -33.312 -1.398 -23.516 1 35.97 308 HIS A C 1
ATOM 2508 O O . HIS A 1 308 ? -33.375 -0.169 -23.438 1 35.97 308 HIS A O 1
ATOM 2514 N N . SER A 1 309 ? -32.938 -1.602 -22.281 1 34.28 309 SER A N 1
ATOM 2515 C CA . SER A 1 309 ? -31.797 -0.792 -21.875 1 34.28 309 SER A CA 1
ATOM 2516 C C . SER A 1 309 ? -30.703 -0.813 -22.938 1 34.28 309 SER A C 1
ATOM 2518 O O . SER A 1 309 ? -30.266 -1.884 -23.375 1 34.28 309 SER A O 1
ATOM 2520 N N . TYR A 1 310 ? -30.875 0.143 -23.938 1 34.03 310 TYR A N 1
ATOM 2521 C CA . TYR A 1 310 ? -29.922 0.53 -24.969 1 34.03 310 TYR A CA 1
ATOM 2522 C C . TYR A 1 310 ? -28.5 0.592 -24.406 1 34.03 310 TYR A C 1
ATOM 2524 O O . TYR A 1 310 ? -28.109 1.593 -23.797 1 34.03 310 TYR A O 1
ATOM 2532 N N . ARG A 1 311 ? -28.094 -0.257 -23.656 1 34.06 311 ARG A N 1
ATOM 2533 C CA . ARG A 1 311 ? -26.672 -0.218 -23.328 1 34.06 311 ARG A CA 1
ATOM 2534 C C . ARG A 1 311 ? -25.828 -0.514 -24.547 1 34.06 311 ARG A C 1
ATOM 2536 O O . ARG A 1 311 ? -26.062 -1.491 -25.266 1 34.06 311 ARG A O 1
ATOM 2543 N N . HIS A 1 312 ? -24.812 0.497 -24.828 1 39.03 312 HIS A N 1
ATOM 2544 C CA . HIS A 1 312 ? -23.781 0.815 -25.828 1 39.03 312 HIS A CA 1
ATOM 2545 C C . HIS A 1 312 ? -24.344 0.708 -27.25 1 39.03 312 HIS A C 1
ATOM 2547 O O . HIS A 1 312 ? -23.641 0.274 -28.156 1 39.03 312 HIS A O 1
ATOM 2553 N N . GLY A 1 313 ? -25.547 1.197 -27.484 1 37.44 313 GLY A N 1
ATOM 2554 C CA . GLY A 1 313 ? -26.188 1.273 -28.781 1 37.44 313 GLY A CA 1
ATOM 2555 C C . GLY A 1 313 ? -26.688 -0.069 -29.281 1 37.44 313 GLY A C 1
ATOM 2556 O O . GLY A 1 313 ? -27.297 -0.151 -30.344 1 37.44 313 GLY A O 1
ATOM 2557 N N . LEU A 1 314 ? -25.969 -1.044 -28.906 1 37.44 314 LEU A N 1
ATOM 2558 C CA . LEU A 1 314 ? -26.484 -2.295 -29.453 1 37.44 314 LEU A CA 1
ATOM 2559 C C . LEU A 1 314 ? -27.766 -2.711 -28.719 1 37.44 314 LEU A C 1
ATOM 2561 O O . LEU A 1 314 ? -27.812 -2.686 -27.484 1 37.44 314 LEU A O 1
ATOM 2565 N N . LYS A 1 315 ? -28.969 -2.406 -29.25 1 42.41 315 LYS A N 1
ATOM 2566 C CA . LYS A 1 315 ? -30.297 -2.643 -28.688 1 42.41 315 LYS A CA 1
ATOM 2567 C C . LYS A 1 315 ? -30.375 -4.02 -28.031 1 42.41 315 LYS A C 1
ATOM 2569 O O . LYS A 1 315 ? -30.953 -4.172 -26.953 1 42.41 315 LYS A O 1
ATOM 2574 N N . ASP A 1 316 ? -30.219 -4.992 -28.875 1 44.38 316 ASP A N 1
ATOM 2575 C CA . ASP A 1 316 ? -30.516 -6.391 -28.578 1 44.38 316 ASP A CA 1
ATOM 2576 C C . ASP A 1 316 ? -29.219 -7.199 -28.422 1 44.38 316 ASP A C 1
ATOM 2578 O O . ASP A 1 316 ? -28.922 -8.039 -29.266 1 44.38 316 ASP A O 1
ATOM 2582 N N . ALA A 1 317 ? -28.219 -6.508 -27.938 1 44.22 317 ALA A N 1
ATOM 2583 C CA . ALA A 1 317 ? -26.984 -7.266 -27.812 1 44.22 317 ALA A CA 1
ATOM 2584 C C . ALA A 1 317 ? -26.953 -8.078 -26.531 1 44.22 317 ALA A C 1
ATOM 2586 O O . ALA A 1 317 ? -27.547 -7.68 -25.516 1 44.22 317 ALA A O 1
ATOM 2587 N N . LEU A 1 318 ? -27 -9.359 -26.641 1 48.16 318 LEU A N 1
ATOM 2588 C CA . LEU A 1 318 ? -26.609 -10.203 -25.5 1 48.16 318 LEU A CA 1
ATOM 2589 C C . LEU A 1 318 ? -25.141 -9.984 -25.141 1 48.16 318 LEU A C 1
ATOM 2591 O O . LEU A 1 318 ? -24.266 -10.141 -26 1 48.16 318 LEU A O 1
ATOM 2595 N N . VAL A 1 319 ? -24.969 -9.047 -24.234 1 47.69 319 VAL A N 1
ATOM 2596 C CA . VAL A 1 319 ? -23.594 -8.883 -23.766 1 47.69 319 VAL A CA 1
ATOM 2597 C C . VAL A 1 319 ? -23.344 -9.766 -22.547 1 47.69 319 VAL A C 1
ATOM 2599 O O . VAL A 1 319 ? -24.141 -9.75 -21.594 1 47.69 319 VAL A O 1
ATOM 2602 N N . PHE A 1 320 ? -22.672 -10.859 -22.672 1 50.5 320 PHE A N 1
ATOM 2603 C CA . PHE A 1 320 ? -22.281 -11.641 -21.5 1 50.5 320 PHE A CA 1
ATOM 2604 C C . PHE A 1 320 ? -20.766 -11.648 -21.344 1 50.5 320 PHE A C 1
ATOM 2606 O O . PHE A 1 320 ? -20.031 -11.398 -22.312 1 50.5 320 PHE A O 1
ATOM 2613 N N . GLU A 1 321 ? -20.359 -11.422 -20.234 1 47.72 321 GLU A N 1
ATOM 2614 C CA . GLU A 1 321 ? -18.953 -11.523 -19.844 1 47.72 321 GLU A CA 1
ATOM 2615 C C . GLU A 1 321 ? -18.625 -12.914 -19.312 1 47.72 321 GLU A C 1
ATOM 2617 O O . GLU A 1 321 ? -19.422 -13.5 -18.562 1 47.72 321 GLU A O 1
ATOM 2622 N N . VAL A 1 322 ? -17.797 -13.516 -20.125 1 47.84 322 VAL A N 1
ATOM 2623 C CA . VAL A 1 322 ? -17.328 -14.82 -19.672 1 47.84 322 VAL A CA 1
ATOM 2624 C C . VAL A 1 322 ? -16 -14.664 -18.953 1 47.84 322 VAL A C 1
ATOM 2626 O O . VAL A 1 322 ? -15.219 -13.766 -19.266 1 47.84 322 VAL A O 1
ATOM 2629 N N . ILE A 1 323 ? -15.805 -15.203 -17.875 1 47.66 323 ILE A N 1
ATOM 2630 C CA . ILE A 1 323 ? -14.555 -15.18 -17.109 1 47.66 323 ILE A CA 1
ATOM 2631 C C . ILE A 1 323 ? -13.609 -16.234 -17.656 1 47.66 323 ILE A C 1
ATOM 2633 O O . ILE A 1 323 ? -12.422 -16.25 -17.328 1 47.66 323 ILE A O 1
ATOM 2637 N N . TYR A 1 324 ? -14.172 -17.297 -18.438 1 45.91 324 TYR A N 1
ATOM 2638 C CA . TYR A 1 324 ? -13.344 -18.25 -19.156 1 45.91 324 TYR A CA 1
ATOM 2639 C C . TYR A 1 324 ? -13.75 -18.312 -20.625 1 45.91 324 TYR A C 1
ATOM 2641 O O . TYR A 1 324 ? -14.875 -17.984 -20.984 1 45.91 324 TYR A O 1
ATOM 2649 N N . PRO A 1 325 ? -12.797 -18.641 -21.484 1 45.75 325 PRO A N 1
ATOM 2650 C CA . PRO A 1 325 ? -13.164 -18.797 -22.891 1 45.75 325 PRO A CA 1
ATOM 2651 C C . PRO A 1 325 ? -14.289 -19.797 -23.109 1 45.75 325 PRO A C 1
ATOM 2653 O O . PRO A 1 325 ? -14.312 -20.859 -22.484 1 45.75 325 PRO A O 1
ATOM 2656 N N . ILE A 1 326 ? -15.492 -19.281 -23.578 1 51.5 326 ILE A N 1
ATOM 2657 C CA . ILE A 1 326 ? -16.609 -20.172 -23.859 1 51.5 326 ILE A CA 1
ATOM 2658 C C . ILE A 1 326 ? -16.781 -20.328 -25.359 1 51.5 326 ILE A C 1
ATOM 2660 O O . ILE A 1 326 ? -16.344 -19.484 -26.141 1 51.5 326 ILE A O 1
ATOM 2664 N N . GLU A 1 327 ? -17 -21.531 -25.906 1 48.16 327 GLU A N 1
ATOM 2665 C CA . GLU A 1 327 ? -17.469 -21.734 -27.281 1 48.16 327 GLU A CA 1
ATOM 2666 C C . GLU A 1 327 ? -18.984 -21.703 -27.359 1 48.16 327 GLU A C 1
ATOM 2668 O O . GLU A 1 327 ? -19.672 -22.531 -26.734 1 48.16 327 GLU A O 1
ATOM 2673 N N . LEU A 1 328 ? -19.5 -20.578 -27.891 1 49.59 328 LEU A N 1
ATOM 2674 C CA . LEU A 1 328 ? -20.938 -20.391 -28.078 1 49.59 328 LEU A CA 1
ATOM 2675 C C . LEU A 1 328 ? -21.422 -21.156 -29.312 1 49.59 328 LEU A C 1
ATOM 2677 O O . LEU A 1 328 ? -20.969 -20.891 -30.422 1 49.59 328 LEU A O 1
ATOM 2681 N N . HIS A 1 329 ? -22.031 -22.281 -29.156 1 48.16 329 HIS A N 1
ATOM 2682 C CA . HIS A 1 329 ? -22.469 -23.094 -30.281 1 48.16 329 HIS A CA 1
ATOM 2683 C C . HIS A 1 329 ? -23.703 -22.484 -30.953 1 48.16 329 HIS A C 1
ATOM 2685 O O . HIS A 1 329 ? -23.922 -22.688 -32.156 1 48.16 329 HIS A O 1
ATOM 2691 N N . GLY A 1 330 ? -24.609 -21.922 -30.25 1 46.41 330 GLY A N 1
ATOM 2692 C CA . GLY A 1 330 ? -25.812 -21.344 -30.828 1 46.41 330 GLY A CA 1
ATOM 2693 C C . GLY A 1 330 ? -26.562 -20.438 -29.859 1 46.41 330 GLY A C 1
ATOM 2694 O O . GLY A 1 330 ? -26.297 -20.469 -28.656 1 46.41 330 GLY A O 1
ATOM 2695 N N . VAL A 1 331 ? -26.938 -19.266 -30.266 1 48.12 331 VAL A N 1
ATOM 2696 C CA . VAL A 1 331 ? -27.844 -18.391 -29.531 1 48.12 331 VAL A CA 1
ATOM 2697 C C . VAL A 1 331 ? -29.25 -18.516 -30.109 1 48.12 331 VAL A C 1
ATOM 2699 O O . VAL A 1 331 ? -29.438 -18.484 -31.328 1 48.12 331 VAL A O 1
ATOM 2702 N N . VAL A 1 332 ? -30.031 -19.141 -29.281 1 44.44 332 VAL A N 1
ATOM 2703 C CA . VAL A 1 332 ? -31.422 -19.156 -29.719 1 44.44 332 VAL A CA 1
ATOM 2704 C C . VAL A 1 332 ? -32.125 -17.906 -29.203 1 44.44 332 VAL A C 1
ATOM 2706 O O . VAL A 1 332 ? -32.094 -17.609 -28 1 44.44 332 VAL A O 1
ATOM 2709 N N . LEU A 1 333 ? -32.312 -16.922 -30.047 1 44.94 333 LEU A N 1
ATOM 2710 C CA . LEU A 1 333 ? -33.125 -15.742 -29.734 1 44.94 333 LEU A CA 1
ATOM 2711 C C . LEU A 1 333 ? -34.562 -15.969 -30.109 1 44.94 333 LEU A C 1
ATOM 2713 O O . LEU A 1 333 ? -34.875 -16.469 -31.188 1 44.94 333 LEU A O 1
ATOM 2717 N N . PHE A 1 334 ? -35.281 -16.062 -28.984 1 42.16 334 PHE A N 1
ATOM 2718 C CA . PHE A 1 334 ? -36.719 -16.125 -29.266 1 42.16 334 PHE A CA 1
ATOM 2719 C C . PHE A 1 334 ? -37.281 -14.719 -29.5 1 42.16 334 PHE A C 1
ATOM 2721 O O . PHE A 1 334 ? -37.094 -13.82 -28.688 1 42.16 334 PHE A O 1
ATOM 2728 N N . GLY A 1 335 ? -37.031 -14.234 -30.688 1 44.84 335 GLY A N 1
ATOM 2729 C CA . GLY A 1 335 ? -37.656 -12.977 -31.062 1 44.84 335 GLY A CA 1
ATOM 2730 C C . GLY A 1 335 ? -38.938 -13.156 -31.891 1 44.84 335 GLY A C 1
ATOM 2731 O O . GLY A 1 335 ? -39.344 -14.289 -32.156 1 44.84 335 GLY A O 1
ATOM 2732 N N . ASP A 1 336 ? -39.688 -12.07 -31.984 1 44.03 336 ASP A N 1
ATOM 2733 C CA . ASP A 1 336 ? -40.844 -12.141 -32.844 1 44.03 336 ASP A CA 1
ATOM 2734 C C . ASP A 1 336 ? -40.469 -12.656 -34.219 1 44.03 336 ASP A C 1
ATOM 2736 O O . ASP A 1 336 ? -39.375 -12.43 -34.719 1 44.03 336 ASP A O 1
ATOM 2740 N N . TYR A 1 337 ? -41.125 -13.703 -34.75 1 40.69 337 TYR A N 1
ATOM 2741 C CA . TYR A 1 337 ? -40.969 -14.391 -36 1 40.69 337 TYR A CA 1
ATOM 2742 C C . TYR A 1 337 ? -40.531 -13.414 -37.094 1 40.69 337 TYR A C 1
ATOM 2744 O O . TYR A 1 337 ? -39.75 -13.773 -37.969 1 40.69 337 TYR A O 1
ATOM 2752 N N . ASN A 1 338 ? -41.156 -12.289 -37.219 1 42.19 338 ASN A N 1
ATOM 2753 C CA . ASN A 1 338 ? -41.031 -11.461 -38.406 1 42.19 338 ASN A CA 1
ATOM 2754 C C . ASN A 1 338 ? -39.781 -10.547 -38.312 1 42.19 338 ASN A C 1
ATOM 2756 O O . ASN A 1 338 ? -39.688 -9.578 -39.062 1 42.19 338 ASN A O 1
ATOM 2760 N N . CYS A 1 339 ? -39.094 -10.633 -37.25 1 37.56 339 CYS A N 1
ATOM 2761 C CA . CYS A 1 339 ? -38 -9.648 -37.188 1 37.56 339 CYS A CA 1
ATOM 2762 C C . CYS A 1 339 ? -36.688 -10.289 -37.562 1 37.56 339 CYS A C 1
ATOM 2764 O O . CYS A 1 339 ? -36.438 -11.461 -37.281 1 37.56 339 CYS A O 1
ATOM 2766 N N . ASN A 1 340 ? -36.094 -9.859 -38.688 1 39.44 340 ASN A N 1
ATOM 2767 C CA . ASN A 1 340 ? -34.719 -10.211 -39.094 1 39.44 340 ASN A CA 1
ATOM 2768 C C . ASN A 1 340 ? -33.719 -9.867 -38 1 39.44 340 ASN A C 1
ATOM 2770 O O . ASN A 1 340 ? -33.719 -8.742 -37.469 1 39.44 340 ASN A O 1
ATOM 2774 N N . TYR A 1 341 ? -33.469 -10.797 -37.219 1 36.41 341 TYR A N 1
ATOM 2775 C CA . TYR A 1 341 ? -32.5 -10.547 -36.156 1 36.41 341 TYR A CA 1
ATOM 2776 C C . TYR A 1 341 ? -31.078 -10.648 -36.688 1 36.41 341 TYR A C 1
ATOM 2778 O O . TYR A 1 341 ? -30.766 -11.555 -37.469 1 36.41 341 TYR A O 1
ATOM 2786 N N . TYR A 1 342 ? -30.484 -9.492 -36.969 1 36.69 342 TYR A N 1
ATOM 2787 C CA . TYR A 1 342 ? -29.062 -9.508 -37.312 1 36.69 342 TYR A CA 1
ATOM 2788 C C . TYR A 1 342 ? -28.219 -9.758 -36.062 1 36.69 342 TYR A C 1
ATOM 2790 O O . TYR A 1 342 ? -28.484 -9.172 -35 1 36.69 342 TYR A O 1
ATOM 2798 N N . MET A 1 343 ? -27.875 -10.969 -35.906 1 36.62 343 MET A N 1
ATOM 2799 C CA . MET A 1 343 ? -26.984 -11.289 -34.781 1 36.62 343 MET A CA 1
ATOM 2800 C C . MET A 1 343 ? -25.531 -10.984 -35.125 1 36.62 343 MET A C 1
ATOM 2802 O O . MET A 1 343 ? -25.062 -11.375 -36.188 1 36.62 343 MET A O 1
ATOM 2806 N N . ALA A 1 344 ? -25.078 -9.797 -34.781 1 39.31 344 ALA A N 1
ATOM 2807 C CA . ALA A 1 344 ? -23.625 -9.578 -34.875 1 39.31 344 ALA A CA 1
ATOM 2808 C C . ALA A 1 344 ? -22.938 -9.977 -33.562 1 39.31 344 ALA A C 1
ATOM 2810 O O . ALA A 1 344 ? -23.531 -9.859 -32.5 1 39.31 344 ALA A O 1
ATOM 2811 N N . SER A 1 345 ? -22.188 -11.016 -33.5 1 38.72 345 SER A N 1
ATOM 2812 C CA . SER A 1 345 ? -21.328 -11.359 -32.375 1 38.72 345 SER A CA 1
ATOM 2813 C C . SER A 1 345 ? -20.016 -10.586 -32.438 1 38.72 345 SER A C 1
ATOM 2815 O O . SER A 1 345 ? -19.438 -10.398 -33.5 1 38.72 345 SER A O 1
ATOM 2817 N N . SER A 1 346 ? -19.875 -9.523 -31.656 1 40.38 346 SER A N 1
ATOM 2818 C CA . SER A 1 346 ? -18.547 -8.93 -31.516 1 40.38 346 SER A CA 1
ATOM 2819 C C . SER A 1 346 ? -17.906 -9.328 -30.203 1 40.38 346 SER A C 1
ATOM 2821 O O . SER A 1 346 ? -18.594 -9.57 -29.203 1 40.38 346 SER A O 1
ATOM 2823 N N . ALA A 1 347 ? -16.859 -10.086 -30.219 1 37.5 347 ALA A N 1
ATOM 2824 C CA . ALA A 1 347 ? -16 -10.344 -29.062 1 37.5 347 ALA A CA 1
ATOM 2825 C C . ALA A 1 347 ? -14.984 -9.219 -28.859 1 37.5 347 ALA A C 1
ATOM 2827 O O . ALA A 1 347 ? -14.43 -8.695 -29.828 1 37.5 347 ALA A O 1
ATOM 2828 N N . SER A 1 348 ? -15.32 -8.422 -27.906 1 38.34 348 SER A N 1
ATOM 2829 C CA . SER A 1 348 ? -14.266 -7.512 -27.484 1 38.34 348 SER A CA 1
ATOM 2830 C C . SER A 1 348 ? -13.445 -8.109 -26.344 1 38.34 348 SER A C 1
ATOM 2832 O O . SER A 1 348 ? -13.977 -8.836 -25.5 1 38.34 348 SER A O 1
ATOM 2834 N N . GLY A 1 349 ? -12.047 -8.234 -26.453 1 39.31 349 GLY A N 1
ATOM 2835 C CA . GLY A 1 349 ? -10.922 -8.812 -25.734 1 39.31 349 GLY A CA 1
ATOM 2836 C C . GLY A 1 349 ? -10.219 -9.914 -26.5 1 39.31 349 GLY A C 1
ATOM 2837 O O . GLY A 1 349 ? -10.25 -9.938 -27.734 1 39.31 349 GLY A O 1
ATOM 2838 N N . GLN A 1 350 ? -9.484 -10.695 -25.781 1 37.16 350 GLN A N 1
ATOM 2839 C CA . GLN A 1 350 ? -8.562 -11.656 -26.375 1 37.16 350 GLN A CA 1
ATOM 2840 C C . GLN A 1 350 ? -9.328 -12.812 -27.016 1 37.16 350 GLN A C 1
ATOM 2842 O O . GLN A 1 350 ? -8.727 -13.672 -27.672 1 37.16 350 GLN A O 1
ATOM 2847 N N . TYR A 1 351 ? -10.57 -12.93 -26.656 1 36.34 351 TYR A N 1
ATOM 2848 C CA . TYR A 1 351 ? -11.18 -14.18 -27.109 1 36.34 351 TYR A CA 1
ATOM 2849 C C . TYR A 1 351 ? -12.008 -13.953 -28.375 1 36.34 351 TYR A C 1
ATOM 2851 O O . TYR A 1 351 ? -12.539 -12.867 -28.594 1 36.34 351 TYR A O 1
ATOM 2859 N N . ALA A 1 352 ? -11.656 -14.602 -29.422 1 38.81 352 ALA A N 1
ATOM 2860 C CA . ALA A 1 352 ? -12.336 -14.656 -30.719 1 38.81 352 ALA A CA 1
ATOM 2861 C C . ALA A 1 352 ? -13.688 -15.367 -30.594 1 38.81 352 ALA A C 1
ATOM 2863 O O . ALA A 1 352 ? -13.805 -16.359 -29.859 1 38.81 352 ALA A O 1
ATOM 2864 N N . VAL A 1 353 ? -14.727 -14.609 -30.547 1 36.62 353 VAL A N 1
ATOM 2865 C CA . VAL A 1 353 ? -16.062 -15.203 -30.625 1 36.62 353 VAL A CA 1
ATOM 2866 C C . VAL A 1 353 ? -16.328 -15.727 -32.031 1 36.62 353 VAL A C 1
ATOM 2868 O O . VAL A 1 353 ? -16.203 -14.977 -33 1 36.62 353 VAL A O 1
ATOM 2871 N N . ASN A 1 354 ? -16.031 -16.922 -32.312 1 32.72 354 ASN A N 1
AT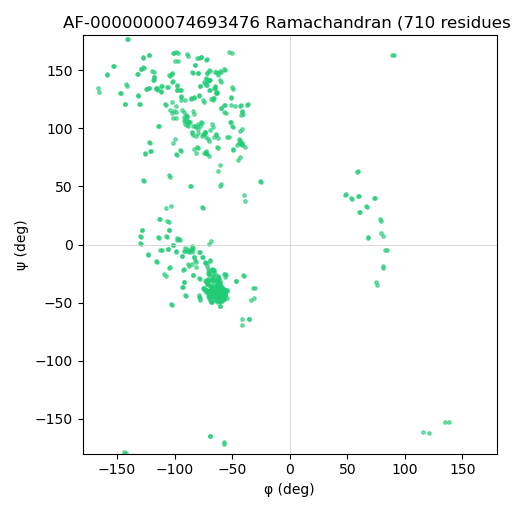OM 2872 C CA . ASN A 1 354 ? -16.5 -17.531 -33.562 1 32.72 354 ASN A CA 1
ATOM 2873 C C . ASN A 1 354 ? -18 -17.781 -33.562 1 32.72 354 ASN A C 1
ATOM 2875 O O . ASN A 1 354 ? -18.5 -18.5 -32.688 1 32.72 354 ASN A O 1
ATOM 2879 N N . SER A 1 355 ? -18.719 -16.719 -33.75 1 31.91 355 SER A N 1
ATOM 2880 C CA . SER A 1 355 ? -20.188 -16.797 -33.844 1 31.91 355 SER A CA 1
ATOM 2881 C C . SER A 1 355 ? -20.625 -17.625 -35.031 1 31.91 355 SER A C 1
ATOM 2883 O O . SER A 1 355 ? -20.125 -17.469 -36.125 1 31.91 355 SER A O 1
ATOM 2885 N N . VAL A 1 356 ? -20.656 -18.906 -34.906 1 30.56 356 VAL A N 1
ATOM 2886 C CA . VAL A 1 356 ? -21.328 -19.641 -35.969 1 30.56 356 VAL A CA 1
ATOM 2887 C C . VAL A 1 356 ? -22.828 -19.391 -35.906 1 30.56 356 VAL A C 1
ATOM 2889 O O . VAL A 1 356 ? -23.469 -19.688 -34.906 1 30.56 356 VAL A O 1
ATOM 2892 N N . PHE A 1 357 ? -23.156 -18.344 -36.625 1 29.44 357 PHE A N 1
ATOM 2893 C CA . PHE A 1 357 ? -24.578 -18.203 -36.844 1 29.44 357 PHE A CA 1
ATOM 2894 C C . PHE A 1 357 ? -25.078 -19.203 -37.875 1 29.44 357 PHE A C 1
ATOM 2896 O O . PHE A 1 357 ? -24.359 -19.516 -38.844 1 29.44 357 PHE A O 1
ATOM 2903 N N . MET B 1 1 ? 26.062 -14.555 35.594 1 19.06 1 MET B N 1
ATOM 2904 C CA . MET B 1 1 ? 25.031 -15.586 35.719 1 19.06 1 MET B CA 1
ATOM 2905 C C . MET B 1 1 ? 23.688 -15.055 35.219 1 19.06 1 MET B C 1
ATOM 2907 O O . MET B 1 1 ? 22.672 -15.773 35.281 1 19.06 1 MET B O 1
ATOM 2911 N N . PHE B 1 2 ? 23.453 -13.758 35.219 1 19.34 2 PHE B N 1
ATOM 2912 C CA . PHE B 1 2 ? 22.109 -13.219 35.312 1 19.34 2 PHE B CA 1
ATOM 2913 C C . PHE B 1 2 ? 21.375 -13.367 34 1 19.34 2 PHE B C 1
ATOM 2915 O O . PHE B 1 2 ? 21.141 -12.375 33.281 1 19.34 2 PHE B O 1
ATOM 2922 N N . ALA B 1 3 ? 21.656 -14.43 33.188 1 24.25 3 ALA B N 1
ATOM 2923 C CA . ALA B 1 3 ? 21.125 -14.719 31.859 1 24.25 3 ALA B CA 1
ATOM 2924 C C . ALA B 1 3 ? 19.609 -14.875 31.891 1 24.25 3 ALA B C 1
ATOM 2926 O O . ALA B 1 3 ? 19.109 -15.961 32.156 1 24.25 3 ALA B O 1
ATOM 2927 N N . GLY B 1 4 ? 18.953 -13.828 32.531 1 26.11 4 GLY B N 1
ATOM 2928 C CA . GLY B 1 4 ? 17.531 -14.039 32.688 1 26.11 4 GLY B CA 1
ATOM 2929 C C . GLY B 1 4 ? 16.844 -14.461 31.406 1 26.11 4 GLY B C 1
ATOM 2930 O O . GLY B 1 4 ? 17.062 -13.875 30.344 1 26.11 4 GLY B O 1
ATOM 2931 N N . GLN B 1 5 ? 16.531 -15.711 31.203 1 26.89 5 GLN B N 1
ATOM 2932 C CA . GLN B 1 5 ? 15.836 -16.453 30.156 1 26.89 5 GLN B CA 1
ATOM 2933 C C . GLN B 1 5 ? 14.508 -15.797 29.797 1 26.89 5 GLN B C 1
ATOM 2935 O O . GLN B 1 5 ? 13.625 -15.672 30.641 1 26.89 5 GLN B O 1
ATOM 2940 N N . PRO B 1 6 ? 14.516 -14.75 28.953 1 31.11 6 PRO B N 1
ATOM 2941 C CA . PRO B 1 6 ? 13.203 -14.117 28.797 1 31.11 6 PRO B CA 1
ATOM 2942 C C . PRO B 1 6 ? 12.07 -15.133 28.672 1 31.11 6 PRO B C 1
ATOM 2944 O O . PRO B 1 6 ? 12.289 -16.234 28.172 1 31.11 6 PRO B O 1
ATOM 2947 N N . ASP B 1 7 ? 11.219 -15.188 29.703 1 30.64 7 ASP B N 1
ATOM 2948 C CA . ASP B 1 7 ? 10.07 -16.062 29.906 1 30.64 7 ASP B CA 1
ATOM 2949 C C . ASP B 1 7 ? 9.266 -16.219 28.609 1 30.64 7 ASP B C 1
ATOM 2951 O O . ASP B 1 7 ? 8.789 -15.227 28.047 1 30.64 7 ASP B O 1
ATOM 2955 N N . GLN B 1 8 ? 9.562 -17.109 27.75 1 33.19 8 GLN B N 1
ATOM 2956 C CA . GLN B 1 8 ? 9 -17.656 26.516 1 33.19 8 GLN B CA 1
ATOM 2957 C C . GLN B 1 8 ? 7.484 -17.781 26.625 1 33.19 8 GLN B C 1
ATOM 2959 O O . GLN B 1 8 ? 6.82 -18.109 25.641 1 33.19 8 GLN B O 1
ATOM 2964 N N . SER B 1 9 ? 6.93 -17.938 27.844 1 32.44 9 SER B N 1
ATOM 2965 C CA . SER B 1 9 ? 5.555 -18.328 28.109 1 32.44 9 SER B CA 1
ATOM 2966 C C . SER B 1 9 ? 4.566 -17.25 27.672 1 32.44 9 SER B C 1
ATOM 2968 O O . SER B 1 9 ? 3.361 -17.5 27.609 1 32.44 9 SER B O 1
ATOM 2970 N N . VAL B 1 10 ? 4.891 -16.016 27.844 1 30.69 10 VAL B N 1
ATOM 2971 C CA . VAL B 1 10 ? 3.883 -14.984 27.609 1 30.69 10 VAL B CA 1
ATOM 2972 C C . VAL B 1 10 ? 3.588 -14.875 26.109 1 30.69 10 VAL B C 1
ATOM 2974 O O . VAL B 1 10 ? 3.973 -13.898 25.469 1 30.69 10 VAL B O 1
ATOM 2977 N N . LEU B 1 11 ? 4.168 -15.625 25.25 1 36.47 11 LEU B N 1
ATOM 2978 C CA . LEU B 1 11 ? 3.73 -15.578 23.859 1 36.47 11 LEU B CA 1
ATOM 2979 C C . LEU B 1 11 ? 2.209 -15.562 23.766 1 36.47 11 LEU B C 1
ATOM 2981 O O . LEU B 1 11 ? 1.541 -16.438 24.312 1 36.47 11 LEU B O 1
ATOM 2985 N N . ASP B 1 12 ? 1.59 -14.32 23.594 1 38.53 12 ASP B N 1
ATOM 2986 C CA . ASP B 1 12 ? 0.203 -13.867 23.656 1 38.53 12 ASP B CA 1
ATOM 2987 C C . ASP B 1 12 ? -0.73 -14.875 22.984 1 38.53 12 ASP B C 1
ATOM 2989 O O . ASP B 1 12 ? -0.456 -15.336 21.875 1 38.53 12 ASP B O 1
ATOM 2993 N N . LYS B 1 13 ? -1.62 -15.547 23.547 1 40.62 13 LYS B N 1
ATOM 2994 C CA . LYS B 1 13 ? -2.801 -16.375 23.328 1 40.62 13 LYS B CA 1
ATOM 2995 C C . LYS B 1 13 ? -3.543 -15.945 22.062 1 40.62 13 LYS B C 1
ATOM 2997 O O . LYS B 1 13 ? -4.348 -16.703 21.516 1 40.62 13 LYS B O 1
ATOM 3002 N N . ASN B 1 14 ? -3.6 -14.633 21.781 1 44.5 14 ASN B N 1
ATOM 3003 C CA . ASN B 1 14 ? -4.594 -14.188 20.812 1 44.5 14 ASN B CA 1
ATOM 3004 C C . ASN B 1 14 ? -4.008 -14.117 19.406 1 44.5 14 ASN B C 1
ATOM 3006 O O . ASN B 1 14 ? -4.566 -13.453 18.531 1 44.5 14 ASN B O 1
ATOM 3010 N N . CYS B 1 15 ? -2.643 -14.258 19.234 1 54.62 15 CYS B N 1
ATOM 3011 C CA . CYS B 1 15 ? -2.279 -14.203 17.828 1 54.62 15 CYS B CA 1
ATOM 3012 C C . CYS B 1 15 ? -2.625 -15.516 17.125 1 54.62 15 CYS B C 1
ATOM 3014 O O . CYS B 1 15 ? -2.129 -16.578 17.5 1 54.62 15 CYS B O 1
ATOM 3016 N N . PRO B 1 16 ? -3.619 -15.523 16.391 1 64.88 16 PRO B N 1
ATOM 3017 C CA . PRO B 1 16 ? -3.904 -16.734 15.617 1 64.88 16 PRO B CA 1
ATOM 3018 C C . PRO B 1 16 ? -2.654 -17.344 14.977 1 64.88 16 PRO B C 1
ATOM 3020 O O . PRO B 1 16 ? -1.743 -16.609 14.586 1 64.88 16 PRO B O 1
ATOM 3023 N N . GLU B 1 17 ? -2.316 -18.5 15.281 1 78.75 17 GLU B N 1
ATOM 3024 C CA . GLU B 1 17 ? -1.277 -19.281 14.617 1 78.75 17 GLU B CA 1
ATOM 3025 C C . GLU B 1 17 ? -1.258 -19.016 13.117 1 78.75 17 GLU B C 1
ATOM 3027 O O . GLU B 1 17 ? -2.311 -18.875 12.492 1 78.75 17 GLU B O 1
ATOM 3032 N N . ASP B 1 18 ? -0.154 -18.547 12.547 1 92.12 18 ASP B N 1
ATOM 3033 C CA . ASP B 1 18 ? 0.132 -18.359 11.125 1 92.12 18 ASP B CA 1
ATOM 3034 C C . ASP B 1 18 ? -0.642 -17.172 10.555 1 92.12 18 ASP B C 1
ATOM 3036 O O . ASP B 1 18 ? -1.271 -17.281 9.5 1 92.12 18 ASP B O 1
ATOM 3040 N N . TRP B 1 19 ? -0.739 -16.016 11.367 1 94.56 19 TRP B N 1
ATOM 3041 C CA . TRP B 1 19 ? -1.476 -14.828 10.969 1 94.56 19 TRP B CA 1
ATOM 3042 C C . TRP B 1 19 ? -0.959 -14.289 9.641 1 94.56 19 TRP B C 1
ATOM 3044 O O . TRP B 1 19 ? -1.71 -13.672 8.883 1 94.56 19 TRP B O 1
ATOM 3054 N N . GLN B 1 20 ? 0.253 -14.547 9.281 1 96.12 20 GLN B N 1
ATOM 3055 C CA . GLN B 1 20 ? 0.912 -14.039 8.086 1 96.12 20 GLN B CA 1
ATOM 3056 C C . GLN B 1 20 ? 0.219 -14.531 6.82 1 96.12 20 GLN B C 1
ATOM 3058 O O . GLN B 1 20 ? 0.21 -13.844 5.801 1 96.12 20 GLN B O 1
ATOM 3063 N N . THR B 1 21 ? -0.349 -15.711 6.91 1 95.88 21 THR B N 1
ATOM 3064 C CA . THR B 1 21 ? -0.863 -16.406 5.738 1 95.88 21 THR B CA 1
ATOM 3065 C C . THR B 1 21 ? -2.094 -15.703 5.184 1 95.88 21 THR B C 1
ATOM 3067 O O . THR B 1 21 ? -2.473 -15.922 4.031 1 95.88 21 THR B O 1
ATOM 3070 N N . THR B 1 22 ? -2.666 -14.82 5.906 1 94.94 22 THR B N 1
ATOM 3071 C CA . THR B 1 22 ? -3.891 -14.156 5.473 1 94.94 22 THR B CA 1
ATOM 3072 C C . THR B 1 22 ? -3.604 -12.727 5.027 1 94.94 22 THR B C 1
ATOM 3074 O O . THR B 1 22 ? -4.504 -12.023 4.57 1 94.94 22 THR B O 1
ATOM 3077 N N . LYS B 1 23 ? -2.371 -12.281 5.156 1 95.62 23 LYS B N 1
ATOM 3078 C CA . LYS B 1 23 ? -2.029 -10.906 4.812 1 95.62 23 LYS B CA 1
ATOM 3079 C C . LYS B 1 23 ? -1.509 -10.805 3.381 1 95.62 23 LYS B C 1
ATOM 3081 O O . LYS B 1 23 ? -0.533 -11.469 3.023 1 95.62 23 LYS B O 1
ATOM 3086 N N . LEU B 1 24 ? -2.037 -9.969 2.602 1 94.44 24 LEU B N 1
ATOM 3087 C CA . LEU B 1 24 ? -1.764 -9.93 1.169 1 94.44 24 LEU B CA 1
ATOM 3088 C C . LEU B 1 24 ? -0.635 -8.953 0.857 1 94.44 24 LEU B C 1
ATOM 3090 O O . LEU B 1 24 ? 0.14 -9.172 -0.077 1 94.44 24 LEU B O 1
ATOM 3094 N N . THR B 1 25 ? -0.583 -7.852 1.582 1 96.56 25 THR B N 1
ATOM 3095 C CA . THR B 1 25 ? 0.388 -6.805 1.28 1 96.56 25 THR B CA 1
ATOM 3096 C C . THR B 1 25 ? 1.276 -6.527 2.49 1 96.56 25 THR B C 1
ATOM 3098 O O . THR B 1 25 ? 0.959 -6.938 3.607 1 96.56 25 THR B O 1
ATOM 3101 N N . ILE B 1 26 ? 2.357 -5.895 2.277 1 97.31 26 ILE B N 1
ATOM 3102 C CA . ILE B 1 26 ? 3.262 -5.512 3.355 1 97.31 26 ILE B CA 1
ATOM 3103 C C . ILE B 1 26 ? 2.553 -4.551 4.309 1 97.31 26 ILE B C 1
ATOM 3105 O O . ILE B 1 26 ? 2.781 -4.586 5.52 1 97.31 26 ILE B O 1
ATOM 3109 N N . LYS B 1 27 ? 1.675 -3.711 3.77 1 97.31 27 LYS B N 1
ATOM 3110 C CA . LYS B 1 27 ? 0.886 -2.814 4.609 1 97.31 27 LYS B CA 1
ATOM 3111 C C . LYS B 1 27 ? -0 -3.602 5.57 1 97.31 27 LYS B C 1
ATOM 3113 O O . LYS B 1 27 ? -0.087 -3.273 6.754 1 97.31 27 LYS B O 1
ATOM 3118 N N . ASP B 1 28 ? -0.604 -4.688 5.02 1 97.44 28 ASP B N 1
ATOM 3119 C CA . ASP B 1 28 ? -1.455 -5.535 5.852 1 97.44 28 ASP B CA 1
ATOM 3120 C C . ASP B 1 28 ? -0.654 -6.172 6.984 1 97.44 28 ASP B C 1
ATOM 3122 O O . ASP B 1 28 ? -1.117 -6.227 8.125 1 97.44 28 ASP B O 1
ATOM 3126 N N . ARG B 1 29 ? 0.463 -6.609 6.625 1 97.75 29 ARG B N 1
ATOM 3127 C CA . ARG B 1 29 ? 1.31 -7.289 7.598 1 97.75 29 ARG B CA 1
ATOM 3128 C C . ARG B 1 29 ? 1.781 -6.328 8.68 1 97.75 29 ARG B C 1
ATOM 3130 O O . ARG B 1 29 ? 1.711 -6.645 9.875 1 97.75 29 ARG B O 1
ATOM 3137 N N . CYS B 1 30 ? 2.209 -5.16 8.344 1 98.06 30 CYS B N 1
ATOM 3138 C CA . CYS B 1 30 ? 2.662 -4.164 9.305 1 98.06 30 CYS B CA 1
ATOM 3139 C C . CYS B 1 30 ? 1.498 -3.645 10.141 1 98.06 30 CYS B C 1
ATOM 3141 O O . CYS B 1 30 ? 1.644 -3.412 11.344 1 98.06 30 CYS B O 1
ATOM 3143 N N . SER B 1 31 ? 0.35 -3.469 9.445 1 97.75 31 SER B N 1
ATOM 3144 C CA . SER B 1 31 ? -0.835 -3 10.156 1 97.75 31 SER B CA 1
ATOM 3145 C C . SER B 1 31 ? -1.238 -3.967 11.258 1 97.75 31 SER B C 1
ATOM 3147 O O . SER B 1 31 ? -1.737 -3.549 12.305 1 97.75 31 SER B O 1
ATOM 3149 N N . PHE B 1 32 ? -1.008 -5.215 11.031 1 97.44 32 PHE B N 1
ATOM 3150 C CA . PHE B 1 32 ? -1.346 -6.234 12.016 1 97.44 32 PHE B CA 1
ATOM 3151 C C . PHE B 1 32 ? -0.533 -6.047 13.289 1 97.44 32 PHE B C 1
ATOM 3153 O O . PHE B 1 32 ? -1.003 -6.363 14.383 1 97.44 32 PHE B O 1
ATOM 3160 N N . LEU B 1 33 ? 0.633 -5.445 13.172 1 97.81 33 LEU B N 1
ATOM 3161 C CA . LEU B 1 33 ? 1.558 -5.316 14.297 1 97.81 33 LEU B CA 1
ATOM 3162 C C . LEU B 1 33 ? 1.277 -4.043 15.086 1 97.81 33 LEU B C 1
ATOM 3164 O O . LEU B 1 33 ? 1.851 -3.836 16.156 1 97.81 33 LEU B O 1
ATOM 3168 N N . PHE B 1 34 ? 0.35 -3.205 14.586 1 97.88 34 PHE B N 1
ATOM 3169 C CA . PHE B 1 34 ? 0.033 -1.946 15.25 1 97.88 34 PHE B CA 1
ATOM 3170 C C . PHE B 1 34 ? -0.474 -2.193 16.656 1 97.88 34 PHE B C 1
ATOM 3172 O O . PHE B 1 34 ? -1.497 -2.855 16.859 1 97.88 34 PHE B O 1
ATOM 3179 N N . ASN B 1 35 ? 0.323 -1.665 17.578 1 97.25 35 ASN B N 1
ATOM 3180 C CA . ASN B 1 35 ? 0.056 -1.81 19 1 97.25 35 ASN B CA 1
ATOM 3181 C C . ASN B 1 35 ? -0.122 -3.273 19.406 1 97.25 35 ASN B C 1
ATOM 3183 O O . ASN B 1 35 ? -1.059 -3.617 20.125 1 97.25 35 ASN B O 1
ATOM 3187 N N . ASN B 1 36 ? 0.681 -4.109 18.828 1 95.94 36 ASN B N 1
ATOM 3188 C CA . ASN B 1 36 ? 0.717 -5.547 19.078 1 95.94 36 ASN B CA 1
ATOM 3189 C C . ASN B 1 36 ? 2.004 -5.961 19.781 1 95.94 36 ASN B C 1
ATOM 3191 O O . ASN B 1 36 ? 3.092 -5.508 19.422 1 95.94 36 ASN B O 1
ATOM 3195 N N . GLU B 1 37 ? 1.904 -6.711 20.797 1 95.56 37 GLU B N 1
ATOM 3196 C CA . GLU B 1 37 ? 3.061 -7.152 21.562 1 95.56 37 GLU B CA 1
ATOM 3197 C C . GLU B 1 37 ? 3.949 -8.086 20.75 1 95.56 37 GLU B C 1
ATOM 3199 O O . GLU B 1 37 ? 5.145 -8.211 21.031 1 95.56 37 GLU B O 1
ATOM 3204 N N . LEU B 1 38 ? 3.367 -8.695 19.75 1 94.88 38 LEU B N 1
ATOM 3205 C CA . LEU B 1 38 ? 4.109 -9.617 18.891 1 94.88 38 LEU B CA 1
ATOM 3206 C C . LEU B 1 38 ? 5.324 -8.938 18.281 1 94.88 38 LEU B C 1
ATOM 3208 O O . LEU B 1 38 ? 5.195 -7.906 17.609 1 94.88 38 LEU B O 1
ATOM 3212 N N . LEU B 1 39 ? 6.543 -9.445 18.547 1 94.62 39 LEU B N 1
ATOM 3213 C CA . LEU B 1 39 ? 7.824 -8.992 18.016 1 94.62 39 LEU B CA 1
ATOM 3214 C C . LEU B 1 39 ? 8.172 -7.605 18.547 1 94.62 39 LEU B C 1
ATOM 3216 O O . LEU B 1 39 ? 9.125 -6.977 18.078 1 94.62 39 LEU B O 1
ATOM 3220 N N . SER B 1 40 ? 7.352 -7.094 19.484 1 96.31 40 SER B N 1
ATOM 3221 C CA . SER B 1 40 ? 7.617 -5.766 20.031 1 96.31 40 SER B CA 1
ATOM 3222 C C . SER B 1 40 ? 8.922 -5.742 20.812 1 96.31 40 SER B C 1
ATOM 3224 O O . SER B 1 40 ? 9.211 -6.66 21.578 1 96.31 40 SER B O 1
ATOM 3226 N N . ASP B 1 41 ? 9.734 -4.719 20.547 1 95.88 41 ASP B N 1
ATOM 3227 C CA . ASP B 1 41 ? 11.008 -4.613 21.25 1 95.88 41 ASP B CA 1
ATOM 3228 C C . ASP B 1 41 ? 11.188 -3.223 21.859 1 95.88 41 ASP B C 1
ATOM 3230 O O . ASP B 1 41 ? 12.258 -2.898 22.375 1 95.88 41 ASP B O 1
ATOM 3234 N N . ILE B 1 42 ? 10.195 -2.41 21.797 1 97.25 42 ILE B N 1
ATOM 3235 C CA . ILE B 1 42 ? 10.203 -1.087 22.422 1 97.25 42 ILE B CA 1
ATOM 3236 C C . ILE B 1 42 ? 8.773 -0.669 22.75 1 97.25 42 ILE B C 1
ATOM 3238 O O . ILE B 1 42 ? 7.82 -1.136 22.125 1 97.25 42 ILE B O 1
ATOM 3242 N N . LYS B 1 43 ? 8.617 0.162 23.719 1 97.38 43 LYS B N 1
ATOM 3243 C CA . LYS B 1 43 ? 7.316 0.689 24.109 1 97.38 43 LYS B CA 1
ATOM 3244 C C . LYS B 1 43 ? 7.367 2.205 24.281 1 97.38 43 LYS B C 1
ATOM 3246 O O . LYS B 1 43 ? 8.383 2.752 24.719 1 97.38 43 LYS B O 1
ATOM 3251 N N . PHE B 1 44 ? 6.25 2.824 23.953 1 97.56 44 PHE B N 1
ATOM 3252 C CA . PHE B 1 44 ? 6.07 4.242 24.25 1 97.56 44 PHE B CA 1
ATOM 3253 C C . PHE B 1 44 ? 5.195 4.434 25.484 1 97.56 44 PHE B C 1
ATOM 3255 O O . PHE B 1 44 ? 4.215 3.711 25.672 1 97.56 44 PHE B O 1
ATOM 3262 N N . THR B 1 45 ? 5.543 5.395 26.312 1 96.06 45 THR B N 1
ATOM 3263 C CA . THR B 1 45 ? 4.73 5.703 27.484 1 96.06 45 THR B CA 1
ATOM 3264 C C . THR B 1 45 ? 4.332 7.176 27.484 1 96.06 45 THR B C 1
ATOM 3266 O O . THR B 1 45 ? 5.141 8.047 27.156 1 96.06 45 THR B O 1
ATOM 3269 N N . VAL B 1 46 ? 3.09 7.434 27.75 1 95.38 46 VAL B N 1
ATOM 3270 C CA . VAL B 1 46 ? 2.547 8.781 27.859 1 95.38 46 VAL B CA 1
ATOM 3271 C C . VAL B 1 46 ? 1.763 8.922 29.172 1 95.38 46 VAL B C 1
ATOM 3273 O O . VAL B 1 46 ? 1.216 7.938 29.672 1 95.38 46 VAL B O 1
ATOM 3276 N N . PRO B 1 47 ? 1.706 10.094 29.719 1 92.25 47 PRO B N 1
ATOM 3277 C CA . PRO B 1 47 ? 0.994 10.281 30.984 1 92.25 47 PRO B CA 1
ATOM 3278 C C . PRO B 1 47 ? -0.522 10.188 30.828 1 92.25 47 PRO B C 1
ATOM 3280 O O . PRO B 1 47 ? -1.055 10.461 29.75 1 92.25 47 PRO B O 1
ATOM 3283 N N . VAL B 1 48 ? -1.16 9.688 31.875 1 88.12 48 VAL B N 1
ATOM 3284 C CA . VAL B 1 48 ? -2.619 9.688 31.938 1 88.12 48 VAL B CA 1
ATOM 3285 C C . VAL B 1 48 ? -3.115 11.039 32.438 1 88.12 48 VAL B C 1
ATOM 3287 O O . VAL B 1 48 ? -2.652 11.531 33.469 1 88.12 48 VAL B O 1
ATOM 3290 N N . PRO B 1 49 ? -4.062 11.594 31.578 1 80.31 49 PRO B N 1
ATOM 3291 C CA . PRO B 1 49 ? -4.543 12.914 32 1 80.31 49 PRO B CA 1
ATOM 3292 C C . PRO B 1 49 ? -5.215 12.883 33.375 1 80.31 49 PRO B C 1
ATOM 3294 O O . PRO B 1 49 ? -5.914 11.93 33.688 1 80.31 49 PRO B O 1
ATOM 3297 N N . GLY B 1 50 ? -5.129 13.938 34.094 1 74.62 50 GLY B N 1
ATOM 3298 C CA . GLY B 1 50 ? -5.852 14.164 35.344 1 74.62 50 GLY B CA 1
ATOM 3299 C C . GLY B 1 50 ? -5.203 13.508 36.531 1 74.62 50 GLY B C 1
ATOM 3300 O O . GLY B 1 50 ? -5.66 13.68 37.656 1 74.62 50 GLY B O 1
ATOM 3301 N N . GLU B 1 51 ? -4.352 12.492 36.281 1 65.75 51 GLU B N 1
ATOM 3302 C CA . GLU B 1 51 ? -3.84 11.773 37.438 1 65.75 51 GLU B CA 1
ATOM 3303 C C . GLU B 1 51 ? -2.717 12.547 38.125 1 65.75 51 GLU B C 1
ATOM 3305 O O . GLU B 1 51 ? -1.964 13.266 37.438 1 65.75 51 GLU B O 1
ATOM 3310 N N . SER B 1 52 ? -2.855 12.734 39.469 1 59.41 52 SER B N 1
ATOM 3311 C CA . SER B 1 52 ? -1.903 13.422 40.312 1 59.41 52 SER B CA 1
ATOM 3312 C C . SER B 1 52 ? -0.514 12.805 40.219 1 59.41 52 SER B C 1
ATOM 3314 O O . SER B 1 52 ? -0.375 11.641 39.812 1 59.41 52 SER B O 1
ATOM 3316 N N . GLU B 1 53 ? 0.572 13.57 40.406 1 59.12 53 GLU B N 1
ATOM 3317 C CA . GLU B 1 53 ? 1.997 13.266 40.312 1 59.12 53 GLU B CA 1
ATOM 3318 C C . GLU B 1 53 ? 2.34 11.969 41.031 1 59.12 53 GLU B C 1
ATOM 3320 O O . GLU B 1 53 ? 3.311 11.289 40.688 1 59.12 53 GLU B O 1
ATOM 3325 N N . SER B 1 54 ? 1.656 11.547 42.125 1 55.69 54 SER B N 1
ATOM 3326 C CA . SER B 1 54 ? 2.051 10.453 43.031 1 55.69 54 SER B CA 1
ATOM 3327 C C . SER B 1 54 ? 1.706 9.102 42.406 1 55.69 54 SER B C 1
ATOM 3329 O O . SER B 1 54 ? 2.25 8.07 42.812 1 55.69 54 SER B O 1
ATOM 3331 N N . LYS B 1 55 ? 0.513 9.031 41.875 1 58.41 55 LYS B N 1
ATOM 3332 C CA . LYS B 1 55 ? 0.104 7.758 41.281 1 58.41 55 LYS B CA 1
ATOM 3333 C C . LYS B 1 55 ? 0.135 7.824 39.781 1 58.41 55 LYS B C 1
ATOM 3335 O O . LYS B 1 55 ? -0.91 7.758 39.125 1 58.41 55 LYS B O 1
ATOM 3340 N N . LYS B 1 56 ? 1.362 8.109 39.219 1 64.31 56 LYS B N 1
ATOM 3341 C CA . LYS B 1 56 ? 1.536 8.461 37.812 1 64.31 56 LYS B CA 1
ATOM 3342 C C . LYS B 1 56 ? 1.383 7.234 36.938 1 64.31 56 LYS B C 1
ATOM 3344 O O . LYS B 1 56 ? 2.354 6.516 36.656 1 64.31 56 LYS B O 1
ATOM 3349 N N . SER B 1 57 ? 0.196 6.867 36.719 1 81.38 57 SER B N 1
ATOM 3350 C CA . SER B 1 57 ? -0.042 5.785 35.781 1 81.38 57 SER B CA 1
ATOM 3351 C C . SER B 1 57 ? 0.266 6.223 34.344 1 81.38 57 SER B C 1
ATOM 3353 O O . SER B 1 57 ? 0.204 7.414 34.031 1 81.38 57 SER B O 1
ATOM 3355 N N . LYS B 1 58 ? 0.965 5.426 33.656 1 89.12 58 LYS B N 1
ATOM 3356 C CA . LYS B 1 58 ? 1.339 5.699 32.25 1 89.12 58 LYS B CA 1
ATOM 3357 C C . LYS B 1 58 ? 0.633 4.746 31.297 1 89.12 58 LYS B C 1
ATOM 3359 O O . LYS B 1 58 ? 0.388 3.586 31.641 1 89.12 58 LYS B O 1
ATOM 3364 N N . HIS B 1 59 ? 0.15 5.305 30.25 1 93.44 59 HIS B N 1
ATOM 3365 C CA . HIS B 1 59 ? -0.293 4.473 29.141 1 93.44 59 HIS B CA 1
ATOM 3366 C C . HIS B 1 59 ? 0.89 3.98 28.312 1 93.44 59 HIS B C 1
ATOM 3368 O O . HIS B 1 59 ? 1.82 4.742 28.031 1 93.44 59 HIS B O 1
ATOM 3374 N N . GLU B 1 60 ? 0.79 2.746 28 1 95.12 60 GLU B N 1
ATOM 3375 C CA . GLU B 1 60 ? 1.869 2.166 27.219 1 95.12 60 GLU B CA 1
ATOM 3376 C C . GLU B 1 60 ? 1.357 1.672 25.859 1 95.12 60 GLU B C 1
ATOM 3378 O O . GLU B 1 60 ? 0.233 1.175 25.766 1 95.12 60 GLU B O 1
ATOM 3383 N N . ILE B 1 61 ? 2.174 1.811 24.844 1 97.38 61 ILE B N 1
ATOM 3384 C CA . ILE B 1 61 ? 1.86 1.309 23.5 1 97.38 61 ILE B CA 1
ATOM 3385 C C . ILE B 1 61 ? 3.053 0.53 22.953 1 97.38 61 ILE B C 1
ATOM 3387 O O . ILE B 1 61 ? 4.188 1.004 23 1 97.38 61 ILE B O 1
ATOM 3391 N N . PHE B 1 62 ? 2.799 -0.681 22.5 1 97.5 62 PHE B N 1
ATOM 3392 C CA . PHE B 1 62 ? 3.844 -1.523 21.922 1 97.5 62 PHE B CA 1
ATOM 3393 C C . PHE B 1 62 ? 4.273 -1.006 20.562 1 97.5 62 PHE B C 1
ATOM 3395 O O . PHE B 1 62 ? 3.438 -0.575 19.766 1 97.5 62 PHE B O 1
ATOM 3402 N N . ALA B 1 63 ? 5.566 -0.994 20.297 1 98.06 63 ALA B N 1
ATOM 3403 C CA . ALA B 1 63 ? 6.105 -0.574 19.016 1 98.06 63 ALA B CA 1
ATOM 3404 C C . ALA B 1 63 ? 7.289 -1.45 18.609 1 98.06 63 ALA B C 1
ATOM 3406 O O . ALA B 1 63 ? 7.605 -2.432 19.281 1 98.06 63 ALA B O 1
ATOM 3407 N N . HIS B 1 64 ? 7.852 -1.268 17.484 1 97.94 64 HIS B N 1
ATOM 3408 C CA . HIS B 1 64 ? 8.953 -2.029 16.906 1 97.94 64 HIS B CA 1
ATOM 3409 C C . HIS B 1 64 ? 10.055 -1.105 16.391 1 97.94 64 HIS B C 1
ATOM 3411 O O . HIS B 1 64 ? 9.828 -0.273 15.516 1 97.94 64 HIS B O 1
ATOM 3417 N N . LYS B 1 65 ? 11.234 -1.282 16.938 1 97.5 65 LYS B N 1
ATOM 3418 C CA . LYS B 1 65 ? 12.359 -0.422 16.594 1 97.5 65 LYS B CA 1
ATOM 3419 C C . LYS B 1 65 ? 12.594 -0.397 15.094 1 97.5 65 LYS B C 1
ATOM 3421 O O . LYS B 1 65 ? 12.914 0.649 14.523 1 97.5 65 LYS B O 1
ATOM 3426 N N . PHE B 1 66 ? 12.445 -1.537 14.516 1 97.38 66 PHE B N 1
ATOM 3427 C CA . PHE B 1 66 ? 12.688 -1.649 13.078 1 97.38 66 PHE B CA 1
ATOM 3428 C C . PHE B 1 66 ? 11.75 -0.741 12.297 1 97.38 66 PHE B C 1
ATOM 3430 O O . PHE B 1 66 ? 12.195 0.077 11.492 1 97.38 66 PHE B O 1
ATOM 3437 N N . LEU B 1 67 ? 10.453 -0.835 12.523 1 98.25 67 LEU B N 1
ATOM 3438 C CA . LEU B 1 67 ? 9.461 -0.056 11.797 1 98.25 67 LEU B CA 1
ATOM 3439 C C . LEU B 1 67 ? 9.625 1.434 12.078 1 98.25 67 LEU B C 1
ATOM 3441 O O . LEU B 1 67 ? 9.477 2.26 11.172 1 98.25 67 LEU B O 1
ATOM 3445 N N . LEU B 1 68 ? 9.953 1.729 13.289 1 98.06 68 LEU B N 1
ATOM 3446 C CA . LEU B 1 68 ? 10.195 3.123 13.648 1 98.06 68 LEU B CA 1
ATOM 3447 C C . LEU B 1 68 ? 11.406 3.676 12.914 1 98.06 68 LEU B C 1
ATOM 3449 O O . LEU B 1 68 ? 11.359 4.781 12.367 1 98.06 68 LEU B O 1
ATOM 3453 N N . SER B 1 69 ? 12.445 2.895 12.836 1 97.31 69 SER B N 1
ATOM 3454 C CA . SER B 1 69 ? 13.719 3.336 12.281 1 97.31 69 SER B CA 1
ATOM 3455 C C . SER B 1 69 ? 13.625 3.539 10.773 1 97.31 69 SER B C 1
ATOM 3457 O O . SER B 1 69 ? 14.336 4.375 10.211 1 97.31 69 SER B O 1
ATOM 3459 N N . ILE B 1 70 ? 12.781 2.785 10.148 1 97.62 70 ILE B N 1
ATOM 3460 C CA . ILE B 1 70 ? 12.688 2.951 8.695 1 97.62 70 ILE B CA 1
ATOM 3461 C C . ILE B 1 70 ? 11.727 4.09 8.367 1 97.62 70 ILE B C 1
ATOM 3463 O O . ILE B 1 70 ? 11.609 4.496 7.211 1 97.62 70 ILE B O 1
ATOM 3467 N N . SER B 1 71 ? 11.078 4.66 9.336 1 98 71 SER B N 1
ATOM 3468 C CA . SER B 1 71 ? 10.117 5.734 9.109 1 98 71 SER B CA 1
ATOM 3469 C C . SER B 1 71 ? 10.703 7.09 9.5 1 98 71 SER B C 1
ATOM 3471 O O . SER B 1 71 ? 10.219 8.133 9.047 1 98 71 SER B O 1
ATOM 3473 N N . SER B 1 72 ? 11.727 7.062 10.305 1 97.81 72 SER B N 1
ATOM 3474 C CA . SER B 1 72 ? 12.281 8.297 10.867 1 97.81 72 SER B C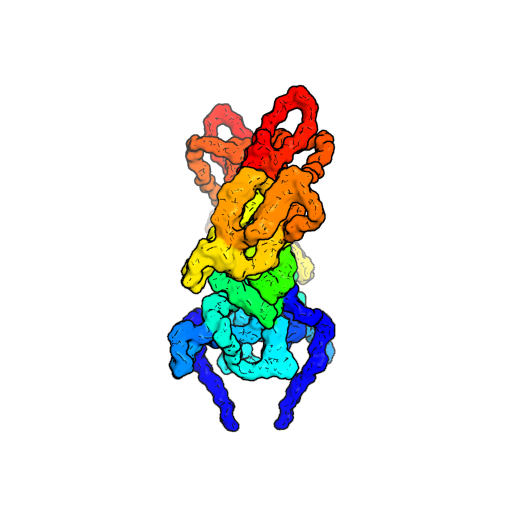A 1
ATOM 3475 C C . SER B 1 72 ? 13.789 8.188 11.062 1 97.81 72 SER B C 1
ATOM 3477 O O . SER B 1 72 ? 14.266 7.262 11.719 1 97.81 72 SER B O 1
ATOM 3479 N N . PRO B 1 73 ? 14.539 9.195 10.586 1 97 73 PRO B N 1
ATOM 3480 C CA . PRO B 1 73 ? 15.977 9.188 10.844 1 97 73 PRO B CA 1
ATOM 3481 C C . PRO B 1 73 ? 16.312 9.359 12.32 1 97 73 PRO B C 1
ATOM 3483 O O . PRO B 1 73 ? 17.328 8.844 12.789 1 97 73 PRO B O 1
ATOM 3486 N N . VAL B 1 74 ? 15.453 10.047 12.992 1 96.94 74 VAL B N 1
ATOM 3487 C CA . VAL B 1 74 ? 15.664 10.266 14.422 1 96.94 74 VAL B CA 1
ATOM 3488 C C . VAL B 1 74 ? 15.539 8.938 15.172 1 96.94 74 VAL B C 1
ATOM 3490 O O . VAL B 1 74 ? 16.391 8.602 15.992 1 96.94 74 VAL B O 1
ATOM 3493 N N . PHE B 1 75 ? 14.531 8.156 14.844 1 96.88 75 PHE B N 1
ATOM 3494 C CA . PHE B 1 75 ? 14.391 6.84 15.453 1 96.88 75 PHE B CA 1
ATOM 3495 C C . PHE B 1 75 ? 15.555 5.934 15.062 1 96.88 75 PHE B C 1
ATOM 3497 O O . PHE B 1 75 ? 16.031 5.133 15.875 1 96.88 75 PHE B O 1
ATOM 3504 N N . TYR B 1 76 ? 15.969 6.078 13.812 1 96.56 76 TYR B N 1
ATOM 3505 C CA . TYR B 1 76 ? 17.109 5.293 13.375 1 96.56 76 TYR B CA 1
ATOM 3506 C C . TYR B 1 76 ? 18.344 5.602 14.227 1 96.56 76 TYR B C 1
ATOM 3508 O O . TYR B 1 76 ? 19.016 4.691 14.703 1 96.56 76 TYR B O 1
ATOM 3516 N N . ALA B 1 77 ? 18.594 6.852 14.383 1 94.62 77 ALA B N 1
ATOM 3517 C CA . ALA B 1 77 ? 19.734 7.273 15.203 1 94.62 77 ALA B CA 1
ATOM 3518 C C . ALA B 1 77 ? 19.562 6.805 16.656 1 94.62 77 ALA B C 1
ATOM 3520 O O . ALA B 1 77 ? 20.531 6.379 17.281 1 94.62 77 ALA B O 1
ATOM 3521 N N . MET B 1 78 ? 18.375 6.809 17.172 1 94.81 78 MET B N 1
ATOM 3522 C CA . MET B 1 78 ? 18.062 6.441 18.562 1 94.81 78 MET B CA 1
ATOM 3523 C C . MET B 1 78 ? 18.344 4.961 18.797 1 94.81 78 MET B C 1
ATOM 3525 O O . MET B 1 78 ? 18.875 4.586 19.844 1 94.81 78 MET B O 1
ATOM 3529 N N . PHE B 1 79 ? 18.016 4.125 17.797 1 95.06 79 PHE B N 1
ATOM 3530 C CA . PHE B 1 79 ? 18 2.693 18.062 1 95.06 79 PHE B CA 1
ATOM 3531 C C . PHE B 1 79 ? 19.188 1.999 17.406 1 95.06 79 PHE B C 1
ATOM 3533 O O . PHE B 1 79 ? 19.609 0.921 17.844 1 95.06 79 PHE B O 1
ATOM 3540 N N . TYR B 1 80 ? 19.703 2.57 16.312 1 92 80 TYR B N 1
ATOM 3541 C CA . TYR B 1 80 ? 20.719 1.868 15.547 1 92 80 TYR B CA 1
ATOM 3542 C C . TYR B 1 80 ? 21.938 2.764 15.305 1 92 80 TYR B C 1
ATOM 3544 O O . TYR B 1 80 ? 22.859 2.379 14.594 1 92 80 TYR B O 1
ATOM 3552 N N . GLY B 1 81 ? 21.891 3.924 15.781 1 88.81 81 GLY B N 1
ATOM 3553 C CA . GLY B 1 81 ? 23 4.852 15.586 1 88.81 81 GLY B CA 1
ATOM 3554 C C . GLY B 1 81 ? 24.25 4.461 16.359 1 88.81 81 GLY B C 1
ATOM 3555 O O . GLY B 1 81 ? 24.391 3.307 16.766 1 88.81 81 GLY B O 1
ATOM 3556 N N . ALA B 1 82 ? 25.078 5.328 16.469 1 85.38 82 ALA B N 1
ATOM 3557 C CA . ALA B 1 82 ? 26.391 5.102 17.078 1 85.38 82 ALA B CA 1
ATOM 3558 C C . ALA B 1 82 ? 26.266 4.758 18.562 1 85.38 82 ALA B C 1
ATOM 3560 O O . ALA B 1 82 ? 26.969 3.891 19.062 1 85.38 82 ALA B O 1
ATOM 3561 N N . MET B 1 83 ? 25.312 5.391 19.312 1 86.44 83 MET B N 1
ATOM 3562 C CA . MET B 1 83 ? 25.016 5.129 20.719 1 86.44 83 MET B CA 1
ATOM 3563 C C . MET B 1 83 ? 23.531 4.816 20.922 1 86.44 83 MET B C 1
ATOM 3565 O O . MET B 1 83 ? 22.781 5.656 21.406 1 86.44 83 MET B O 1
ATOM 3569 N N . PRO B 1 84 ? 23.25 3.6 20.578 1 84.25 84 PRO B N 1
ATOM 3570 C CA . PRO B 1 84 ? 21.812 3.266 20.609 1 84.25 84 PRO B CA 1
ATOM 3571 C C . PRO B 1 84 ? 21.25 3.205 22.016 1 84.25 84 PRO B C 1
ATOM 3573 O O . PRO B 1 84 ? 21.953 2.805 22.953 1 84.25 84 PRO B O 1
ATOM 3576 N N . GLU B 1 85 ? 20.062 3.691 22.078 1 80.31 85 GLU B N 1
ATOM 3577 C CA . GLU B 1 85 ? 19.344 3.584 23.344 1 80.31 85 GLU B CA 1
ATOM 3578 C C . GLU B 1 85 ? 19.094 2.123 23.719 1 80.31 85 GLU B C 1
ATOM 3580 O O . GLU B 1 85 ? 18.703 1.318 22.875 1 80.31 85 GLU B O 1
ATOM 3585 N N . THR B 1 86 ? 19.391 1.811 24.844 1 80.62 86 THR B N 1
ATOM 3586 C CA . THR B 1 86 ? 19.297 0.422 25.281 1 80.62 86 THR B CA 1
ATOM 3587 C C . THR B 1 86 ? 18 0.198 26.062 1 80.62 86 THR B C 1
ATOM 3589 O O . THR B 1 86 ? 17.609 -0.944 26.297 1 80.62 86 THR B O 1
ATOM 3592 N N . GLY B 1 87 ? 17.312 1.24 26.297 1 85.94 87 GLY B N 1
ATOM 3593 C CA . GLY B 1 87 ? 16.109 1.083 27.078 1 85.94 87 GLY B CA 1
ATOM 3594 C C . GLY B 1 87 ? 14.953 0.493 26.281 1 85.94 87 GLY B C 1
ATOM 3595 O O . GLY B 1 87 ? 14.992 0.461 25.047 1 85.94 87 GLY B O 1
ATOM 3596 N N . GLU B 1 88 ? 13.945 -0.033 27.047 1 91.81 88 GLU B N 1
ATOM 3597 C CA . GLU B 1 88 ? 12.789 -0.681 26.438 1 91.81 88 GLU B CA 1
ATOM 3598 C C . GLU B 1 88 ? 11.609 0.278 26.344 1 91.81 88 GLU B C 1
ATOM 3600 O O . GLU B 1 88 ? 10.547 -0.092 25.844 1 91.81 88 GLU B O 1
ATOM 3605 N N . THR B 1 89 ? 11.891 1.48 26.734 1 94.5 89 THR B N 1
ATOM 3606 C CA . THR B 1 89 ? 10.758 2.395 26.766 1 94.5 89 THR B CA 1
ATOM 3607 C C . THR B 1 89 ? 11.164 3.785 26.297 1 94.5 89 THR B C 1
ATOM 3609 O O . THR B 1 89 ? 12.242 4.273 26.641 1 94.5 89 THR B O 1
ATOM 3612 N N . VAL B 1 90 ? 10.375 4.395 25.5 1 95.69 90 VAL B N 1
ATOM 3613 C CA . VAL B 1 90 ? 10.492 5.801 25.125 1 95.69 90 VAL B CA 1
ATOM 3614 C C . VAL B 1 90 ? 9.391 6.613 25.797 1 95.69 90 VAL B C 1
ATOM 3616 O O . VAL B 1 90 ? 8.203 6.371 25.578 1 95.69 90 VAL B O 1
ATOM 3619 N N . GLU B 1 91 ? 9.75 7.551 26.578 1 94.44 91 GLU B N 1
ATOM 3620 C CA . GLU B 1 91 ? 8.781 8.367 27.297 1 94.44 91 GLU B CA 1
ATOM 3621 C C . GLU B 1 91 ? 8.516 9.68 26.578 1 94.44 91 GLU B C 1
ATOM 3623 O O . GLU B 1 91 ? 9.445 10.375 26.172 1 94.44 91 GLU B O 1
ATOM 3628 N N . LEU B 1 92 ? 7.273 9.984 26.453 1 95.81 92 LEU B N 1
ATOM 3629 C CA . LEU B 1 92 ? 6.816 11.258 25.906 1 95.81 92 LEU B CA 1
ATOM 3630 C C . LEU B 1 92 ? 5.941 12 26.922 1 95.81 92 LEU B C 1
ATOM 3632 O O . LEU B 1 92 ? 4.711 11.922 26.859 1 95.81 92 LEU B O 1
ATOM 3636 N N . PRO B 1 93 ? 6.52 12.758 27.766 1 92.44 93 PRO B N 1
ATOM 3637 C CA . PRO B 1 93 ? 5.805 13.352 28.891 1 92.44 93 PRO B CA 1
ATOM 3638 C C . PRO B 1 93 ? 4.758 14.375 28.453 1 92.44 93 PRO B C 1
ATOM 3640 O O . PRO B 1 93 ? 3.773 14.594 29.156 1 92.44 93 PRO B O 1
ATOM 3643 N N . ASP B 1 94 ? 4.926 14.992 27.328 1 91.19 94 ASP B N 1
ATOM 3644 C CA . ASP B 1 94 ? 4.031 16.062 26.906 1 91.19 94 ASP B CA 1
ATOM 3645 C C . ASP B 1 94 ? 3.098 15.586 25.781 1 91.19 94 ASP B C 1
ATOM 3647 O O . ASP B 1 94 ? 2.496 16.391 25.078 1 91.19 94 ASP B O 1
ATOM 3651 N N . CYS B 1 95 ? 2.971 14.266 25.703 1 95.19 95 CYS B N 1
ATOM 3652 C CA . CYS B 1 95 ? 2.172 13.727 24.609 1 95.19 95 CYS B CA 1
ATOM 3653 C C . CYS B 1 95 ? 0.941 13 25.125 1 95.19 95 CYS B C 1
ATOM 3655 O O . CYS B 1 95 ? 1.027 12.266 26.109 1 95.19 95 CYS B O 1
ATOM 3657 N N . GLU B 1 96 ? -0.18 13.305 24.484 1 95.44 96 GLU B N 1
ATOM 3658 C CA . GLU B 1 96 ? -1.409 12.594 24.828 1 95.44 96 GLU B CA 1
ATOM 3659 C C . GLU B 1 96 ? -1.488 11.25 24.125 1 95.44 96 GLU B C 1
ATOM 3661 O O . GLU B 1 96 ? -0.951 11.086 23.031 1 95.44 96 GLU B O 1
ATOM 3666 N N . TYR B 1 97 ? -2.217 10.32 24.703 1 95.88 97 TYR B N 1
ATOM 3667 C CA . TYR B 1 97 ? -2.336 8.961 24.188 1 95.88 97 TYR B CA 1
ATOM 3668 C C . TYR B 1 97 ? -2.922 8.953 22.781 1 95.88 97 TYR B C 1
ATOM 3670 O O . TYR B 1 97 ? -2.398 8.281 21.891 1 95.88 97 TYR B O 1
ATOM 3678 N N . GLU B 1 98 ? -3.975 9.719 22.609 1 95.81 98 GLU B N 1
ATOM 3679 C CA . GLU B 1 98 ? -4.672 9.727 21.328 1 95.81 98 GLU B CA 1
ATOM 3680 C C . GLU B 1 98 ? -3.766 10.242 20.219 1 95.81 98 GLU B C 1
ATOM 3682 O O . GLU B 1 98 ? -3.846 9.766 19.078 1 95.81 98 GLU B O 1
ATOM 3687 N N . ILE B 1 99 ? -2.916 11.156 20.5 1 97.88 99 ILE B N 1
ATOM 3688 C CA . ILE B 1 99 ? -1.99 11.734 19.531 1 97.88 99 ILE B CA 1
ATOM 3689 C C . ILE B 1 99 ? -0.93 10.703 19.156 1 97.88 99 ILE B C 1
ATOM 3691 O O . ILE B 1 99 ? -0.628 10.508 17.969 1 97.88 99 ILE B O 1
ATOM 3695 N N . LEU B 1 100 ? -0.464 10.008 20.203 1 98.19 100 LEU B N 1
ATOM 3696 C CA . LEU B 1 100 ? 0.54 8.977 19.969 1 98.19 100 LEU B CA 1
ATOM 3697 C C . LEU B 1 100 ? -0.03 7.84 19.125 1 98.19 100 LEU B C 1
ATOM 3699 O O . LEU B 1 100 ? 0.638 7.344 18.219 1 98.19 100 LEU B O 1
ATOM 3703 N N . VAL B 1 101 ? -1.229 7.488 19.422 1 97.81 101 VAL B N 1
ATOM 3704 C CA . VAL B 1 101 ? -1.895 6.414 18.688 1 97.81 101 VAL B CA 1
ATOM 3705 C C . VAL B 1 101 ? -2.002 6.789 17.203 1 97.81 101 VAL B C 1
ATOM 3707 O O . VAL B 1 101 ? -1.707 5.973 16.328 1 97.81 101 VAL B O 1
ATOM 3710 N N . GLU B 1 102 ? -2.402 7.988 16.891 1 98.19 102 GLU B N 1
ATOM 3711 C CA . GLU B 1 102 ? -2.543 8.43 15.508 1 98.19 102 GLU B CA 1
ATOM 3712 C C . GLU B 1 102 ? -1.188 8.492 14.812 1 98.19 102 GLU B C 1
ATOM 3714 O O . GLU B 1 102 ? -1.073 8.133 13.633 1 98.19 102 GLU B O 1
ATOM 3719 N N . PHE B 1 103 ? -0.233 8.906 15.547 1 98.62 103 PHE B N 1
ATOM 3720 C CA . PHE B 1 103 ? 1.133 8.984 15.047 1 98.62 103 PHE B CA 1
ATOM 3721 C C . PHE B 1 103 ? 1.643 7.602 14.648 1 98.62 103 PHE B C 1
ATOM 3723 O O . PHE B 1 103 ? 2.127 7.41 13.531 1 98.62 103 PHE B O 1
ATOM 3730 N N . LEU B 1 104 ? 1.459 6.645 15.516 1 98.62 104 LEU B N 1
ATOM 3731 C CA . LEU B 1 104 ? 1.915 5.281 15.258 1 98.62 104 LEU B CA 1
ATOM 3732 C C . LEU B 1 104 ? 1.048 4.605 14.203 1 98.62 104 LEU B C 1
ATOM 3734 O O . LEU B 1 104 ? 1.54 3.793 13.414 1 98.62 104 LEU B O 1
ATOM 3738 N N . ARG B 1 105 ? -0.203 4.957 14.227 1 98.19 105 ARG B N 1
ATOM 3739 C CA . ARG B 1 105 ? -1.091 4.41 13.211 1 98.19 105 ARG B CA 1
ATOM 3740 C C . ARG B 1 105 ? -0.604 4.773 11.812 1 98.19 105 ARG B C 1
ATOM 3742 O O . ARG B 1 105 ? -0.656 3.951 10.891 1 98.19 105 ARG B O 1
ATOM 3749 N N . TYR B 1 106 ? -0.157 5.965 11.609 1 98.44 106 TYR B N 1
ATOM 3750 C CA . TYR B 1 106 ? 0.386 6.395 10.328 1 98.44 106 TYR B CA 1
ATOM 3751 C C . TYR B 1 106 ? 1.619 5.578 9.961 1 98.44 106 TYR B C 1
ATOM 3753 O O . TYR B 1 106 ? 1.766 5.145 8.812 1 98.44 106 TYR B O 1
ATOM 3761 N N . ILE B 1 107 ? 2.459 5.34 10.93 1 98.5 107 ILE B N 1
ATOM 3762 C CA . ILE B 1 107 ? 3.717 4.641 10.688 1 98.5 107 ILE B CA 1
ATOM 3763 C C . ILE B 1 107 ? 3.438 3.195 10.289 1 98.5 107 ILE B C 1
ATOM 3765 O O . ILE B 1 107 ? 4.051 2.674 9.352 1 98.5 107 ILE B O 1
ATOM 3769 N N . TYR B 1 108 ? 2.475 2.564 10.898 1 98.31 108 TYR B N 1
ATOM 3770 C CA . TYR B 1 108 ? 2.242 1.135 10.734 1 98.31 108 TYR B CA 1
ATOM 3771 C C . TYR B 1 108 ? 1.261 0.868 9.602 1 98.31 108 TYR B C 1
ATOM 3773 O O . TYR B 1 108 ? 1.336 -0.17 8.938 1 98.31 108 TYR B O 1
ATOM 3781 N N . CYS B 1 109 ? 0.309 1.811 9.422 1 97.75 109 CYS B N 1
ATOM 3782 C CA . CYS B 1 109 ? -0.854 1.465 8.609 1 97.75 109 CYS B CA 1
ATOM 3783 C C . CYS B 1 109 ? -1.016 2.434 7.445 1 97.75 109 CYS B C 1
ATOM 3785 O O . CYS B 1 109 ? -1.896 2.256 6.602 1 97.75 109 CYS B O 1
ATOM 3787 N N . ASP B 1 110 ? -0.284 3.467 7.398 1 97 110 ASP B N 1
ATOM 3788 C CA . ASP B 1 110 ? -0.423 4.504 6.383 1 97 110 ASP B CA 1
ATOM 3789 C C . ASP B 1 110 ? -1.811 5.141 6.434 1 97 110 ASP B C 1
ATOM 3791 O O . ASP B 1 110 ? -2.373 5.496 5.395 1 97 110 ASP B O 1
ATOM 3795 N N . VAL B 1 111 ? -2.412 5.152 7.539 1 96.38 111 VAL B N 1
ATOM 3796 C CA . VAL B 1 111 ? -3.725 5.754 7.754 1 96.38 111 VAL B CA 1
ATOM 3797 C C . VAL B 1 111 ? -3.613 6.883 8.781 1 96.38 111 VAL B C 1
ATOM 3799 O O . VAL B 1 111 ? -2.834 6.793 9.727 1 96.38 111 VAL B O 1
ATOM 3802 N N . LEU B 1 112 ? -4.34 7.906 8.531 1 96.44 112 LEU B N 1
ATOM 3803 C CA . LEU B 1 112 ? -4.293 9.086 9.391 1 96.44 112 LEU B CA 1
ATOM 3804 C C . LEU B 1 112 ? -5.676 9.711 9.531 1 96.44 112 LEU B C 1
ATOM 3806 O O . LEU B 1 112 ? -6.32 10.039 8.531 1 96.44 112 LEU B O 1
ATOM 3810 N N . THR B 1 113 ? -6.141 9.797 10.703 1 97 113 THR B N 1
ATOM 3811 C CA . THR B 1 113 ? -7.402 10.461 11 1 97 113 THR B CA 1
ATOM 3812 C C . THR B 1 113 ? -7.176 11.711 11.836 1 97 113 THR B C 1
ATOM 3814 O O . THR B 1 113 ? -7.039 11.633 13.062 1 97 113 THR B O 1
ATOM 3817 N N . LEU B 1 114 ? -7.234 12.789 11.188 1 97.81 114 LEU B N 1
ATOM 3818 C CA . LEU B 1 114 ? -6.93 14.055 11.844 1 97.81 114 LEU B CA 1
ATOM 3819 C C . LEU B 1 114 ? -8.211 14.812 12.18 1 97.81 114 LEU B C 1
ATOM 3821 O O . LEU B 1 114 ? -9.227 14.656 11.5 1 97.81 114 LEU B O 1
ATOM 3825 N N . ASN B 1 115 ? -8.211 15.516 13.188 1 96.69 115 ASN B N 1
ATOM 3826 C CA . ASN B 1 115 ? -9.227 16.484 13.594 1 96.69 115 ASN B CA 1
ATOM 3827 C C . ASN B 1 115 ? -8.602 17.688 14.273 1 96.69 115 ASN B C 1
ATOM 3829 O O . ASN B 1 115 ? -7.383 17.766 14.438 1 96.69 115 ASN B O 1
ATOM 3833 N N . GLU B 1 116 ? -9.383 18.625 14.719 1 93.25 116 GLU B N 1
ATOM 3834 C CA . GLU B 1 116 ? -8.906 19.891 15.266 1 93.25 116 GLU B CA 1
ATOM 3835 C C . GLU B 1 116 ? -8.172 19.672 16.594 1 93.25 116 GLU B C 1
ATOM 3837 O O . GLU B 1 116 ? -7.258 20.422 16.922 1 93.25 116 GLU B O 1
ATOM 3842 N N . ASN B 1 117 ? -8.422 18.609 17.219 1 94.62 117 ASN B N 1
ATOM 3843 C CA . ASN B 1 117 ? -7.895 18.391 18.562 1 94.62 117 ASN B CA 1
ATOM 3844 C C . ASN B 1 117 ? -6.559 17.656 18.516 1 94.62 117 ASN B C 1
ATOM 3846 O O . ASN B 1 117 ? -5.777 17.734 19.469 1 94.62 117 ASN B O 1
ATOM 3850 N N . ASN B 1 118 ? -6.297 16.969 17.438 1 97.25 118 ASN B N 1
ATOM 3851 C CA . ASN B 1 118 ? -5.09 16.141 17.484 1 97.25 118 ASN B CA 1
ATOM 3852 C C . ASN B 1 118 ? -4.066 16.609 16.453 1 97.25 118 ASN B C 1
ATOM 3854 O O . ASN B 1 118 ? -2.891 16.25 16.531 1 97.25 118 ASN B O 1
ATOM 3858 N N . VAL B 1 119 ? -4.457 17.438 15.508 1 97.94 119 VAL B N 1
ATOM 3859 C CA . VAL B 1 119 ? -3.613 17.766 14.367 1 97.94 119 VAL B CA 1
ATOM 3860 C C . VAL B 1 119 ? -2.334 18.453 14.844 1 97.94 119 VAL B C 1
ATOM 3862 O O . VAL B 1 119 ? -1.244 18.156 14.352 1 97.94 119 VAL B O 1
ATOM 3865 N N . LYS B 1 120 ? -2.414 19.312 15.812 1 97.31 120 LYS B N 1
ATOM 3866 C CA . LYS B 1 120 ? -1.229 20.016 16.297 1 97.31 120 LYS B CA 1
ATOM 3867 C C . LYS B 1 120 ? -0.252 19.047 16.953 1 97.31 120 LYS B C 1
ATOM 3869 O O . LYS B 1 120 ? 0.96 19.156 16.766 1 97.31 120 LYS B O 1
ATOM 3874 N N . GLY B 1 121 ? -0.815 18.156 17.719 1 97.88 121 GLY B N 1
ATOM 3875 C CA . GLY B 1 121 ? 0.019 17.156 18.375 1 97.88 121 GLY B CA 1
ATOM 3876 C C . GLY B 1 121 ? 0.737 16.234 17.406 1 97.88 121 GLY B C 1
ATOM 3877 O O . GLY B 1 121 ? 1.924 15.953 17.578 1 97.88 121 GLY B O 1
ATOM 3878 N N . VAL B 1 122 ? 0.071 15.766 16.422 1 98.62 122 VAL B N 1
ATOM 3879 C CA . VAL B 1 122 ? 0.665 14.883 15.43 1 98.62 122 VAL B CA 1
ATOM 3880 C C . VAL B 1 122 ? 1.728 15.648 14.641 1 98.62 122 VAL B C 1
ATOM 3882 O O . VAL B 1 122 ? 2.787 15.102 14.32 1 98.62 122 VAL B O 1
ATOM 3885 N N . LEU B 1 123 ? 1.401 16.922 14.352 1 98.62 123 LEU B N 1
ATOM 3886 C CA . LEU B 1 123 ? 2.379 17.781 13.672 1 98.62 123 LEU B CA 1
ATOM 3887 C C . LEU B 1 123 ? 3.641 17.922 14.516 1 98.62 123 LEU B C 1
ATOM 3889 O O . LEU B 1 123 ? 4.754 17.828 13.992 1 98.62 123 LEU B O 1
ATOM 3893 N N . ASP B 1 124 ? 3.477 18.141 15.781 1 98.25 124 ASP B N 1
ATOM 3894 C CA . ASP B 1 124 ? 4.605 18.25 16.688 1 98.25 124 ASP B CA 1
ATOM 3895 C C . ASP B 1 124 ? 5.488 17 16.656 1 98.25 124 ASP B C 1
ATOM 3897 O O . ASP B 1 124 ? 6.711 17.109 16.547 1 98.25 124 ASP B O 1
ATOM 3901 N N . LEU B 1 125 ? 4.887 15.883 16.703 1 98.56 125 LEU B N 1
ATOM 3902 C CA . LEU B 1 125 ? 5.629 14.633 16.656 1 98.56 125 LEU B CA 1
ATOM 3903 C C . LEU B 1 125 ? 6.312 14.453 15.297 1 98.56 125 LEU B C 1
ATOM 3905 O O . LEU B 1 125 ? 7.449 13.984 15.234 1 98.56 125 LEU B O 1
ATOM 3909 N N . SER B 1 126 ? 5.578 14.781 14.211 1 98.56 126 SER B N 1
ATOM 3910 C CA . SER B 1 126 ? 6.145 14.656 12.875 1 98.56 126 SER B CA 1
ATOM 3911 C C . SER B 1 126 ? 7.41 15.5 12.734 1 98.56 126 SER B C 1
ATOM 3913 O O . SER B 1 126 ? 8.375 15.07 12.086 1 98.56 126 SER B O 1
ATOM 3915 N N . LYS B 1 127 ? 7.375 16.703 13.328 1 97.94 127 LYS B N 1
ATOM 3916 C CA . LYS B 1 127 ? 8.547 17.562 13.305 1 97.94 127 LYS B CA 1
ATOM 3917 C C . LYS B 1 127 ? 9.641 17.047 14.227 1 97.94 127 LYS B C 1
ATOM 3919 O O . LYS B 1 127 ? 10.812 17 13.844 1 97.94 127 LYS B O 1
ATOM 3924 N N . LYS B 1 128 ? 9.273 16.578 15.352 1 97.75 128 LYS B N 1
ATOM 3925 C CA . LYS B 1 128 ? 10.211 16.062 16.344 1 97.75 128 LYS B CA 1
ATOM 3926 C C . LYS B 1 128 ? 10.992 14.867 15.797 1 97.75 128 LYS B C 1
ATOM 3928 O O . LYS B 1 128 ? 12.195 14.75 16.016 1 97.75 128 LYS B O 1
ATOM 3933 N N . TYR B 1 129 ? 10.328 14.023 15.094 1 98 129 TYR B N 1
ATOM 3934 C CA . TYR B 1 129 ? 10.953 12.789 14.633 1 98 129 TYR B CA 1
ATOM 3935 C C . TYR B 1 129 ? 11.273 12.875 13.141 1 98 129 TYR B C 1
ATOM 3937 O O . TYR B 1 129 ? 11.539 11.852 12.508 1 98 129 TYR B O 1
ATOM 3945 N N . MET B 1 130 ? 11.188 14.062 12.578 1 97.88 130 MET B N 1
ATOM 3946 C CA . MET B 1 130 ? 11.633 14.375 11.227 1 97.88 130 MET B CA 1
ATOM 3947 C C . MET B 1 130 ? 10.906 13.508 10.203 1 97.88 130 MET B C 1
ATOM 3949 O O . MET B 1 130 ? 11.547 12.766 9.453 1 97.88 130 MET B O 1
ATOM 3953 N N . MET B 1 131 ? 9.664 13.633 10.109 1 98.12 131 MET B N 1
ATOM 3954 C CA . MET B 1 131 ? 8.82 12.93 9.148 1 98.12 131 MET B CA 1
ATOM 3955 C C . MET B 1 131 ? 8.055 13.922 8.273 1 98.12 131 MET B C 1
ATOM 3957 O O . MET B 1 131 ? 6.852 14.109 8.453 1 98.12 131 MET B O 1
ATOM 3961 N N . PRO B 1 132 ? 8.672 14.438 7.301 1 97.69 132 PRO B N 1
ATOM 3962 C CA . PRO B 1 132 ? 8.078 15.492 6.48 1 97.69 132 PRO B CA 1
ATOM 3963 C C . PRO B 1 132 ? 6.785 15.055 5.793 1 97.69 132 PRO B C 1
ATOM 3965 O O . PRO B 1 132 ? 5.82 15.82 5.742 1 97.69 132 PRO B O 1
ATOM 3968 N N . PRO B 1 133 ? 6.684 13.852 5.266 1 97.38 133 PRO B N 1
ATOM 3969 C CA . PRO B 1 133 ? 5.414 13.477 4.641 1 97.38 133 PRO B CA 1
ATOM 3970 C C . PRO B 1 133 ? 4.234 13.555 5.609 1 97.38 133 PRO B C 1
ATOM 3972 O O . PRO B 1 133 ? 3.141 13.969 5.219 1 97.38 133 PRO B O 1
ATOM 3975 N N . LEU B 1 134 ? 4.457 13.172 6.777 1 98.44 134 LEU B N 1
ATOM 3976 C CA . LEU B 1 134 ? 3.402 13.258 7.785 1 98.44 134 LEU B CA 1
ATOM 3977 C C . LEU B 1 134 ? 3.092 14.711 8.125 1 98.44 134 LEU B C 1
ATOM 3979 O O . LEU B 1 134 ? 1.924 15.086 8.258 1 98.44 134 LEU B O 1
ATOM 3983 N N . ALA B 1 135 ? 4.113 15.516 8.297 1 98.38 135 ALA B N 1
ATOM 3984 C CA . ALA B 1 135 ? 3.918 16.938 8.539 1 98.38 135 ALA B CA 1
ATOM 3985 C C . ALA B 1 135 ? 3.092 17.578 7.43 1 98.38 135 ALA B C 1
ATOM 3987 O O . ALA B 1 135 ? 2.186 18.375 7.695 1 98.38 135 ALA B O 1
ATOM 3988 N N . ASP B 1 136 ? 3.422 17.188 6.258 1 97.75 136 ASP B N 1
ATOM 3989 C CA . ASP B 1 136 ? 2.713 17.734 5.105 1 97.75 136 ASP B CA 1
ATOM 3990 C C . ASP B 1 136 ? 1.224 17.391 5.168 1 97.75 136 ASP B C 1
ATOM 3992 O O . ASP B 1 136 ? 0.38 18.234 4.84 1 97.75 136 ASP B O 1
ATOM 3996 N N . LYS B 1 137 ? 0.931 16.234 5.543 1 97.75 137 LYS B N 1
ATOM 3997 C CA . LYS B 1 137 ? -0.469 15.836 5.664 1 97.75 137 LYS B CA 1
ATOM 3998 C C . LYS B 1 137 ? -1.184 16.656 6.734 1 97.75 137 LYS B C 1
ATOM 4000 O O . LYS B 1 137 ? -2.357 17 6.578 1 97.75 137 LYS B O 1
ATOM 4005 N N . CYS B 1 138 ? -0.504 16.922 7.777 1 98.56 138 CYS B N 1
ATOM 4006 C CA . CYS B 1 138 ? -1.075 17.75 8.836 1 98.56 138 CYS B CA 1
ATOM 4007 C C . CYS B 1 138 ? -1.336 19.172 8.344 1 98.56 138 CYS B C 1
ATOM 4009 O O . CYS B 1 138 ? -2.398 19.734 8.594 1 98.56 138 CYS B O 1
ATOM 4011 N N . TRP B 1 139 ? -0.391 19.719 7.621 1 97.75 139 TRP B N 1
ATOM 4012 C CA . TRP B 1 139 ? -0.563 21.047 7.059 1 97.75 139 TRP B CA 1
ATOM 4013 C C . TRP B 1 139 ? -1.733 21.078 6.082 1 97.75 139 TRP B C 1
ATOM 4015 O O . TRP B 1 139 ? -2.527 22.031 6.086 1 97.75 139 TRP B O 1
ATOM 4025 N N . GLN B 1 140 ? -1.81 20.094 5.312 1 96.81 140 GLN B N 1
ATOM 4026 C CA . GLN B 1 140 ? -2.914 20 4.363 1 96.81 140 GLN B CA 1
ATOM 4027 C C . GLN B 1 140 ? -4.258 19.984 5.086 1 96.81 140 GLN B C 1
ATOM 4029 O O . GLN B 1 140 ? -5.215 20.625 4.648 1 96.81 140 GLN B O 1
ATOM 4034 N N . PHE B 1 141 ? -4.309 19.266 6.059 1 97.69 141 PHE B N 1
ATOM 4035 C CA . PHE B 1 141 ? -5.535 19.203 6.844 1 97.69 141 PHE B CA 1
ATOM 4036 C C . PHE B 1 141 ? -5.887 20.578 7.398 1 97.69 141 PHE B C 1
ATOM 4038 O O . PHE B 1 141 ? -7.035 21.016 7.309 1 97.69 141 PHE B O 1
ATOM 4045 N N . LEU B 1 142 ? -4.895 21.234 7.977 1 97.81 142 LEU B N 1
ATOM 4046 C CA . LEU B 1 142 ? -5.113 22.547 8.562 1 97.81 142 LEU B CA 1
ATOM 4047 C C . LEU B 1 142 ? -5.602 23.547 7.508 1 97.81 142 LEU B C 1
ATOM 4049 O O . LEU B 1 142 ? -6.531 24.312 7.762 1 97.81 142 LEU B O 1
ATOM 4053 N N . LEU B 1 143 ? -5.043 23.438 6.355 1 95.31 143 LEU B N 1
ATOM 4054 C CA . LEU B 1 143 ? -5.406 24.344 5.281 1 95.31 143 LEU B CA 1
ATOM 4055 C C . LEU B 1 143 ? -6.797 24.031 4.738 1 95.31 143 LEU B C 1
ATOM 4057 O O . LEU B 1 143 ? -7.582 24.938 4.465 1 95.31 143 LEU B O 1
ATOM 4061 N N . SER B 1 144 ? -7.109 22.766 4.629 1 94.94 144 SER B N 1
ATOM 4062 C CA . SER B 1 144 ? -8.406 22.359 4.102 1 94.94 144 SER B CA 1
ATOM 4063 C C . SER B 1 144 ? -9.531 22.672 5.078 1 94.94 144 SER B C 1
ATOM 4065 O O . SER B 1 144 ? -10.688 22.797 4.68 1 94.94 144 SER B O 1
ATOM 4067 N N . ASN B 1 145 ? -9.18 22.828 6.34 1 95.19 145 ASN B N 1
ATOM 4068 C CA . ASN B 1 145 ? -10.18 23.094 7.363 1 95.19 145 ASN B CA 1
ATOM 4069 C C . ASN B 1 145 ? -10.023 24.5 7.949 1 95.19 145 ASN B C 1
ATOM 4071 O O . ASN B 1 145 ? -10.414 24.75 9.086 1 95.19 145 ASN B O 1
ATOM 4075 N N . MET B 1 146 ? -9.414 25.25 7.184 1 95.25 146 MET B N 1
ATOM 4076 C CA . MET B 1 146 ? -9.203 26.625 7.625 1 95.25 146 MET B CA 1
ATOM 4077 C C . MET B 1 146 ? -10.406 27.5 7.266 1 95.25 146 MET B C 1
ATOM 4079 O O . MET B 1 146 ? -10.844 27.5 6.117 1 95.25 146 MET B O 1
ATOM 4083 N N . TYR B 1 147 ? -10.961 28.172 8.227 1 93.62 147 TYR B N 1
ATOM 4084 C CA . TYR B 1 147 ? -12.07 29.109 8.125 1 93.62 147 TYR B CA 1
ATOM 4085 C C . TYR B 1 147 ? -11.711 30.438 8.766 1 93.62 147 TYR B C 1
ATOM 4087 O O . TYR B 1 147 ? -10.742 30.531 9.523 1 93.62 147 TYR B O 1
ATOM 4095 N N . PRO B 1 148 ? -12.461 31.453 8.398 1 94.69 148 PRO B N 1
ATOM 4096 C CA . PRO B 1 148 ? -12.195 32.75 9.031 1 94.69 148 PRO B CA 1
ATOM 4097 C C . PRO B 1 148 ? -12.273 32.688 10.555 1 94.69 148 PRO B C 1
ATOM 4099 O O . PRO B 1 148 ? -11.523 33.406 11.242 1 94.69 148 PRO B O 1
ATOM 4102 N N . THR B 1 149 ? -13.023 31.812 11.078 1 94.31 149 THR B N 1
ATOM 4103 C CA . THR B 1 149 ? -13.289 31.734 12.516 1 94.31 149 THR B CA 1
ATOM 4104 C C . THR B 1 149 ? -12.148 31.016 13.234 1 94.31 149 THR B C 1
ATOM 4106 O O . THR B 1 149 ? -12.047 31.078 14.461 1 94.31 149 THR B O 1
ATOM 4109 N N . ASN B 1 150 ? -11.281 30.328 12.508 1 95.12 150 ASN B N 1
ATOM 4110 C CA . ASN B 1 150 ? -10.195 29.625 13.18 1 95.12 150 ASN B CA 1
ATOM 4111 C C . ASN B 1 150 ? -8.836 29.969 12.578 1 95.12 150 ASN B C 1
ATOM 4113 O O . ASN B 1 150 ? -7.84 29.297 12.859 1 95.12 150 ASN B O 1
ATOM 4117 N N . VAL B 1 151 ? -8.797 31 11.758 1 97.06 151 VAL B N 1
ATOM 4118 C CA . VAL B 1 151 ? -7.613 31.328 10.969 1 97.06 151 VAL B CA 1
ATOM 4119 C C . VAL B 1 151 ? -6.453 31.688 11.898 1 97.06 151 VAL B C 1
ATOM 4121 O O . VAL B 1 151 ? -5.301 31.359 11.617 1 97.06 151 VAL B O 1
ATOM 4124 N N . PHE B 1 152 ? -6.68 32.344 13 1 96.5 152 PHE B N 1
ATOM 4125 C CA . PHE B 1 152 ? -5.598 32.75 13.883 1 96.5 152 PHE B CA 1
ATOM 4126 C C . PHE B 1 152 ? -5.016 31.547 14.625 1 96.5 152 PHE B C 1
ATOM 4128 O O . PHE B 1 152 ? -3.832 31.531 14.969 1 96.5 152 PHE B O 1
ATOM 4135 N N . SER B 1 153 ? -5.852 30.562 14.875 1 95.44 153 SER B N 1
ATOM 4136 C CA . SER B 1 153 ? -5.332 29.328 15.453 1 95.44 153 SER B CA 1
ATOM 4137 C C . SER B 1 153 ? -4.348 28.656 14.5 1 95.44 153 SER B C 1
ATOM 4139 O O . SER B 1 153 ? -3.287 28.188 14.93 1 95.44 153 SER B O 1
ATOM 4141 N N . VAL B 1 154 ? -4.68 28.625 13.266 1 97.12 154 VAL B N 1
ATOM 4142 C CA . VAL B 1 154 ? -3.816 28.047 12.242 1 97.12 154 VAL B CA 1
ATOM 4143 C C . VAL B 1 154 ? -2.557 28.891 12.086 1 97.12 154 VAL B C 1
ATOM 4145 O O . VAL B 1 154 ? -1.448 28.359 12 1 97.12 154 VAL B O 1
ATOM 4148 N N . LEU B 1 155 ? -2.75 30.172 12.086 1 97.19 155 LEU B N 1
ATOM 4149 C CA . LEU B 1 155 ? -1.631 31.094 11.953 1 97.19 155 LEU B CA 1
ATOM 4150 C C . LEU B 1 155 ? -0.63 30.906 13.094 1 97.19 155 LEU B C 1
ATOM 4152 O O . LEU B 1 155 ? 0.583 30.922 12.867 1 97.19 155 LEU B O 1
ATOM 4156 N N . SER B 1 156 ? -1.118 30.75 14.25 1 95.69 156 SER B N 1
ATOM 4157 C CA . SER B 1 156 ? -0.259 30.562 15.414 1 95.69 156 SER B CA 1
ATOM 4158 C C . SER B 1 156 ? 0.612 29.312 15.266 1 95.69 156 SER B C 1
ATOM 4160 O O . SER B 1 156 ? 1.802 29.344 15.586 1 95.69 156 SER B O 1
ATOM 4162 N N . VAL B 1 157 ? 0.059 28.281 14.828 1 96.75 157 VAL B N 1
ATOM 4163 C CA . VAL B 1 157 ? 0.799 27.047 14.602 1 96.75 157 VAL B CA 1
ATOM 4164 C C . VAL B 1 157 ? 1.858 27.266 13.523 1 96.75 157 VAL B C 1
ATOM 4166 O O . VAL B 1 157 ? 3.01 26.844 13.68 1 96.75 157 VAL B O 1
ATOM 4169 N N . ALA B 1 158 ? 1.441 27.922 12.438 1 97.62 158 ALA B N 1
ATOM 4170 C CA . ALA B 1 158 ? 2.35 28.172 11.328 1 97.62 158 ALA B CA 1
ATOM 4171 C C . ALA B 1 158 ? 3.521 29.047 11.766 1 97.62 158 ALA B C 1
ATOM 4173 O O . ALA B 1 158 ? 4.66 28.828 11.352 1 97.62 158 ALA B O 1
ATOM 4174 N N . GLU B 1 159 ? 3.225 29.984 12.578 1 96.38 159 GLU B N 1
ATOM 4175 C CA . GLU B 1 159 ? 4.27 30.844 13.109 1 96.38 159 GLU B CA 1
ATOM 4176 C C . GLU B 1 159 ? 5.23 30.078 14.008 1 96.38 159 GLU B C 1
ATOM 4178 O O . GLU B 1 159 ? 6.445 30.281 13.945 1 96.38 159 GLU B O 1
ATOM 4183 N N . PHE B 1 160 ? 4.672 29.234 14.82 1 95.94 160 PHE B N 1
ATOM 4184 C CA . PHE B 1 160 ? 5.469 28.453 15.742 1 95.94 160 PHE B CA 1
ATOM 4185 C C . PHE B 1 160 ? 6.5 27.609 14.992 1 95.94 160 PHE B C 1
ATOM 4187 O O . PHE B 1 160 ? 7.66 27.531 15.406 1 95.94 160 PHE B O 1
ATOM 4194 N N . TYR B 1 161 ? 6.145 27.078 13.852 1 96.75 161 TYR B N 1
ATOM 4195 C CA . TYR B 1 161 ? 7.027 26.188 13.094 1 96.75 161 TYR B CA 1
ATOM 4196 C C . TYR B 1 161 ? 7.676 26.938 11.93 1 96.75 161 TYR B C 1
ATOM 4198 O O . TYR B 1 161 ? 8.375 26.328 11.117 1 96.75 161 TYR B O 1
ATOM 4206 N N . ASP B 1 162 ? 7.367 28.188 11.789 1 96.69 162 ASP B N 1
ATOM 4207 C CA . ASP B 1 162 ? 7.918 29.031 10.734 1 96.69 162 ASP B CA 1
ATOM 4208 C C . ASP B 1 162 ? 7.582 28.484 9.352 1 96.69 162 ASP B C 1
ATOM 4210 O O . ASP B 1 162 ? 8.469 28.312 8.516 1 96.69 162 ASP B O 1
ATOM 4214 N N . GLU B 1 163 ? 6.387 28.047 9.219 1 97.25 163 GLU B N 1
ATOM 4215 C CA . GLU B 1 163 ? 5.891 27.578 7.926 1 97.25 163 GLU B CA 1
ATOM 4216 C C . GLU B 1 163 ? 5.363 28.75 7.086 1 97.25 163 GLU B C 1
ATOM 4218 O O . GLU B 1 163 ? 4.18 29.078 7.148 1 97.25 163 GLU B O 1
ATOM 4223 N N . GLU B 1 164 ? 6.105 29.266 6.238 1 96.62 164 GLU B N 1
ATOM 4224 C CA . GLU B 1 164 ? 5.848 30.516 5.535 1 96.62 164 GLU B CA 1
ATOM 4225 C C . GLU B 1 164 ? 4.648 30.375 4.598 1 96.62 164 GLU B C 1
ATOM 4227 O O . GLU B 1 164 ? 3.826 31.297 4.508 1 96.62 164 GLU B O 1
ATOM 4232 N N . LYS B 1 165 ? 4.641 29.297 3.953 1 96.25 165 LYS B N 1
ATOM 4233 C CA . LYS B 1 165 ? 3.559 29.109 2.992 1 96.25 165 LYS B CA 1
ATOM 4234 C C . LYS B 1 165 ? 2.195 29.172 3.678 1 96.25 165 LYS B C 1
ATOM 4236 O O . LYS B 1 165 ? 1.281 29.844 3.191 1 96.25 165 LYS B O 1
ATOM 4241 N N . VAL B 1 166 ? 2.088 28.531 4.773 1 97.31 166 VAL B N 1
ATOM 4242 C CA . VAL B 1 166 ? 0.82 28.484 5.496 1 97.31 166 VAL B CA 1
ATOM 4243 C C . VAL B 1 166 ? 0.532 29.844 6.113 1 97.31 166 VAL B C 1
ATOM 4245 O O . VAL B 1 166 ? -0.612 30.312 6.109 1 97.31 166 VAL B O 1
ATOM 4248 N N . MET B 1 167 ? 1.571 30.484 6.637 1 97.38 167 MET B N 1
ATOM 4249 C CA . MET B 1 167 ? 1.401 31.828 7.176 1 97.38 167 MET B CA 1
ATOM 4250 C C . MET B 1 167 ? 0.841 32.781 6.117 1 97.38 167 MET B C 1
ATOM 4252 O O . MET B 1 167 ? -0.102 33.531 6.383 1 97.38 167 MET B O 1
ATOM 4256 N N . ASN B 1 168 ? 1.377 32.688 4.977 1 96.12 168 ASN B N 1
ATOM 4257 C CA . ASN B 1 168 ? 0.941 33.562 3.885 1 96.12 168 ASN B CA 1
ATOM 4258 C C . ASN B 1 168 ? -0.517 33.281 3.514 1 96.12 168 ASN B C 1
ATOM 4260 O O . ASN B 1 168 ? -1.271 34.219 3.25 1 96.12 168 ASN B O 1
ATOM 4264 N N . LEU B 1 169 ? -0.858 32.094 3.498 1 95.75 169 LEU B N 1
ATOM 4265 C CA . LEU B 1 169 ? -2.234 31.75 3.162 1 95.75 169 LEU B CA 1
ATOM 4266 C C . LEU B 1 169 ? -3.197 32.219 4.242 1 95.75 169 LEU B C 1
ATOM 4268 O O . LEU B 1 169 ? -4.309 32.656 3.938 1 95.75 169 LEU B O 1
ATOM 4272 N N . CYS B 1 170 ? -2.797 32.125 5.453 1 97.06 170 CYS B N 1
ATOM 4273 C CA . CYS B 1 170 ? -3.605 32.656 6.543 1 97.06 170 CYS B CA 1
ATOM 4274 C C . CYS B 1 170 ? -3.842 34.156 6.371 1 97.06 170 CYS B C 1
ATOM 4276 O O . CYS B 1 170 ? -4.977 34.625 6.461 1 97.06 170 CYS B O 1
ATOM 4278 N N . TRP B 1 171 ? -2.838 34.844 6.078 1 96 171 TRP B N 1
ATOM 4279 C CA . TRP B 1 171 ? -2.951 36.281 5.941 1 96 171 TRP B CA 1
ATOM 4280 C C . TRP B 1 171 ? -3.777 36.656 4.711 1 96 171 TRP B C 1
ATOM 4282 O O . TRP B 1 171 ? -4.5 37.656 4.715 1 96 171 TRP B O 1
ATOM 4292 N N . LYS B 1 172 ? -3.623 35.875 3.73 1 93.88 172 LYS B N 1
ATOM 4293 C CA . LYS B 1 172 ? -4.469 36.094 2.559 1 93.88 172 LYS B CA 1
ATOM 4294 C C . LYS B 1 172 ? -5.945 35.969 2.916 1 93.88 172 LYS B C 1
ATOM 4296 O O . LYS B 1 172 ? -6.77 36.75 2.457 1 93.88 172 LYS B O 1
ATOM 4301 N N . MET B 1 173 ? -6.23 35 3.662 1 95.44 173 MET B N 1
ATOM 4302 C CA . MET B 1 173 ? -7.617 34.844 4.098 1 95.44 173 MET B CA 1
ATOM 4303 C C . MET B 1 173 ? -8.055 36 4.969 1 95.44 173 MET B C 1
ATOM 4305 O O . MET B 1 173 ? -9.164 36.531 4.809 1 95.44 173 MET B O 1
ATOM 4309 N N . ILE B 1 174 ? -7.215 36.375 5.828 1 96.38 174 ILE B N 1
ATOM 4310 C CA . ILE B 1 174 ? -7.512 37.5 6.727 1 96.38 174 ILE B CA 1
ATOM 4311 C C . ILE B 1 174 ? -7.77 38.75 5.91 1 96.38 174 ILE B C 1
ATOM 4313 O O . ILE B 1 174 ? -8.742 39.469 6.156 1 96.38 174 ILE B O 1
ATOM 4317 N N . ASP B 1 175 ? -6.98 38.938 4.949 1 92.75 175 ASP B N 1
ATOM 4318 C CA . ASP B 1 175 ? -7.137 40.094 4.078 1 92.75 175 ASP B CA 1
ATOM 4319 C C . ASP B 1 175 ? -8.445 40.031 3.295 1 92.75 175 ASP B C 1
ATOM 4321 O O . ASP B 1 175 ? -9.141 41.031 3.15 1 92.75 175 ASP B O 1
ATOM 4325 N N . GLY B 1 176 ? -8.688 38.906 2.795 1 89.81 176 GLY B N 1
ATOM 4326 C CA . GLY B 1 176 ? -9.82 38.75 1.898 1 89.81 176 GLY B CA 1
ATOM 4327 C C . GLY B 1 176 ? -11.148 38.656 2.625 1 89.81 176 GLY B C 1
ATOM 4328 O O . GLY B 1 176 ? -12.188 39.031 2.078 1 89.81 176 GLY B O 1
ATOM 4329 N N . GLN B 1 177 ? -11.109 38.156 3.807 1 93.12 177 GLN B N 1
ATOM 4330 C CA . GLN B 1 177 ? -12.336 37.969 4.574 1 93.12 177 GLN B CA 1
ATOM 4331 C C . GLN B 1 177 ? -12.242 38.625 5.945 1 93.12 177 GLN B C 1
ATOM 4333 O O . GLN B 1 177 ? -12.531 38 6.965 1 93.12 177 GLN B O 1
ATOM 4338 N N . THR B 1 178 ? -11.93 39.875 5.918 1 94.44 178 THR B N 1
ATOM 4339 C CA . THR B 1 178 ? -11.602 40.625 7.125 1 94.44 178 THR B CA 1
ATOM 4340 C C . THR B 1 178 ? -12.797 40.688 8.062 1 94.44 178 THR B C 1
ATOM 4342 O O . THR B 1 178 ? -12.672 40.438 9.266 1 94.44 178 THR B O 1
ATOM 4345 N N . GLU B 1 179 ? -13.938 40.938 7.539 1 92.94 179 GLU B N 1
ATOM 4346 C CA . GLU B 1 179 ? -15.117 41.125 8.375 1 92.94 179 GLU B CA 1
ATOM 4347 C C . GLU B 1 179 ? -15.469 39.812 9.109 1 92.94 179 GLU B C 1
ATOM 4349 O O . GLU B 1 179 ? -15.805 39.844 10.297 1 92.94 179 GLU B O 1
ATOM 4354 N N . ALA B 1 180 ? -15.359 38.781 8.43 1 94.69 180 ALA B N 1
ATOM 4355 C CA . ALA B 1 180 ? -15.656 37.469 9.023 1 94.69 180 ALA B CA 1
ATOM 4356 C C . ALA B 1 180 ? -14.641 37.125 10.102 1 94.69 180 ALA B C 1
ATOM 4358 O O . ALA B 1 180 ? -15 36.531 11.141 1 94.69 180 ALA B O 1
ATOM 4359 N N . VAL B 1 181 ? -13.43 37.469 9.852 1 96.62 181 VAL B N 1
ATOM 4360 C CA . VAL B 1 181 ? -12.336 37.188 10.773 1 96.62 181 VAL B CA 1
ATOM 4361 C C . VAL B 1 181 ? -12.516 37.969 12.062 1 96.62 181 VAL B C 1
ATOM 4363 O O . VAL B 1 181 ? -12.211 37.469 13.156 1 96.62 181 VAL B O 1
ATOM 4366 N N . LEU B 1 182 ? -13.102 39.156 11.961 1 95.06 182 LEU B N 1
ATOM 4367 C CA . LEU B 1 182 ? -13.234 40.062 13.094 1 95.06 182 LEU B CA 1
ATOM 4368 C C . LEU B 1 182 ? -14.367 39.625 14.008 1 95.06 182 LEU B C 1
ATOM 4370 O O . LEU B 1 182 ? -14.484 40.094 15.133 1 95.06 182 LEU B O 1
ATOM 4374 N N . ARG B 1 183 ? -15.078 38.656 13.609 1 91.5 183 ARG B N 1
ATOM 4375 C CA . ARG B 1 183 ? -16.219 38.188 14.398 1 91.5 183 ARG B CA 1
ATOM 4376 C C . ARG B 1 183 ? -15.766 37.219 15.5 1 91.5 183 ARG B C 1
ATOM 4378 O O . ARG B 1 183 ? -16.516 36.969 16.438 1 91.5 183 ARG B O 1
ATOM 4385 N N . GLN B 1 184 ? -14.539 36.781 15.477 1 92.12 184 GLN B N 1
ATOM 4386 C CA . GLN B 1 184 ? -14.031 35.844 16.484 1 92.12 184 GLN B CA 1
ATOM 4387 C C . GLN B 1 184 ? -13.203 36.562 17.531 1 92.12 184 GLN B C 1
ATOM 4389 O O . GLN B 1 184 ? -12.891 37.75 17.375 1 92.12 184 GLN B O 1
ATOM 4394 N N . ARG B 1 185 ? -12.969 35.875 18.609 1 91.19 185 ARG B N 1
ATOM 4395 C CA . ARG B 1 185 ? -12.055 36.406 19.609 1 91.19 185 ARG B CA 1
ATOM 4396 C C . ARG B 1 185 ? -10.625 36.469 19.094 1 91.19 185 ARG B C 1
ATOM 4398 O O . ARG B 1 185 ? -10.117 35.469 18.562 1 91.19 185 ARG B O 1
ATOM 4405 N N . ILE B 1 186 ? -10.117 37.625 19.172 1 95.06 186 ILE B N 1
ATOM 4406 C CA . ILE B 1 186 ? -8.773 37.844 18.641 1 95.06 186 ILE B CA 1
ATOM 4407 C C . ILE B 1 186 ? -7.855 38.375 19.734 1 95.06 186 ILE B C 1
ATOM 4409 O O . ILE B 1 186 ? -8.258 39.219 20.531 1 95.06 186 ILE B O 1
ATOM 4413 N N . GLU B 1 187 ? -6.699 37.812 19.781 1 94.06 187 GLU B N 1
ATOM 4414 C CA . GLU B 1 187 ? -5.695 38.344 20.688 1 94.06 187 GLU B CA 1
ATOM 4415 C C . GLU B 1 187 ? -5.188 39.719 20.188 1 94.06 187 GLU B C 1
ATOM 4417 O O . GLU B 1 187 ? -5.164 39.969 18.984 1 94.06 187 GLU B O 1
ATOM 4422 N N . ARG B 1 188 ? -4.82 40.5 21.109 1 94.94 188 ARG B N 1
ATOM 4423 C CA . ARG B 1 188 ? -4.402 41.844 20.781 1 94.94 188 ARG B CA 1
ATOM 4424 C C . ARG B 1 188 ? -3.262 41.844 19.766 1 94.94 188 ARG B C 1
ATOM 4426 O O . ARG B 1 188 ? -3.242 42.625 18.844 1 94.94 188 ARG B O 1
ATOM 4433 N N . ARG B 1 189 ? -2.326 40.938 20.016 1 94.56 189 ARG B N 1
ATOM 4434 C CA . ARG B 1 189 ? -1.173 40.875 19.125 1 94.56 189 ARG B CA 1
ATOM 4435 C C . ARG B 1 189 ? -1.605 40.625 17.688 1 94.56 189 ARG B C 1
ATOM 4437 O O . ARG B 1 189 ? -1.054 41.219 16.75 1 94.56 189 ARG B O 1
ATOM 4444 N N . HIS B 1 190 ? -2.57 39.812 17.531 1 95.38 190 HIS B N 1
ATOM 4445 C CA . HIS B 1 190 ? -3.076 39.5 16.203 1 95.38 190 HIS B CA 1
ATOM 4446 C C . HIS B 1 190 ? -3.885 40.625 15.609 1 95.38 190 HIS B C 1
ATOM 4448 O O . HIS B 1 190 ? -3.814 40.906 14.414 1 95.38 190 HIS B O 1
ATOM 4454 N N . LEU B 1 191 ? -4.68 41.281 16.469 1 96.12 191 LEU B N 1
ATOM 4455 C CA . LEU B 1 191 ? -5.438 42.438 16.031 1 96.12 191 LEU B CA 1
ATOM 4456 C C . LEU B 1 191 ? -4.508 43.531 15.531 1 96.12 191 LEU B C 1
ATOM 4458 O O . LEU B 1 191 ? -4.758 44.125 14.484 1 96.12 191 LEU B O 1
ATOM 4462 N N . GLU B 1 192 ? -3.473 43.75 16.281 1 96.38 192 GLU B N 1
ATOM 4463 C CA . GLU B 1 192 ? -2.484 44.75 15.914 1 96.38 192 GLU B CA 1
ATOM 4464 C C . GLU B 1 192 ? -1.854 44.438 14.555 1 96.38 192 GLU B C 1
ATOM 4466 O O . GLU B 1 192 ? -1.743 45.312 13.703 1 96.38 192 GLU B O 1
ATOM 4471 N N . ALA B 1 193 ? -1.467 43.219 14.398 1 95.31 193 ALA B N 1
ATOM 4472 C CA . ALA B 1 193 ? -0.837 42.812 13.148 1 95.31 193 ALA B CA 1
ATOM 4473 C C . ALA B 1 193 ? -1.801 42.969 11.977 1 95.31 193 ALA B C 1
ATOM 4475 O O . ALA B 1 193 ? -1.395 43.344 10.875 1 95.31 193 ALA B O 1
ATOM 4476 N N . MET B 1 194 ? -3 42.656 12.172 1 95.75 194 MET B N 1
ATOM 4477 C CA . MET B 1 194 ? -4.027 42.688 11.141 1 95.75 194 MET B CA 1
ATOM 4478 C C . MET B 1 194 ? -4.309 44.125 10.711 1 95.75 194 MET B C 1
ATOM 4480 O O . MET B 1 194 ? -4.293 44.438 9.523 1 95.75 194 MET B O 1
ATOM 4484 N N . ILE B 1 195 ? -4.523 45.031 11.648 1 95.25 195 ILE B N 1
ATOM 4485 C CA . ILE B 1 195 ? -4.969 46.375 11.375 1 95.25 195 ILE B CA 1
ATOM 4486 C C . ILE B 1 195 ? -3.846 47.156 10.695 1 95.25 195 ILE B C 1
ATOM 4488 O O . ILE B 1 195 ? -4.105 48.125 9.953 1 95.25 195 ILE B O 1
ATOM 4492 N N . SER B 1 196 ? -2.658 46.781 10.922 1 93.62 196 SER B N 1
ATOM 4493 C CA . SER B 1 196 ? -1.502 47.469 10.367 1 93.62 196 SER B CA 1
ATOM 4494 C C . SER B 1 196 ? -1.33 47.156 8.883 1 93.62 196 SER B C 1
ATOM 4496 O O . SER B 1 196 ? -0.54 47.812 8.195 1 93.62 196 SER B O 1
ATOM 4498 N N . ARG B 1 197 ? -2.053 46.219 8.43 1 92.81 197 ARG B N 1
ATOM 4499 C CA . ARG B 1 197 ? -1.883 45.781 7.051 1 92.81 197 ARG B CA 1
ATOM 4500 C C . ARG B 1 197 ? -2.584 46.719 6.082 1 92.81 197 ARG B C 1
ATOM 4502 O O . ARG B 1 197 ? -3.668 47.219 6.375 1 92.81 197 ARG B O 1
ATOM 4509 N N . ASP B 1 198 ? -2.012 46.844 4.906 1 91.75 198 ASP B N 1
ATOM 4510 C CA . ASP B 1 198 ? -2.568 47.719 3.873 1 91.75 198 ASP B CA 1
ATOM 4511 C C . ASP B 1 198 ? -3.523 46.938 2.965 1 91.75 198 ASP B C 1
ATOM 4513 O O . ASP B 1 198 ? -4.246 47.531 2.166 1 91.75 198 ASP B O 1
ATOM 4517 N N . THR B 1 199 ? -3.611 45.625 3.17 1 89.88 199 THR B N 1
ATOM 4518 C CA . THR B 1 199 ? -4.289 44.812 2.178 1 89.88 199 THR B CA 1
ATOM 4519 C C . THR B 1 199 ? -5.645 44.344 2.695 1 89.88 199 THR B C 1
ATOM 4521 O O . THR B 1 199 ? -6.328 43.562 2.043 1 89.88 199 THR B O 1
ATOM 4524 N N . LEU B 1 200 ? -6.031 44.875 3.865 1 93.06 200 LEU B N 1
ATOM 4525 C CA . LEU B 1 200 ? -7.32 44.469 4.41 1 93.06 200 LEU B CA 1
ATOM 4526 C C . LEU B 1 200 ? -8.461 44.906 3.504 1 93.06 200 LEU B C 1
ATOM 4528 O O . LEU B 1 200 ? -8.516 46.062 3.096 1 93.06 200 LEU B O 1
ATOM 4532 N N . LYS B 1 201 ? -9.344 43.969 3.203 1 88.19 201 LYS B N 1
ATOM 4533 C CA . LYS B 1 201 ? -10.516 44.312 2.398 1 88.19 201 LYS B CA 1
ATOM 4534 C C . LYS B 1 201 ? -11.719 44.625 3.283 1 88.19 201 LYS B C 1
ATOM 4536 O O . LYS B 1 201 ? -12.648 43.844 3.387 1 88.19 201 LYS B O 1
ATOM 4541 N N . ILE B 1 202 ? -11.742 45.844 3.785 1 91.38 202 ILE B N 1
ATOM 4542 C CA . ILE B 1 202 ? -12.805 46.281 4.684 1 91.38 202 ILE B CA 1
ATOM 4543 C C . ILE B 1 202 ? -12.875 47.812 4.676 1 91.38 202 ILE B C 1
ATOM 4545 O O . ILE B 1 202 ? -11.875 48.469 4.426 1 91.38 202 ILE B O 1
ATOM 4549 N N . GLU B 1 203 ? -14.086 48.281 4.82 1 90.62 203 GLU B N 1
ATOM 4550 C CA . GLU B 1 203 ? -14.242 49.719 5.02 1 90.62 203 GLU B CA 1
ATOM 4551 C C . GLU B 1 203 ? -13.727 50.125 6.395 1 90.62 203 GLU B C 1
ATOM 4553 O O . GLU B 1 203 ? -13.93 49.438 7.383 1 90.62 203 GLU B O 1
ATOM 4558 N N . GLU B 1 204 ? -13.078 51.312 6.418 1 93.81 204 GLU B N 1
ATOM 4559 C CA . GLU B 1 204 ? -12.453 51.781 7.66 1 93.81 204 GLU B CA 1
ATOM 4560 C C . GLU B 1 204 ? -13.5 51.969 8.758 1 93.81 204 GLU B C 1
ATOM 4562 O O . GLU B 1 204 ? -13.211 51.75 9.938 1 93.81 204 GLU B O 1
ATOM 4567 N N . GLU B 1 205 ? -14.711 52.344 8.328 1 94.75 205 GLU B N 1
ATOM 4568 C CA . GLU B 1 205 ? -15.789 52.531 9.297 1 94.75 205 GLU B CA 1
ATOM 4569 C C . GLU B 1 205 ? -16.156 51.219 9.969 1 94.75 205 GLU B C 1
ATOM 4571 O O . GLU B 1 205 ? -16.328 51.156 11.188 1 94.75 205 GLU B O 1
ATOM 4576 N N . THR B 1 206 ? -16.266 50.25 9.164 1 94.81 206 THR B N 1
ATOM 4577 C CA . THR B 1 206 ? -16.594 48.906 9.672 1 94.81 206 THR B CA 1
ATOM 4578 C C . THR B 1 206 ? -15.469 48.375 10.539 1 94.81 206 THR B C 1
ATOM 4580 O O . THR B 1 206 ? -15.719 47.719 11.562 1 94.81 206 THR B O 1
ATOM 4583 N N . LEU B 1 207 ? -14.266 48.625 10.102 1 96 207 LEU B N 1
ATOM 4584 C CA . LEU B 1 207 ? -13.094 48.188 10.852 1 96 207 LEU B CA 1
ATOM 4585 C C . LEU B 1 207 ? -13.07 48.844 12.234 1 96 207 LEU B C 1
ATOM 4587 O O . LEU B 1 207 ? -12.844 48.156 13.242 1 96 207 LEU B O 1
ATOM 4591 N N . PHE B 1 208 ? -13.328 50.156 12.289 1 96.75 208 PHE B N 1
ATOM 4592 C CA . PHE B 1 208 ? -13.305 50.875 13.555 1 96.75 208 PHE B CA 1
ATOM 4593 C C . PHE B 1 208 ? -14.375 50.344 14.5 1 96.75 208 PHE B C 1
ATOM 4595 O O . PHE B 1 208 ? -14.125 50.156 15.695 1 96.75 208 PHE B O 1
ATOM 4602 N N . THR B 1 209 ? -15.516 50.156 13.953 1 96 209 THR B N 1
ATOM 4603 C CA . THR B 1 209 ? -16.609 49.625 14.766 1 96 209 THR B CA 1
ATOM 4604 C C . THR B 1 209 ? -16.219 48.281 15.398 1 96 209 THR B C 1
ATOM 4606 O O . THR B 1 209 ? -16.516 48.031 16.562 1 96 209 THR B O 1
ATOM 4609 N N . ALA B 1 210 ? -15.594 47.469 14.625 1 95.94 210 ALA B N 1
ATOM 4610 C CA . ALA B 1 210 ? -15.156 46.156 15.109 1 95.94 210 ALA B CA 1
ATOM 4611 C C . ALA B 1 210 ? -14.086 46.312 16.188 1 95.94 210 ALA B C 1
ATOM 4613 O O . ALA B 1 210 ? -14.094 45.562 17.188 1 95.94 210 ALA B O 1
ATOM 4614 N N . VAL B 1 211 ? -13.188 47.219 15.977 1 96.56 211 VAL B N 1
ATOM 4615 C CA . VAL B 1 211 ? -12.102 47.469 16.922 1 96.56 211 VAL B CA 1
ATOM 4616 C C . VAL B 1 211 ? -12.656 48.031 18.219 1 96.56 211 VAL B C 1
ATOM 4618 O O . VAL B 1 211 ? -12.219 47.656 19.312 1 96.56 211 VAL B O 1
ATOM 4621 N N . ASP B 1 212 ? -13.609 48.938 18.062 1 96.38 212 ASP B N 1
ATOM 4622 C CA . ASP B 1 212 ? -14.258 49.5 19.234 1 96.38 212 ASP B CA 1
ATOM 4623 C C . ASP B 1 212 ? -14.961 48.406 20.047 1 96.38 212 ASP B C 1
ATOM 4625 O O . ASP B 1 212 ? -14.891 48.406 21.281 1 96.38 212 ASP B O 1
ATOM 4629 N N . LYS B 1 213 ? -15.656 47.562 19.359 1 95.56 213 LYS B N 1
ATOM 4630 C CA . LYS B 1 213 ? -16.328 46.469 20.031 1 95.56 213 LYS B CA 1
ATOM 4631 C C . LYS B 1 213 ? -15.328 45.531 20.734 1 95.56 213 LYS B C 1
ATOM 4633 O O . LYS B 1 213 ? -15.586 45.062 21.828 1 95.56 213 LYS B O 1
ATOM 4638 N N . TRP B 1 214 ? -14.25 45.25 20.062 1 96.19 214 TRP B N 1
ATOM 4639 C CA . TRP B 1 214 ? -13.18 44.438 20.641 1 96.19 214 TRP B CA 1
ATOM 4640 C C . TRP B 1 214 ? -12.672 45.062 21.938 1 96.19 214 TRP B C 1
ATOM 4642 O O . TRP B 1 214 ? -12.477 44.375 22.938 1 96.19 214 TRP B O 1
ATOM 4652 N N . ALA B 1 215 ? -12.445 46.406 21.969 1 96.25 215 ALA B N 1
ATOM 4653 C CA . ALA B 1 215 ? -11.938 47.125 23.141 1 96.25 215 ALA B CA 1
ATOM 4654 C C . ALA B 1 215 ? -12.945 47.062 24.297 1 96.25 215 ALA B C 1
ATOM 4656 O O . ALA B 1 215 ? -12.555 46.938 25.453 1 96.25 215 ALA B O 1
ATOM 4657 N N . THR B 1 216 ? -14.195 47.219 23.938 1 96.12 216 THR B N 1
ATOM 4658 C CA . THR B 1 216 ? -15.25 47.156 24.938 1 96.12 216 THR B CA 1
ATOM 4659 C C . THR B 1 216 ? -15.266 45.781 25.625 1 96.12 216 THR B C 1
ATOM 4661 O O . THR B 1 216 ? -15.328 45.719 26.859 1 96.12 216 THR B O 1
ATOM 4664 N N . ARG B 1 217 ? -15.156 44.781 24.906 1 95.12 217 ARG B N 1
ATOM 4665 C CA . ARG B 1 217 ? -15.164 43.406 25.438 1 95.12 217 ARG B CA 1
ATOM 4666 C C . ARG B 1 217 ? -13.93 43.156 26.297 1 95.12 217 ARG B C 1
ATOM 4668 O O . ARG B 1 217 ? -14.016 42.531 27.344 1 95.12 217 ARG B O 1
ATOM 4675 N N . GLU B 1 218 ? -12.805 43.625 25.766 1 94.81 218 GLU B N 1
ATOM 4676 C CA . GLU B 1 218 ? -11.555 43.469 26.516 1 94.81 218 GLU B CA 1
ATOM 4677 C C . GLU B 1 218 ? -11.609 44.188 27.859 1 94.81 218 GLU B C 1
ATOM 4679 O O . GLU B 1 218 ? -11.094 43.656 28.859 1 94.81 218 GLU B O 1
ATOM 4684 N N . CYS B 1 219 ? -12.195 45.312 27.844 1 95.06 219 CYS B N 1
ATOM 4685 C CA . CYS B 1 219 ? -12.352 46.031 29.094 1 95.06 219 CYS B CA 1
ATOM 4686 C C . CYS B 1 219 ? -13.273 45.312 30.062 1 95.06 219 CYS B C 1
ATOM 4688 O O . CYS B 1 219 ? -12.953 45.156 31.234 1 95.06 219 CYS B O 1
ATOM 4690 N N . GLU B 1 220 ? -14.32 44.844 29.562 1 94.62 220 GLU B N 1
ATOM 4691 C CA . GLU B 1 220 ? -15.281 44.094 30.375 1 94.62 220 GLU B CA 1
ATOM 4692 C C . GLU B 1 220 ? -14.664 42.844 30.953 1 94.62 220 GLU B C 1
ATOM 4694 O O . GLU B 1 220 ? -14.883 42.5 32.125 1 94.62 220 GLU B O 1
ATOM 4699 N N . GLU B 1 221 ? -13.953 42.188 30.172 1 93.81 221 GLU B N 1
ATOM 4700 C CA . GLU B 1 221 ? -13.328 40.938 30.578 1 93.81 221 GLU B CA 1
ATOM 4701 C C . GLU B 1 221 ? -12.25 41.156 31.641 1 93.81 221 GLU B C 1
ATOM 4703 O O . GLU B 1 221 ? -12 40.312 32.5 1 93.81 221 GLU B O 1
ATOM 4708 N N . ASN B 1 222 ? -11.617 42.344 31.594 1 93.44 222 ASN B N 1
ATOM 4709 C CA . ASN B 1 222 ? -10.578 42.688 32.562 1 93.44 222 ASN B CA 1
ATOM 4710 C C . ASN B 1 222 ? -11.133 43.5 33.719 1 93.44 222 ASN B C 1
ATOM 4712 O O . ASN B 1 222 ? -10.367 44.031 34.531 1 93.44 222 ASN B O 1
ATOM 4716 N N . GLY B 1 223 ? -12.414 43.719 33.781 1 92.44 223 GLY B N 1
ATOM 4717 C CA . GLY B 1 223 ? -13.062 44.406 34.906 1 92.44 223 GLY B CA 1
ATOM 4718 C C . GLY B 1 223 ? -12.898 45.938 34.844 1 92.44 223 GLY B C 1
ATOM 4719 O O . GLY B 1 223 ? -12.93 46.594 35.875 1 92.44 223 GLY B O 1
ATOM 4720 N N . LEU B 1 224 ? -12.648 46.375 33.719 1 92.75 224 LEU B N 1
ATOM 4721 C CA . LEU B 1 224 ? -12.484 47.812 33.562 1 92.75 224 LEU B CA 1
ATOM 4722 C C . LEU B 1 224 ? -13.758 48.469 33 1 92.75 224 LEU B C 1
ATOM 4724 O O . LEU B 1 224 ? -14.602 47.781 32.438 1 92.75 224 LEU B O 1
ATOM 4728 N N . THR B 1 225 ? -13.867 49.781 33.25 1 91.94 225 THR B N 1
ATOM 4729 C CA . THR B 1 225 ? -14.969 50.531 32.625 1 91.94 225 THR B CA 1
ATOM 4730 C C . THR B 1 225 ? -14.695 50.719 31.141 1 91.94 225 THR B C 1
ATOM 4732 O O . THR B 1 225 ? -13.547 50.875 30.719 1 91.94 225 THR B O 1
ATOM 4735 N N . SER B 1 226 ? -15.719 50.625 30.422 1 89.25 226 SER B N 1
ATOM 4736 C CA . SER B 1 226 ? -15.57 50.75 28.984 1 89.25 226 SER B CA 1
ATOM 4737 C C . SER B 1 226 ? -15.617 52.219 28.547 1 89.25 226 SER B C 1
ATOM 4739 O O . SER B 1 226 ? -16.344 52.562 27.609 1 89.25 226 SER B O 1
ATOM 4741 N N . ASP B 1 227 ? -14.812 53.031 29.219 1 91.94 227 ASP B N 1
ATOM 4742 C CA . ASP B 1 227 ? -14.719 54.406 28.812 1 91.94 227 ASP B CA 1
ATOM 4743 C C . ASP B 1 227 ? -13.633 54.594 27.75 1 91.94 227 ASP B C 1
ATOM 4745 O O . ASP B 1 227 ? -12.812 53.719 27.516 1 91.94 227 ASP B O 1
ATOM 4749 N N . GLY B 1 228 ? -13.688 55.719 27.031 1 93.38 228 GLY B N 1
ATOM 4750 C CA . GLY B 1 228 ? -12.797 55.969 25.922 1 93.38 228 GLY B CA 1
ATOM 4751 C C . GLY B 1 228 ? -11.328 55.875 26.281 1 93.38 228 GLY B C 1
ATOM 4752 O O . GLY B 1 228 ? -10.539 55.312 25.531 1 93.38 228 GLY B O 1
ATOM 4753 N N . GLU B 1 229 ? -11.016 56.344 27.391 1 93.12 229 GLU B N 1
ATOM 4754 C CA . GLU B 1 229 ? -9.625 56.344 27.828 1 93.12 229 GLU B CA 1
ATOM 4755 C C . GLU B 1 229 ? -9.141 54.906 28.094 1 93.12 229 GLU B C 1
ATOM 4757 O O . GLU B 1 229 ? -8.008 54.562 27.766 1 93.12 229 GLU B O 1
ATOM 4762 N N . LYS B 1 230 ? -9.898 54.188 28.812 1 95.44 230 LYS B N 1
ATOM 4763 C CA . LYS B 1 230 ? -9.531 52.781 29.125 1 95.44 230 LYS B CA 1
ATOM 4764 C C . LYS B 1 230 ? -9.469 51.938 27.844 1 95.44 230 LYS B C 1
ATOM 4766 O O . LYS B 1 230 ? -8.602 51.094 27.703 1 95.44 230 LYS B O 1
ATOM 4771 N N . LYS B 1 231 ? -10.422 52.188 26.953 1 96.38 231 LYS B N 1
ATOM 4772 C CA . LYS B 1 231 ? -10.414 51.5 25.672 1 96.38 231 LYS B CA 1
ATOM 4773 C C . LYS B 1 231 ? -9.125 51.781 24.906 1 96.38 231 LYS B C 1
ATOM 4775 O O . LYS B 1 231 ? -8.539 50.875 24.312 1 96.38 231 LYS B O 1
ATOM 4780 N N . ARG B 1 232 ? -8.75 53.031 24.875 1 95.75 232 ARG B N 1
ATOM 4781 C CA . ARG B 1 232 ? -7.508 53.406 24.203 1 95.75 232 ARG B CA 1
ATOM 4782 C C . ARG B 1 232 ? -6.316 52.688 24.828 1 95.75 232 ARG B C 1
ATOM 4784 O O . ARG B 1 232 ? -5.406 52.25 24.125 1 95.75 232 ARG B O 1
ATOM 4791 N N . THR B 1 233 ? -6.305 52.562 26.125 1 95.31 233 THR B N 1
ATOM 4792 C CA . THR B 1 233 ? -5.215 51.906 26.844 1 95.31 233 THR B CA 1
ATOM 4793 C C . THR B 1 233 ? -5.137 50.406 26.469 1 95.31 233 THR B C 1
ATOM 4795 O O . THR B 1 233 ? -4.047 49.875 26.25 1 95.31 233 THR B O 1
ATOM 4798 N N . VAL B 1 234 ? -6.27 49.75 26.453 1 95.56 234 VAL B N 1
ATOM 4799 C CA . VAL B 1 234 ? -6.305 48.344 26.141 1 95.56 234 VAL B CA 1
ATOM 4800 C C . VAL B 1 234 ? -5.902 48.125 24.688 1 95.56 234 VAL B C 1
ATOM 4802 O O . VAL B 1 234 ? -5.254 47.125 24.375 1 95.56 234 VAL B O 1
ATOM 4805 N N . LEU B 1 235 ? -6.277 48.969 23.75 1 95.88 235 LEU B N 1
ATOM 4806 C CA . LEU B 1 235 ? -5.934 48.875 22.344 1 95.88 235 LEU B CA 1
ATOM 4807 C C . LEU B 1 235 ? -4.453 49.156 22.125 1 95.88 235 LEU B C 1
ATOM 4809 O O . LEU B 1 235 ? -3.764 48.406 21.438 1 95.88 235 LEU B O 1
ATOM 4813 N N . GLY B 1 236 ? -3.975 50.25 22.75 1 95.19 236 GLY B N 1
ATOM 4814 C CA . GLY B 1 236 ? -2.604 50.688 22.531 1 95.19 236 GLY B CA 1
ATOM 4815 C C . GLY B 1 236 ? -2.465 51.656 21.391 1 95.19 236 GLY B C 1
ATOM 4816 O O . GLY B 1 236 ? -3.273 51.656 20.453 1 95.19 236 GLY B O 1
ATOM 4817 N N . GLU B 1 237 ? -1.422 52.312 21.344 1 95.38 237 GLU B N 1
ATOM 4818 C CA . GLU B 1 237 ? -1.188 53.375 20.375 1 95.38 237 GLU B CA 1
ATOM 4819 C C . GLU B 1 237 ? -0.974 52.812 18.969 1 95.38 237 GLU B C 1
ATOM 4821 O O . GLU B 1 237 ? -1.364 53.438 17.984 1 95.38 237 GLU B O 1
ATOM 4826 N N . GLN B 1 238 ? -0.406 51.688 18.953 1 94.88 238 GLN B N 1
ATOM 4827 C CA . GLN B 1 238 ? -0.078 51.094 17.656 1 94.88 238 GLN B CA 1
ATOM 4828 C C . GLN B 1 238 ? -1.34 50.781 16.859 1 94.88 238 GLN B C 1
ATOM 4830 O O . GLN B 1 238 ? -1.389 51.031 15.648 1 94.88 238 GLN B O 1
ATOM 4835 N N . ILE B 1 239 ? -2.33 50.281 17.531 1 96.56 239 ILE B N 1
ATOM 4836 C CA . ILE B 1 239 ? -3.574 49.938 16.859 1 96.56 239 ILE B CA 1
ATOM 4837 C C . ILE B 1 239 ? -4.316 51.219 16.453 1 96.56 239 ILE B C 1
ATOM 4839 O O . ILE B 1 239 ? -4.789 51.312 15.312 1 96.56 239 ILE B O 1
ATOM 4843 N N . ILE B 1 240 ? -4.41 52.188 17.297 1 96.12 240 ILE B N 1
ATOM 4844 C CA . ILE B 1 240 ? -5.141 53.406 17.062 1 96.12 240 ILE B CA 1
ATOM 4845 C C . ILE B 1 240 ? -4.5 54.156 15.898 1 96.12 240 ILE B C 1
ATOM 4847 O O . ILE B 1 240 ? -5.199 54.688 15.023 1 96.12 240 ILE B O 1
ATOM 4851 N N . LYS B 1 241 ? -3.211 54.156 15.914 1 95.25 241 LYS B N 1
ATOM 4852 C CA . LYS B 1 241 ? -2.484 54.906 14.898 1 95.25 241 LYS B CA 1
ATOM 4853 C C . LYS B 1 241 ? -2.541 54.219 13.547 1 95.25 241 LYS B C 1
ATOM 4855 O O . LYS B 1 241 ? -2.246 54.812 12.516 1 95.25 241 LYS B O 1
ATOM 4860 N N . ALA B 1 242 ? -2.938 52.969 13.586 1 95.5 242 ALA B N 1
ATOM 4861 C CA . ALA B 1 242 ? -3.008 52.188 12.344 1 95.5 242 ALA B CA 1
ATOM 4862 C C . ALA B 1 242 ? -4.363 52.375 11.664 1 95.5 242 ALA B C 1
ATOM 4864 O O . ALA B 1 242 ? -4.52 52.062 10.477 1 95.5 242 ALA B O 1
ATOM 4865 N N . ILE B 1 243 ? -5.352 52.844 12.375 1 96.19 243 ILE B N 1
ATOM 4866 C CA . ILE B 1 243 ? -6.672 53.062 11.805 1 96.19 243 ILE B CA 1
ATOM 4867 C C . ILE B 1 243 ? -6.633 54.312 10.914 1 96.19 243 ILE B C 1
ATOM 4869 O O . ILE B 1 243 ? -6.027 55.312 11.281 1 96.19 243 ILE B O 1
ATOM 4873 N N . ARG B 1 244 ? -7.281 54.25 9.812 1 95.38 244 ARG B N 1
ATOM 4874 C CA . ARG B 1 244 ? -7.258 55.344 8.844 1 95.38 244 ARG B CA 1
ATOM 4875 C C . ARG B 1 244 ? -8.492 56.219 8.984 1 95.38 244 ARG B C 1
ATOM 4877 O O . ARG B 1 244 ? -9.336 56.25 8.086 1 95.38 244 ARG B O 1
ATOM 4884 N N . PHE B 1 245 ? -8.5 57.062 9.977 1 96.19 245 PHE B N 1
ATOM 4885 C CA . PHE B 1 245 ? -9.633 57.906 10.32 1 96.19 245 PHE B CA 1
ATOM 4886 C C . PHE B 1 245 ? -9.914 58.938 9.211 1 96.19 245 PHE B C 1
ATOM 4888 O O . PHE B 1 245 ? -11.07 59.188 8.891 1 96.19 245 PHE B O 1
ATOM 4895 N N . PRO B 1 246 ? -8.836 59.438 8.562 1 94.12 246 PRO B N 1
ATOM 4896 C CA . PRO B 1 246 ? -9.055 60.469 7.543 1 94.12 246 PRO B CA 1
ATOM 4897 C C . PRO B 1 246 ? -9.82 59.938 6.332 1 94.12 246 PRO B C 1
ATOM 4899 O O . PRO B 1 246 ? -10.383 60.719 5.562 1 94.12 246 PRO B O 1
ATOM 4902 N N . VAL B 1 247 ? -9.758 58.688 6.172 1 92.38 247 VAL B N 1
ATOM 4903 C CA . VAL B 1 247 ? -10.375 58.094 4.984 1 92.38 247 VAL B CA 1
ATOM 4904 C C . VAL B 1 247 ? -11.859 57.844 5.254 1 92.38 247 VAL B C 1
ATOM 4906 O O . VAL B 1 247 ? -12.633 57.625 4.32 1 92.38 247 VAL B O 1
ATOM 4909 N N . MET B 1 248 ? -12.336 58.031 6.414 1 94.06 248 MET B N 1
ATOM 4910 C CA . MET B 1 248 ? -13.711 57.75 6.801 1 94.06 248 MET B CA 1
ATOM 4911 C C . MET B 1 248 ? -14.641 58.844 6.332 1 94.06 248 MET B C 1
ATOM 4913 O O . MET B 1 248 ? -14.195 59.938 6.016 1 94.06 248 MET B O 1
ATOM 4917 N N . ASP B 1 249 ? -15.914 58.406 6.301 1 93.19 249 ASP B N 1
ATOM 4918 C CA . ASP B 1 249 ? -16.953 59.406 6.098 1 93.19 249 ASP B CA 1
ATOM 4919 C C . ASP B 1 249 ? -17.016 60.375 7.277 1 93.19 249 ASP B C 1
ATOM 4921 O O . ASP B 1 249 ? -16.984 59.969 8.438 1 93.19 249 ASP B O 1
ATOM 4925 N N . GLN B 1 250 ? -17.141 61.719 6.906 1 92 250 GLN B N 1
ATOM 4926 C CA . GLN B 1 250 ? -17.094 62.75 7.938 1 92 250 GLN B CA 1
ATOM 4927 C C . GLN B 1 250 ? -18.25 62.594 8.922 1 92 250 GLN B C 1
ATOM 4929 O O . GLN B 1 250 ? -18.094 62.812 10.117 1 92 250 GLN B O 1
ATOM 4934 N N . TYR B 1 251 ? -19.375 62.25 8.414 1 92.88 251 TYR B N 1
ATOM 4935 C CA . TYR B 1 251 ? -20.531 62.094 9.273 1 92.88 251 TYR B CA 1
ATOM 4936 C C . TYR B 1 251 ? -20.312 60.938 10.273 1 92.88 251 TYR B C 1
ATOM 4938 O O . TYR B 1 251 ? -20.594 61.094 11.461 1 92.88 251 TYR B O 1
ATOM 4946 N N . TYR B 1 252 ? -19.812 59.875 9.75 1 92.94 252 TYR B N 1
ATOM 4947 C CA . TYR B 1 252 ? -19.531 58.719 10.609 1 92.94 252 TYR B CA 1
ATOM 4948 C C . TYR B 1 252 ? -18.484 59.094 11.672 1 92.94 252 TYR B C 1
ATOM 4950 O O . TYR B 1 252 ? -18.641 58.719 12.844 1 92.94 252 TYR B O 1
ATOM 4958 N N . PHE B 1 253 ? -17.469 59.75 11.219 1 95.38 253 PHE B N 1
ATOM 4959 C CA . PHE B 1 253 ? -16.422 60.156 12.148 1 95.38 253 PHE B CA 1
ATOM 4960 C C . PHE B 1 253 ? -17 61 13.281 1 95.38 253 PHE B C 1
ATOM 4962 O O . PHE B 1 253 ? -16.734 60.75 14.453 1 95.38 253 PHE B O 1
ATOM 4969 N N . ASN B 1 254 ? -17.828 61.969 13.016 1 93.5 254 ASN B N 1
ATOM 4970 C CA . ASN B 1 254 ? -18.359 62.938 13.984 1 93.5 254 ASN B CA 1
ATOM 4971 C C . ASN B 1 254 ? -19.375 62.25 14.906 1 93.5 254 ASN B C 1
ATOM 4973 O O . ASN B 1 254 ? -19.516 62.656 16.062 1 93.5 254 ASN B O 1
ATOM 4977 N N . SER B 1 255 ? -20.062 61.312 14.398 1 93.75 255 SER B N 1
ATOM 4978 C CA . SER B 1 255 ? -21.156 60.719 15.164 1 93.75 255 SER B CA 1
ATOM 4979 C C . SER B 1 255 ? -20.672 59.531 15.992 1 93.75 255 SER B C 1
ATOM 4981 O O . SER B 1 255 ? -21.016 59.406 17.172 1 93.75 255 SER B O 1
ATOM 4983 N N . VAL B 1 256 ? -19.891 58.719 15.398 1 93.75 256 VAL B N 1
ATOM 4984 C CA . VAL B 1 256 ? -19.578 57.438 16.016 1 93.75 256 VAL B CA 1
ATOM 4985 C C . VAL B 1 256 ? -18.172 57.5 16.641 1 93.75 256 VAL B C 1
ATOM 4987 O O . VAL B 1 256 ? -18 57.188 17.828 1 93.75 256 VAL B O 1
ATOM 4990 N N . VAL B 1 257 ? -17.172 57.906 15.891 1 95.62 257 VAL B N 1
ATOM 4991 C CA . VAL B 1 257 ? -15.781 57.875 16.344 1 95.62 257 VAL B CA 1
ATOM 4992 C C . VAL B 1 257 ? -15.609 58.812 17.516 1 95.62 257 VAL B C 1
ATOM 4994 O O . VAL B 1 257 ? -15 58.469 18.531 1 95.62 257 VAL B O 1
ATOM 4997 N N . THR B 1 258 ? -16.125 60.031 17.375 1 94.69 258 THR B N 1
ATOM 4998 C CA . THR B 1 258 ? -15.984 61.031 18.438 1 94.69 258 THR B CA 1
ATOM 4999 C C . THR B 1 258 ? -16.719 60.562 19.703 1 94.69 258 THR B C 1
ATOM 5001 O O . THR B 1 258 ? -16.234 60.812 20.812 1 94.69 258 THR B O 1
ATOM 5004 N N . SER B 1 259 ? -17.844 59.938 19.547 1 93.69 259 SER B N 1
ATOM 5005 C CA . SER B 1 259 ? -18.656 59.5 20.672 1 93.69 259 SER B CA 1
ATOM 5006 C C . SER B 1 259 ? -18 58.344 21.422 1 93.69 259 SER B C 1
ATOM 5008 O O . SER B 1 259 ? -18.297 58.125 22.609 1 93.69 259 SER B O 1
ATOM 5010 N N . SER B 1 260 ? -17.141 57.562 20.797 1 93.38 260 SER B N 1
ATOM 5011 C CA . SER B 1 260 ? -16.484 56.406 21.422 1 93.38 260 SER B CA 1
ATOM 5012 C C . SER B 1 260 ? -15.516 56.875 22.516 1 93.38 260 SER B C 1
ATOM 5014 O O . SER B 1 260 ? -15.234 56.125 23.438 1 93.38 260 SER B O 1
ATOM 5016 N N . GLY B 1 261 ? -14.93 58.094 22.328 1 93.56 261 GLY B N 1
ATOM 5017 C CA . GLY B 1 261 ? -14.031 58.656 23.328 1 93.56 261 GLY B CA 1
ATOM 5018 C C . GLY B 1 261 ? -12.625 58.094 23.25 1 93.56 261 GLY B C 1
ATOM 5019 O O . GLY B 1 261 ? -11.797 58.344 24.125 1 93.56 261 GLY B O 1
ATOM 5020 N N . ILE B 1 262 ? -12.336 57.312 22.234 1 95.5 262 ILE B N 1
ATOM 5021 C CA . ILE B 1 262 ? -11.039 56.656 22.094 1 95.5 262 ILE B CA 1
ATOM 5022 C C . ILE B 1 262 ? -9.977 57.688 21.719 1 95.5 262 ILE B C 1
ATOM 5024 O O . ILE B 1 262 ? -8.844 57.625 22.188 1 95.5 262 ILE B O 1
ATOM 5028 N N . LEU B 1 263 ? -10.352 58.594 20.891 1 95.81 263 LEU B N 1
ATOM 5029 C CA . LEU B 1 263 ? -9.43 59.656 20.438 1 95.81 263 LEU B CA 1
ATOM 5030 C C . LEU B 1 263 ? -9.406 60.812 21.438 1 95.81 263 LEU B C 1
ATOM 5032 O O . LEU B 1 263 ? -10.422 61.125 22.062 1 95.81 263 LEU B O 1
ATOM 5036 N N . SER B 1 264 ? -8.281 61.438 21.562 1 93.5 264 SER B N 1
ATOM 5037 C CA . SER B 1 264 ? -8.156 62.625 22.391 1 93.5 264 SER B CA 1
ATOM 5038 C C . SER B 1 264 ? -8.836 63.812 21.75 1 93.5 264 SER B C 1
ATOM 5040 O O . SER B 1 264 ? -9.094 63.812 20.531 1 93.5 264 SER B O 1
ATOM 5042 N N . ALA B 1 265 ? -9.141 64.812 22.625 1 93.12 265 ALA B N 1
ATOM 5043 C CA . ALA B 1 265 ? -9.766 66 22.109 1 93.12 265 ALA B CA 1
ATOM 5044 C C . ALA B 1 265 ? -8.898 66.688 21.062 1 93.12 265 ALA B C 1
ATOM 5046 O O . ALA B 1 265 ? -9.406 67.25 20.094 1 93.12 265 ALA B O 1
ATOM 5047 N N . GLU B 1 266 ? -7.633 66.625 21.297 1 93.31 266 GLU B N 1
ATOM 5048 C CA . GLU B 1 266 ? -6.699 67.25 20.344 1 93.31 266 GLU B CA 1
ATOM 5049 C C . GLU B 1 266 ? -6.75 66.5 19.016 1 93.31 266 GLU B C 1
ATOM 5051 O O . GLU B 1 266 ? -6.742 67.125 17.953 1 93.31 266 GLU B O 1
ATOM 5056 N N . GLU B 1 267 ? -6.77 65.188 19.078 1 94.62 267 GLU B N 1
ATOM 5057 C CA . GLU B 1 267 ? -6.809 64.375 17.859 1 94.62 267 GLU B CA 1
ATOM 5058 C C . GLU B 1 267 ? -8.109 64.625 17.094 1 94.62 267 GLU B C 1
ATOM 5060 O O . GLU B 1 267 ? -8.109 64.688 15.859 1 94.62 267 GLU B O 1
ATOM 5065 N N . VAL B 1 268 ? -9.25 64.688 17.797 1 94.81 268 VAL B N 1
ATOM 5066 C CA . VAL B 1 268 ? -10.547 64.938 17.172 1 94.81 268 VAL B CA 1
ATOM 5067 C C . VAL B 1 268 ? -10.523 66.25 16.453 1 94.81 268 VAL B C 1
ATOM 5069 O O . VAL B 1 268 ? -10.992 66.375 15.328 1 94.81 268 VAL B O 1
ATOM 5072 N N . SER B 1 269 ? -9.969 67.25 17.141 1 93.44 269 SER B N 1
ATOM 5073 C CA . SER B 1 269 ? -9.883 68.562 16.562 1 93.44 269 SER B CA 1
ATOM 5074 C C . SER B 1 269 ? -9.031 68.562 15.297 1 93.44 269 SER B C 1
ATOM 5076 O O . SER B 1 269 ? -9.383 69.188 14.297 1 93.44 269 SER B O 1
ATOM 5078 N N . LEU B 1 270 ? -7.93 67.938 15.359 1 93.25 270 LEU B N 1
ATOM 5079 C CA . LEU B 1 270 ? -7.035 67.812 14.211 1 93.25 270 LEU B CA 1
ATOM 5080 C C . LEU B 1 270 ? -7.738 67.125 13.023 1 93.25 270 LEU B C 1
ATOM 5082 O O . LEU B 1 270 ? -7.602 67.625 11.891 1 93.25 270 LEU B O 1
ATOM 5086 N N . LEU B 1 271 ? -8.453 66.062 13.266 1 94.69 271 LEU B N 1
ATOM 5087 C CA . LEU B 1 271 ? -9.133 65.375 12.211 1 94.69 271 LEU B CA 1
ATOM 5088 C C . LEU B 1 271 ? -10.297 66.188 11.641 1 94.69 271 LEU B C 1
ATOM 5090 O O . LEU B 1 271 ? -10.57 66.125 10.445 1 94.69 271 LEU B O 1
ATOM 5094 N N . GLN B 1 272 ? -10.992 66.938 12.469 1 92.62 272 GLN B N 1
ATOM 5095 C CA . GLN B 1 272 ? -12.047 67.812 11.984 1 92.62 272 GLN B CA 1
ATOM 5096 C C . GLN B 1 272 ? -11.5 68.875 11.039 1 92.62 272 GLN B C 1
ATOM 5098 O O . GLN B 1 272 ? -12.102 69.125 10.008 1 92.62 272 GLN B O 1
ATOM 5103 N N . LYS B 1 273 ? -10.367 69.438 11.461 1 93 273 LYS B N 1
ATOM 5104 C CA . LYS B 1 273 ? -9.711 70.375 10.586 1 93 273 LYS B CA 1
ATOM 5105 C C . LYS B 1 273 ? -9.32 69.75 9.258 1 93 273 LYS B C 1
ATOM 5107 O O . LYS B 1 273 ? -9.359 70.375 8.211 1 93 273 LYS B O 1
ATOM 5112 N N . TYR B 1 274 ? -8.906 68.5 9.336 1 92.56 274 TYR B N 1
ATOM 5113 C CA . TYR B 1 274 ? -8.555 67.812 8.117 1 92.56 274 TYR B CA 1
ATOM 5114 C C . TYR B 1 274 ? -9.766 67.688 7.203 1 92.56 274 TYR B C 1
ATOM 5116 O O . TYR B 1 274 ? -9.68 67.938 6 1 92.56 274 TYR B O 1
ATOM 5124 N N . PHE B 1 275 ? -10.914 67.25 7.754 1 91.25 275 PHE B N 1
ATOM 5125 C CA . PHE B 1 275 ? -12.133 67.062 6.973 1 91.25 275 PHE B CA 1
ATOM 5126 C C . PHE B 1 275 ? -12.602 68.375 6.363 1 91.25 275 PHE B C 1
ATOM 5128 O O . PHE B 1 275 ? -13.172 68.375 5.273 1 91.25 275 PHE B O 1
ATOM 5135 N N . GLU B 1 276 ? -12.258 69.375 7.062 1 89.56 276 GLU B N 1
ATOM 5136 C CA . GLU B 1 276 ? -12.664 70.688 6.602 1 89.56 276 GLU B CA 1
ATOM 5137 C C . GLU B 1 276 ? -11.609 71.312 5.691 1 89.56 276 GLU B C 1
ATOM 5139 O O . GLU B 1 276 ? -11.797 72.438 5.164 1 89.56 276 GLU B O 1
ATOM 5144 N N . ALA B 1 277 ? -10.516 70.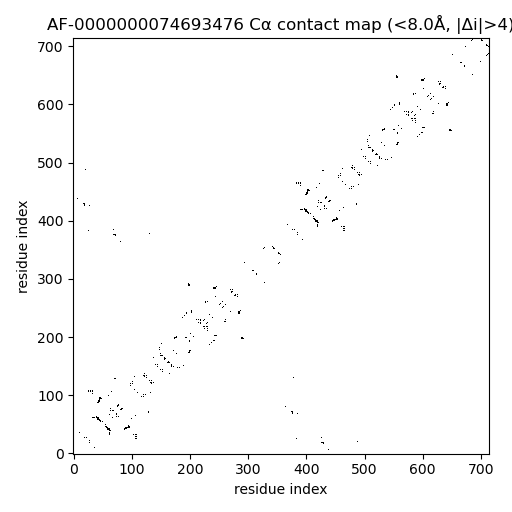688 5.477 1 86.44 277 ALA B N 1
ATOM 5145 C CA . ALA B 1 277 ? -9.43 71.125 4.609 1 86.44 277 ALA B CA 1
ATOM 5146 C C . ALA B 1 277 ? -8.758 72.375 5.164 1 86.44 277 ALA B C 1
ATOM 5148 O O . ALA B 1 277 ? -8.367 73.25 4.406 1 86.44 277 ALA B O 1
ATOM 5149 N N . THR B 1 278 ? -8.758 72.438 6.484 1 87.56 278 THR B N 1
ATOM 5150 C CA . THR B 1 278 ? -8.156 73.625 7.121 1 87.56 278 THR B CA 1
ATOM 5151 C C . THR B 1 278 ? -6.902 73.188 7.902 1 87.56 278 THR B C 1
ATOM 5153 O O . THR B 1 278 ? -6.316 74.062 8.609 1 87.56 278 THR B O 1
ATOM 5156 N N . LEU B 1 279 ? -6.566 72.062 7.781 1 83.88 279 LEU B N 1
ATOM 5157 C CA . LEU B 1 279 ? -5.453 71.562 8.57 1 83.88 279 LEU B CA 1
ATOM 5158 C C . LEU B 1 279 ? -4.121 72.062 8.016 1 83.88 279 LEU B C 1
ATOM 5160 O O . LEU B 1 279 ? -3.875 71.938 6.809 1 83.88 279 LEU B O 1
ATOM 5164 N N . ASP B 1 280 ? -3.383 72.75 9.039 1 80.75 280 ASP B N 1
ATOM 5165 C CA . ASP B 1 280 ? -2.029 73.188 8.719 1 80.75 280 ASP B CA 1
ATOM 5166 C C . ASP B 1 280 ? -0.986 72.25 9.297 1 80.75 280 ASP B C 1
ATOM 5168 O O . ASP B 1 280 ? -0.841 72.125 10.516 1 80.75 280 ASP B O 1
ATOM 5172 N N . GLY B 1 281 ? -0.579 71.125 8.539 1 82.62 281 GLY B N 1
ATOM 5173 C CA . GLY B 1 281 ? 0.45 70.25 9.039 1 82.62 281 GLY B CA 1
ATOM 5174 C C . GLY B 1 281 ? 0.126 68.75 8.812 1 82.62 281 GLY B C 1
ATOM 5175 O O . GLY B 1 281 ? -0.603 68.438 7.879 1 82.62 281 GLY B O 1
ATOM 5176 N N . THR B 1 282 ? 0.78 67.938 9.82 1 86.62 282 THR B N 1
ATOM 5177 C CA . THR B 1 282 ? 0.611 66.5 9.656 1 86.62 282 THR B CA 1
ATOM 5178 C C . THR B 1 282 ? -0.509 65.938 10.555 1 86.62 282 THR B C 1
ATOM 5180 O O . THR B 1 282 ? -0.721 66.5 11.656 1 86.62 282 THR B O 1
ATOM 5183 N N . ILE B 1 283 ? -1.334 65.125 10.164 1 87.25 283 ILE B N 1
ATOM 5184 C CA . ILE B 1 283 ? -2.506 64.625 10.875 1 87.25 283 ILE B CA 1
ATOM 5185 C C . ILE B 1 283 ? -2.1 63.469 11.797 1 87.25 283 ILE B C 1
ATOM 5187 O O . ILE B 1 283 ? -2.74 63.25 12.828 1 87.25 283 ILE B O 1
ATOM 5191 N N . GLY B 1 284 ? -0.99 62.719 11.469 1 89.25 284 GLY B N 1
ATOM 5192 C CA . GLY B 1 284 ? -0.52 61.656 12.328 1 89.25 284 GLY B CA 1
ATOM 5193 C C . GLY B 1 284 ? -1.242 60.344 12.094 1 89.25 284 GLY B C 1
ATOM 5194 O O . GLY B 1 284 ? -1.112 59.406 12.883 1 89.25 284 GLY B O 1
ATOM 5195 N N . PHE B 1 285 ? -2.189 60.281 11.297 1 94.81 285 PHE B N 1
ATOM 5196 C CA . PHE B 1 285 ? -2.906 59.062 10.891 1 94.81 285 PHE B CA 1
ATOM 5197 C C . PHE B 1 285 ? -2.777 58.844 9.391 1 94.81 285 PHE B C 1
ATOM 5199 O O . PHE B 1 285 ? -2.568 59.812 8.633 1 94.81 285 PHE B O 1
ATOM 5206 N N . PRO B 1 286 ? -2.793 57.594 9.008 1 92.75 286 PRO B N 1
ATOM 5207 C CA . PRO B 1 286 ? -2.709 57.344 7.57 1 92.75 286 PRO B CA 1
ATOM 5208 C C . PRO B 1 286 ? -3.863 57.969 6.789 1 92.75 286 PRO B C 1
ATOM 5210 O O . PRO B 1 286 ? -5.023 57.844 7.191 1 92.75 286 PRO B O 1
ATOM 5213 N N . GLU B 1 287 ? -3.52 58.469 5.633 1 89.75 287 GLU B N 1
ATOM 5214 C CA . GLU B 1 287 ? -4.504 59.25 4.867 1 89.75 287 GLU B CA 1
ATOM 5215 C C . GLU B 1 287 ? -4.902 58.5 3.592 1 89.75 287 GLU B C 1
ATOM 5217 O O . GLU B 1 287 ? -5.805 58.938 2.875 1 89.75 287 GLU B O 1
ATOM 5222 N N . HIS B 1 288 ? -4.281 57.406 3.35 1 88 288 HIS B N 1
ATOM 5223 C CA . HIS B 1 288 ? -4.547 56.688 2.105 1 88 288 HIS B CA 1
ATOM 5224 C C . HIS B 1 288 ? -5.43 55.469 2.346 1 88 288 HIS B C 1
ATOM 5226 O O . HIS B 1 288 ? -5.363 54.844 3.41 1 88 288 HIS B O 1
ATOM 5232 N N . HIS B 1 289 ? -6.273 55.219 1.339 1 87.31 289 HIS B N 1
ATOM 5233 C CA . HIS B 1 289 ? -7.094 54 1.393 1 87.31 289 HIS B CA 1
ATOM 5234 C C . HIS B 1 289 ? -6.234 52.75 1.336 1 87.31 289 HIS B C 1
ATOM 5236 O O . HIS B 1 289 ? -5.105 52.781 0.834 1 87.31 289 HIS B O 1
ATOM 5242 N N . ARG B 1 290 ? -6.68 51.781 1.951 1 86 290 ARG B N 1
ATOM 5243 C CA . ARG B 1 290 ? -6.023 50.5 1.813 1 86 290 ARG B CA 1
ATOM 5244 C C . ARG B 1 290 ? -6.078 50 0.372 1 86 290 ARG B C 1
ATOM 5246 O O . ARG B 1 290 ? -6.887 50.469 -0.424 1 86 290 ARG B O 1
ATOM 5253 N N . LEU B 1 291 ? -4.953 49.281 -0.028 1 71.94 291 LEU B N 1
ATOM 5254 C CA . LEU B 1 291 ? -4.773 48.844 -1.412 1 71.94 291 LEU B CA 1
ATOM 5255 C C . LEU B 1 291 ? -6.031 48.188 -1.943 1 71.94 291 LEU B C 1
ATOM 5257 O O . LEU B 1 291 ? -6.676 47.406 -1.226 1 71.94 291 LEU B O 1
ATOM 5261 N N . PRO B 1 292 ? -6.559 48.844 -3.027 1 56.75 292 PRO B N 1
ATOM 5262 C CA . PRO B 1 292 ? -7.777 48.281 -3.635 1 56.75 292 PRO B CA 1
ATOM 5263 C C . PRO B 1 292 ? -7.684 46.781 -3.922 1 56.75 292 PRO B C 1
ATOM 5265 O O . PRO B 1 292 ? -6.582 46.25 -4.059 1 56.75 292 PRO B O 1
ATOM 5268 N N . ASN B 1 293 ? -8.602 46.031 -3.607 1 52.12 293 ASN B N 1
ATOM 5269 C CA . ASN B 1 293 ? -8.734 44.625 -4.008 1 52.12 293 ASN B CA 1
ATOM 5270 C C . ASN B 1 293 ? -8.297 44.406 -5.453 1 52.12 293 ASN B C 1
ATOM 5272 O O . ASN B 1 293 ? -8.836 45.031 -6.367 1 52.12 293 ASN B O 1
ATOM 5276 N N . ASP B 1 294 ? -7.102 44.25 -5.707 1 45.56 294 ASP B N 1
ATOM 5277 C CA . ASP B 1 294 ? -6.676 44 -7.082 1 45.56 294 ASP B CA 1
ATOM 5278 C C . ASP B 1 294 ? -7.621 43.031 -7.789 1 45.56 294 ASP B C 1
ATOM 5280 O O . ASP B 1 294 ? -7.855 41.938 -7.309 1 45.56 294 ASP B O 1
ATOM 5284 N N . LEU B 1 295 ? -8.727 43.531 -8.414 1 43.72 295 LEU B N 1
ATOM 5285 C CA . LEU B 1 295 ? -9.453 42.625 -9.32 1 43.72 295 LEU B CA 1
ATOM 5286 C C . LEU B 1 295 ? -8.484 41.844 -10.203 1 43.72 295 LEU B C 1
ATOM 5288 O O . LEU B 1 295 ? -7.547 42.406 -10.766 1 43.72 295 LEU B O 1
ATOM 5292 N N . VAL B 1 296 ? -8.086 40.812 -9.844 1 44.31 296 VAL B N 1
ATOM 5293 C CA . VAL B 1 296 ? -7.207 40.031 -10.688 1 44.31 296 VAL B CA 1
ATOM 5294 C C . VAL B 1 296 ? -7.941 39.625 -11.969 1 44.31 296 VAL B C 1
ATOM 5296 O O . VAL B 1 296 ? -9 39 -11.914 1 44.31 296 VAL B O 1
ATOM 5299 N N . ARG B 1 297 ? -7.781 40.406 -13.016 1 41.69 297 ARG B N 1
ATOM 5300 C CA . ARG B 1 297 ? -8.297 40.094 -14.344 1 41.69 297 ARG B CA 1
ATOM 5301 C C . ARG B 1 297 ? -7.422 39.031 -15.031 1 41.69 297 ARG B C 1
ATOM 5303 O O . ARG B 1 297 ? -6.199 39.188 -15.102 1 41.69 297 ARG B O 1
ATOM 5310 N N . ARG B 1 298 ? -7.801 37.875 -14.875 1 42.59 298 ARG B N 1
ATOM 5311 C CA . ARG B 1 298 ? -7.074 36.875 -15.641 1 42.59 298 ARG B CA 1
ATOM 5312 C C . ARG B 1 298 ? -7.715 36.656 -17 1 42.59 298 ARG B C 1
ATOM 5314 O O . ARG B 1 298 ? -8.938 36.562 -17.109 1 42.59 298 ARG B O 1
ATOM 5321 N N . GLU B 1 299 ? -7.062 37.156 -18 1 40.84 299 GLU B N 1
ATOM 5322 C CA . GLU B 1 299 ? -7.418 36.812 -19.391 1 40.84 299 GLU B CA 1
ATOM 5323 C C . GLU B 1 299 ? -7 35.406 -19.734 1 40.84 299 GLU B C 1
ATOM 5325 O O . GLU B 1 299 ? -5.812 35.062 -19.688 1 40.84 299 GLU B O 1
ATOM 5330 N N . ARG B 1 300 ? -7.727 34.562 -19.328 1 39.12 300 ARG B N 1
ATOM 5331 C CA . ARG B 1 300 ? -7.285 33.219 -19.656 1 39.12 300 ARG B CA 1
ATOM 5332 C C . ARG B 1 300 ? -7.633 32.875 -21.109 1 39.12 300 ARG B C 1
ATOM 5334 O O . ARG B 1 300 ? -7.156 31.859 -21.641 1 39.12 300 ARG B O 1
ATOM 5341 N N . PHE B 1 301 ? -8.898 33.25 -21.547 1 40.47 301 PHE B N 1
ATOM 5342 C CA . PHE B 1 301 ? -9.273 32.656 -22.828 1 40.47 301 PHE B CA 1
ATOM 5343 C C . PHE B 1 301 ? -8.625 33.406 -23.984 1 40.47 301 PHE B C 1
ATOM 5345 O O . PHE B 1 301 ? -8.688 34.625 -24.031 1 40.47 301 PHE B O 1
ATOM 5352 N N . ARG B 1 302 ? -7.406 33 -24.203 1 39.94 302 ARG B N 1
ATOM 5353 C CA . ARG B 1 302 ? -6.957 33.406 -25.531 1 39.94 302 ARG B CA 1
ATOM 5354 C C . ARG B 1 302 ? -7.969 33.031 -26.594 1 39.94 302 ARG B C 1
ATOM 5356 O O . ARG B 1 302 ? -8.82 32.156 -26.375 1 39.94 302 ARG B O 1
ATOM 5363 N N . PHE B 1 303 ? -7.777 33.625 -27.688 1 38.47 303 PHE B N 1
ATOM 5364 C CA . PHE B 1 303 ? -8.531 33.375 -28.922 1 38.47 303 PHE B CA 1
ATOM 5365 C C . PHE B 1 303 ? -8.695 31.875 -29.156 1 38.47 303 PHE B C 1
ATOM 5367 O O . PHE B 1 303 ? -7.711 31.141 -29.203 1 38.47 303 PHE B O 1
ATOM 5374 N N . CYS B 1 304 ? -9.516 31.25 -28.391 1 36.56 304 CYS B N 1
ATOM 5375 C CA . CYS B 1 304 ? -9.727 29.875 -28.844 1 36.56 304 CYS B CA 1
ATOM 5376 C C . CYS B 1 304 ? -10.312 29.859 -30.25 1 36.56 304 CYS B C 1
ATOM 5378 O O . CYS B 1 304 ? -11.461 30.266 -30.453 1 36.56 304 CYS B O 1
ATOM 5380 N N . ARG B 1 305 ? -9.539 30.25 -31.188 1 36.56 305 ARG B N 1
ATOM 5381 C CA . ARG B 1 305 ? -10.039 30 -32.531 1 36.56 305 ARG B CA 1
ATOM 5382 C C . ARG B 1 305 ? -10.805 28.688 -32.594 1 36.56 305 ARG B C 1
ATOM 5384 O O . ARG B 1 305 ? -11.664 28.5 -33.469 1 36.56 305 ARG B O 1
ATOM 5391 N N . GLY B 1 306 ? -9.914 27.641 -32.312 1 35.88 306 GLY B N 1
ATOM 5392 C CA . GLY B 1 306 ? -10.328 26.375 -32.906 1 35.88 306 GLY B CA 1
ATOM 5393 C C . GLY B 1 306 ? -11.727 25.953 -32.469 1 35.88 306 GLY B C 1
ATOM 5394 O O . GLY B 1 306 ? -12.367 26.609 -31.656 1 35.88 306 GLY B O 1
ATOM 5395 N N . ARG B 1 307 ? -12.031 24.641 -32.906 1 35.28 307 ARG B N 1
ATOM 5396 C CA . ARG B 1 307 ? -13.273 23.875 -32.875 1 35.28 307 ARG B CA 1
ATOM 5397 C C . ARG B 1 307 ? -13.883 23.875 -31.469 1 35.28 307 ARG B C 1
ATOM 5399 O O . ARG B 1 307 ? -13.156 23.828 -30.484 1 35.28 307 ARG B O 1
ATOM 5406 N N . HIS B 1 308 ? -14.945 24.672 -31.344 1 36 308 HIS B N 1
ATOM 5407 C CA . HIS B 1 308 ? -15.914 24.656 -30.25 1 36 308 HIS B CA 1
ATOM 5408 C C . HIS B 1 308 ? -15.969 23.281 -29.578 1 36 308 HIS B C 1
ATOM 5410 O O . HIS B 1 308 ? -16.391 22.312 -30.203 1 36 308 HIS B O 1
ATOM 5416 N N . SER B 1 309 ? -14.859 22.75 -29.141 1 33.88 309 SER B N 1
ATOM 5417 C CA . SER B 1 309 ? -15.055 21.453 -28.516 1 33.88 309 SER B CA 1
ATOM 5418 C C . SER B 1 309 ? -16.266 21.469 -27.578 1 33.88 309 SER B C 1
ATOM 5420 O O . SER B 1 309 ? -16.359 22.328 -26.703 1 33.88 309 SER B O 1
ATOM 5422 N N . TYR B 1 310 ? -17.453 21.188 -28.188 1 34.31 310 TYR B N 1
ATOM 5423 C CA . TYR B 1 310 ? -18.734 20.891 -27.562 1 34.31 310 TYR B CA 1
ATOM 5424 C C . TYR B 1 310 ? -18.547 20.016 -26.328 1 34.31 310 TYR B C 1
ATOM 5426 O O . TYR B 1 310 ? -18.5 18.781 -26.438 1 34.31 310 TYR B O 1
ATOM 5434 N N . ARG B 1 311 ? -17.594 20.172 -25.594 1 34.19 311 ARG B N 1
ATOM 5435 C CA . ARG B 1 311 ? -17.578 19.406 -24.344 1 34.19 311 ARG B CA 1
ATOM 5436 C C . ARG B 1 311 ? -18.688 19.859 -23.422 1 34.19 311 ARG B C 1
ATOM 5438 O O . ARG B 1 311 ? -18.891 21.062 -23.219 1 34.19 311 ARG B O 1
ATOM 5445 N N . HIS B 1 312 ? -19.594 18.812 -22.922 1 38.5 312 HIS B N 1
ATOM 5446 C CA . HIS B 1 312 ? -20.781 18.562 -22.125 1 38.5 312 HIS B CA 1
ATOM 5447 C C . HIS B 1 312 ? -21.922 19.484 -22.516 1 38.5 312 HIS B C 1
ATOM 5449 O O . HIS B 1 312 ? -22.672 19.938 -21.656 1 38.5 312 HIS B O 1
ATOM 5455 N N . GLY B 1 313 ? -22.141 19.688 -23.812 1 37.09 313 GLY B N 1
ATOM 5456 C CA . GLY B 1 313 ? -23.266 20.438 -24.344 1 37.09 313 GLY B CA 1
ATOM 5457 C C . GLY B 1 313 ? -23.094 21.938 -24.188 1 37.09 313 GLY B C 1
ATOM 5458 O O . GLY B 1 313 ? -23.938 22.719 -24.656 1 37.09 313 GLY B O 1
ATOM 5459 N N . LEU B 1 314 ? -22.484 22.266 -23.109 1 37.41 314 LEU B N 1
ATOM 5460 C CA . LEU B 1 314 ? -22.391 23.719 -23.016 1 37.41 314 LEU B CA 1
ATOM 5461 C C . LEU B 1 314 ? -21.359 24.266 -24 1 37.41 314 LEU B C 1
ATOM 5463 O O . LEU B 1 314 ? -20.25 23.75 -24.078 1 37.41 314 LEU B O 1
ATOM 5467 N N . LYS B 1 315 ? -21.797 24.719 -25.203 1 42.41 315 LYS B N 1
ATOM 5468 C CA . LYS B 1 315 ? -20.969 25.219 -26.297 1 42.41 315 LYS B CA 1
ATOM 5469 C C . LYS B 1 315 ? -19.844 26.094 -25.781 1 42.41 315 LYS B C 1
ATOM 5471 O O . LYS B 1 315 ? -18.703 26 -26.234 1 42.41 315 LYS B O 1
ATOM 5476 N N . ASP B 1 316 ? -20.281 27.219 -25.297 1 44.47 316 ASP B N 1
ATOM 5477 C CA . ASP B 1 316 ? -19.438 28.359 -24.938 1 44.47 316 ASP B CA 1
ATOM 5478 C C . ASP B 1 316 ? -19.234 28.469 -23.438 1 44.47 316 ASP B C 1
ATOM 5480 O O . ASP B 1 316 ? -19.844 29.328 -22.781 1 44.47 316 ASP B O 1
ATOM 5484 N N . ALA B 1 317 ? -19.203 27.297 -22.812 1 44.69 317 ALA B N 1
ATOM 5485 C CA . ALA B 1 317 ? -19.031 27.375 -21.359 1 44.69 317 ALA B CA 1
ATOM 5486 C C . ALA B 1 317 ? -17.562 27.5 -20.984 1 44.69 317 ALA B C 1
ATOM 5488 O O . ALA B 1 317 ? -16.688 27 -21.688 1 44.69 317 ALA B O 1
ATOM 5489 N N . LEU B 1 318 ? -17.172 28.594 -20.422 1 48.41 318 LEU B N 1
ATOM 5490 C CA . LEU B 1 318 ? -15.906 28.656 -19.703 1 48.41 318 LEU B CA 1
ATOM 5491 C C . LEU B 1 318 ? -15.938 27.766 -18.469 1 48.41 318 LEU B C 1
ATOM 5493 O O . LEU B 1 318 ? -16.797 27.906 -17.609 1 48.41 318 LEU B O 1
ATOM 5497 N N . VAL B 1 319 ? -15.477 26.531 -18.719 1 48.22 319 VAL B N 1
ATOM 5498 C CA . VAL B 1 319 ? -15.367 25.672 -17.547 1 48.22 319 VAL B CA 1
ATOM 5499 C C . VAL B 1 319 ? -13.969 25.781 -16.953 1 48.22 319 VAL B C 1
ATOM 5501 O O . VAL B 1 319 ? -12.969 25.688 -17.672 1 48.22 319 VAL B O 1
ATOM 5504 N N . PHE B 1 320 ? -13.773 26.453 -15.828 1 51.31 320 PHE B N 1
ATOM 5505 C CA . PHE B 1 320 ? -12.492 26.453 -15.133 1 51.31 320 PHE B CA 1
ATOM 5506 C C . PHE B 1 320 ? -12.617 25.781 -13.773 1 51.31 320 PHE B C 1
ATOM 5508 O O . PHE B 1 320 ? -13.719 25.672 -13.219 1 51.31 320 PHE B O 1
ATOM 5515 N N . GLU B 1 321 ? -11.742 24.984 -13.492 1 48.5 321 GLU B N 1
ATOM 5516 C CA . GLU B 1 321 ? -11.594 24.344 -12.188 1 48.5 321 GLU B CA 1
ATOM 5517 C C . GLU B 1 321 ? -10.633 25.125 -11.297 1 48.5 321 GLU B C 1
ATOM 5519 O O . GLU B 1 321 ? -9.602 25.609 -11.758 1 48.5 321 GLU B O 1
ATOM 5524 N N . VAL B 1 322 ? -11.289 25.594 -10.258 1 48.56 322 VAL B N 1
ATOM 5525 C CA . VAL B 1 322 ? -10.461 26.281 -9.273 1 48.56 322 VAL B CA 1
ATOM 5526 C C . VAL B 1 322 ? -10.078 25.312 -8.156 1 48.56 322 VAL B C 1
ATOM 5528 O O . VAL B 1 322 ? -10.828 24.391 -7.844 1 48.56 322 VAL B O 1
ATOM 5531 N N . ILE B 1 323 ? -8.93 25.25 -7.77 1 47.56 323 ILE B N 1
ATOM 5532 C CA . ILE B 1 323 ? -8.461 24.406 -6.676 1 47.56 323 ILE B CA 1
ATOM 5533 C C . ILE B 1 323 ? -8.672 25.125 -5.344 1 47.56 323 ILE B C 1
ATOM 5535 O O . ILE B 1 323 ? -8.555 24.516 -4.277 1 47.56 323 ILE B O 1
ATOM 5539 N N . TYR B 1 324 ? -8.898 26.531 -5.367 1 45.69 324 TYR B N 1
ATOM 5540 C CA . TYR B 1 324 ? -9.305 27.297 -4.195 1 45.69 324 TYR B CA 1
ATOM 5541 C C . TYR B 1 324 ? -10.555 28.125 -4.488 1 45.69 324 TYR B C 1
ATOM 5543 O O . TYR B 1 324 ? -10.836 28.438 -5.645 1 45.69 324 TYR B O 1
ATOM 5551 N N . PRO B 1 325 ? -11.328 28.406 -3.461 1 46 325 PRO B N 1
ATOM 5552 C CA . PRO B 1 325 ? -12.5 29.25 -3.68 1 46 325 PRO B CA 1
ATOM 5553 C C . PRO B 1 325 ? -12.141 30.609 -4.285 1 46 325 PRO B C 1
ATOM 5555 O O . PRO B 1 325 ? -11.148 31.219 -3.885 1 46 325 PRO B O 1
ATOM 5558 N N . ILE B 1 326 ? -12.609 30.859 -5.582 1 51.12 326 ILE B N 1
ATOM 5559 C CA . ILE B 1 326 ? -12.352 32.125 -6.223 1 51.12 326 ILE B CA 1
ATOM 5560 C C . ILE B 1 326 ? -13.641 32.969 -6.266 1 51.12 326 ILE B C 1
ATOM 5562 O O . ILE B 1 326 ? -14.742 32.406 -6.203 1 51.12 326 ILE B O 1
ATOM 5566 N N . GLU B 1 327 ? -13.664 34.25 -5.961 1 48.31 327 GLU B N 1
ATOM 5567 C CA . GLU B 1 327 ? -14.766 35.156 -6.262 1 48.31 327 GLU B CA 1
ATOM 5568 C C . GLU B 1 327 ? -14.617 35.781 -7.652 1 48.31 327 GLU B C 1
ATOM 5570 O O . GLU B 1 327 ? -13.648 36.469 -7.926 1 48.31 327 GLU B O 1
ATOM 5575 N N . LEU B 1 328 ? -15.469 35.281 -8.586 1 49.09 328 LEU B N 1
ATOM 5576 C CA . LEU B 1 328 ? -15.484 35.781 -9.961 1 49.09 328 LEU B CA 1
ATOM 5577 C C . LEU B 1 328 ? -16.266 37.094 -10.047 1 49.09 328 LEU B C 1
ATOM 5579 O O . LEU B 1 328 ? -17.453 37.156 -9.734 1 49.09 328 LEU B O 1
ATOM 5583 N N . HIS B 1 329 ? -15.617 38.219 -10.148 1 48.16 329 HIS B N 1
ATOM 5584 C CA . HIS B 1 329 ? -16.297 39.5 -10.188 1 48.16 329 HIS B CA 1
ATOM 5585 C C . HIS B 1 329 ? -16.938 39.75 -11.547 1 48.16 329 HIS B C 1
ATOM 5587 O O . HIS B 1 329 ? -17.938 40.469 -11.641 1 48.16 329 HIS B O 1
ATOM 5593 N N . GLY B 1 330 ? -16.359 39.375 -12.664 1 46.34 330 GLY B N 1
ATOM 5594 C CA . GLY B 1 330 ? -16.922 39.594 -13.992 1 46.34 330 GLY B CA 1
ATOM 5595 C C . GLY B 1 330 ? -16.219 38.781 -15.07 1 46.34 330 GLY B C 1
ATOM 5596 O O . GLY B 1 330 ? -15.125 38.25 -14.852 1 46.34 330 GLY B O 1
ATOM 5597 N N . VAL B 1 331 ? -16.938 38.156 -15.945 1 48.12 331 VAL B N 1
ATOM 5598 C CA . VAL B 1 331 ? -16.422 37.531 -17.156 1 48.12 331 VAL B CA 1
ATOM 5599 C C . VAL B 1 331 ? -16.688 38.406 -18.359 1 48.12 331 VAL B C 1
ATOM 5601 O O . VAL B 1 331 ? -17.797 38.938 -18.531 1 48.12 331 VAL B O 1
ATOM 5604 N N . VAL B 1 332 ? -15.57 38.938 -18.812 1 44.47 332 VAL B N 1
ATOM 5605 C CA . VAL B 1 332 ? -15.742 39.688 -20.047 1 44.47 332 VAL B CA 1
ATOM 5606 C C . VAL B 1 332 ? -15.57 38.75 -21.25 1 44.47 332 VAL B C 1
ATOM 5608 O O . VAL B 1 332 ? -14.555 38.031 -21.344 1 44.47 332 VAL B O 1
ATOM 5611 N N . LEU B 1 333 ? -16.656 38.344 -21.875 1 44.69 333 LEU B N 1
ATOM 5612 C CA . LEU B 1 333 ? -16.625 37.562 -23.109 1 44.69 333 LEU B CA 1
ATOM 5613 C C . LEU B 1 333 ? -16.672 38.5 -24.328 1 44.69 333 LEU B C 1
ATOM 5615 O O . LEU B 1 333 ? -17.469 39.438 -24.359 1 44.69 333 LEU B O 1
ATOM 5619 N N . PHE B 1 334 ? -15.461 38.469 -24.938 1 42.38 334 PHE B N 1
ATOM 5620 C CA . PHE B 1 334 ? -15.477 39.219 -26.188 1 42.38 334 PHE B CA 1
ATOM 5621 C C . PHE B 1 334 ? -16.031 38.344 -27.312 1 42.38 334 PHE B C 1
ATOM 5623 O O . PHE B 1 334 ? -15.594 37.219 -27.516 1 42.38 334 PHE B O 1
ATOM 5630 N N . GLY B 1 335 ? -17.328 38.281 -27.375 1 44.81 335 GLY B N 1
ATOM 5631 C CA . GLY B 1 335 ? -17.969 37.625 -28.516 1 44.81 335 GLY B CA 1
ATOM 5632 C C . GLY B 1 335 ? -18.484 38.594 -29.547 1 44.81 335 GLY B C 1
ATOM 5633 O O . GLY B 1 335 ? -18.344 39.812 -29.406 1 44.81 335 GLY B O 1
ATOM 5634 N N . ASP B 1 336 ? -18.766 38.031 -30.719 1 43.88 336 ASP B N 1
ATOM 5635 C CA . ASP B 1 336 ? -19.375 38.906 -31.734 1 43.88 336 ASP B CA 1
ATOM 5636 C C . ASP B 1 336 ? -20.578 39.656 -31.188 1 43.88 336 ASP B C 1
ATOM 5638 O O . ASP B 1 336 ? -21.281 39.125 -30.312 1 43.88 336 ASP B O 1
ATOM 5642 N N . TYR B 1 337 ? -20.625 40.969 -31.281 1 40.75 337 TYR B N 1
ATOM 5643 C CA . TYR B 1 337 ? -21.641 41.906 -30.828 1 40.75 337 TYR B CA 1
ATOM 5644 C C . TYR B 1 337 ? -23.031 41.281 -30.875 1 40.75 337 TYR B C 1
ATOM 5646 O O . TYR B 1 337 ? -23.875 41.562 -30.031 1 40.75 337 TYR B O 1
ATOM 5654 N N . ASN B 1 338 ? -23.375 40.625 -31.953 1 41.81 338 ASN B N 1
ATOM 5655 C CA . ASN B 1 338 ? -24.766 40.312 -32.219 1 41.81 338 ASN B CA 1
ATOM 5656 C C . ASN B 1 338 ? -25.188 39.031 -31.5 1 41.81 338 ASN B C 1
ATOM 5658 O O . ASN B 1 338 ? -26.219 38.438 -31.812 1 41.81 338 ASN B O 1
ATOM 5662 N N . CYS B 1 339 ? -24.25 38.406 -30.844 1 37.66 339 CYS B N 1
ATOM 5663 C CA . CYS B 1 339 ? -24.719 37.156 -30.297 1 37.66 339 CYS B CA 1
ATOM 5664 C C . CYS B 1 339 ? -25.094 37.281 -28.828 1 37.66 339 CYS B C 1
ATOM 5666 O O . CYS B 1 339 ? -24.484 38.062 -28.094 1 37.66 339 CYS B O 1
ATOM 5668 N N . ASN B 1 340 ? -26.375 37.125 -28.5 1 39.38 340 ASN B N 1
ATOM 5669 C CA . ASN B 1 340 ? -26.875 37.031 -27.141 1 39.38 340 ASN B CA 1
ATOM 5670 C C . ASN B 1 340 ? -26.141 35.969 -26.344 1 39.38 340 ASN B C 1
ATOM 5672 O O . ASN B 1 340 ? -26.016 34.844 -26.797 1 39.38 340 ASN B O 1
ATOM 5676 N N . TYR B 1 341 ? -25.141 36.375 -25.688 1 36.81 341 TYR B N 1
ATOM 5677 C CA . TYR B 1 341 ? -24.391 35.406 -24.891 1 36.81 341 TYR B CA 1
ATOM 5678 C C . TYR B 1 341 ? -25.094 35.125 -23.578 1 36.81 341 TYR B C 1
ATOM 5680 O O . TYR B 1 341 ? -25.609 36.062 -22.922 1 36.81 341 TYR B O 1
ATOM 5688 N N . TYR B 1 342 ? -25.875 34.062 -23.531 1 36.78 342 TYR B N 1
ATOM 5689 C CA . TYR B 1 342 ? -26.406 33.625 -22.234 1 36.78 342 TYR B CA 1
ATOM 5690 C C . TYR B 1 342 ? -25.297 33.062 -21.359 1 36.78 342 TYR B C 1
ATOM 5692 O O . TYR B 1 342 ? -24.469 32.281 -21.828 1 36.78 342 TYR B O 1
ATOM 5700 N N . MET B 1 343 ? -24.828 33.875 -20.5 1 36.44 343 MET B N 1
ATOM 5701 C CA . MET B 1 343 ? -23.828 33.375 -19.562 1 36.44 343 MET B CA 1
ATOM 5702 C C . MET B 1 343 ? -24.484 32.688 -18.375 1 36.44 343 MET B C 1
ATOM 5704 O O . MET B 1 343 ? -25.422 33.219 -17.781 1 36.44 343 MET B O 1
ATOM 5708 N N . ALA B 1 344 ? -24.641 31.391 -18.438 1 39.66 344 ALA B N 1
ATOM 5709 C CA . ALA B 1 344 ? -25.031 30.672 -17.219 1 39.66 344 ALA B CA 1
ATOM 5710 C C . ALA B 1 344 ? -23.797 30.219 -16.453 1 39.66 344 ALA B C 1
ATOM 5712 O O . ALA B 1 344 ? -22.75 29.922 -17.047 1 39.66 344 ALA B O 1
ATOM 5713 N N . SER B 1 345 ? -23.484 30.734 -15.312 1 39.34 345 SER B N 1
ATOM 5714 C CA . SER B 1 345 ? -22.453 30.234 -14.414 1 39.34 345 SER B CA 1
ATOM 5715 C C . SER B 1 345 ? -22.984 29.109 -13.539 1 39.34 345 SER B C 1
ATOM 5717 O O . SER B 1 345 ? -24.125 29.172 -13.07 1 39.34 345 SER B O 1
ATOM 5719 N N . SER B 1 346 ? -22.672 27.859 -13.852 1 41.16 346 SER B N 1
ATOM 5720 C CA . SER B 1 346 ? -22.984 26.797 -12.891 1 41.16 346 SER B CA 1
ATOM 5721 C C . SER B 1 346 ? -21.719 26.328 -12.164 1 41.16 346 SER B C 1
ATOM 5723 O O . SER B 1 346 ? -20.625 26.406 -12.711 1 41.16 346 SER B O 1
ATOM 5725 N N . ALA B 1 347 ? -21.625 26.516 -10.875 1 38.31 347 ALA B N 1
ATOM 5726 C CA . ALA B 1 347 ? -20.594 25.938 -10.016 1 38.31 347 ALA B CA 1
ATOM 5727 C C . ALA B 1 347 ? -21.016 24.547 -9.539 1 38.31 347 ALA B C 1
ATOM 5729 O O . ALA B 1 347 ? -22.172 24.312 -9.219 1 38.31 347 ALA B O 1
ATOM 5730 N N . SER B 1 348 ? -20.375 23.594 -10.156 1 39.59 348 SER B N 1
ATOM 5731 C CA . SER B 1 348 ? -20.5 22.266 -9.562 1 39.59 348 SER B CA 1
ATOM 5732 C C . SER B 1 348 ? -19.344 21.969 -8.617 1 39.59 348 SER B C 1
ATOM 5734 O O . SER B 1 348 ? -18.219 22.422 -8.844 1 39.59 348 SER B O 1
ATOM 5736 N N . GLY B 1 349 ? -19.594 21.594 -7.281 1 40.78 349 GLY B N 1
ATOM 5737 C CA . GLY B 1 349 ? -18.844 21.312 -6.066 1 40.78 349 GLY B CA 1
ATOM 5738 C C . GLY B 1 349 ? -19.219 22.219 -4.906 1 40.78 349 GLY B C 1
ATOM 5739 O O . GLY B 1 349 ? -20.328 22.734 -4.852 1 40.78 349 GLY B O 1
ATOM 5740 N N . GLN B 1 350 ? -18.344 22.266 -3.922 1 38.12 350 GLN B N 1
ATOM 5741 C CA . GLN B 1 350 ? -18.656 22.859 -2.633 1 38.12 350 GLN B CA 1
ATOM 5742 C C . GLN B 1 350 ? -18.75 24.391 -2.748 1 38.12 350 GLN B C 1
ATOM 5744 O O . GLN B 1 350 ? -19.156 25.062 -1.803 1 38.12 350 GLN B O 1
ATOM 5749 N N . TYR B 1 351 ? -18.188 24.922 -3.807 1 37.69 351 TYR B N 1
ATOM 5750 C CA . TYR B 1 351 ? -18.094 26.375 -3.75 1 37.69 351 TYR B CA 1
ATOM 5751 C C . TYR B 1 351 ? -19.172 27.031 -4.609 1 37.69 351 TYR B C 1
ATOM 5753 O O . TYR B 1 351 ? -19.625 26.453 -5.602 1 37.69 351 TYR B O 1
ATOM 5761 N N . ALA B 1 352 ? -19.969 27.844 -4.004 1 38.94 352 ALA B N 1
ATOM 5762 C CA . ALA B 1 352 ? -21.016 28.672 -4.594 1 38.94 352 ALA B CA 1
ATOM 5763 C C . ALA B 1 352 ? -20.422 29.75 -5.48 1 38.94 352 ALA B C 1
ATOM 5765 O O . ALA B 1 352 ? -19.406 30.359 -5.137 1 38.94 352 ALA B O 1
ATOM 5766 N N . VAL B 1 353 ? -20.484 29.594 -6.754 1 36.97 353 VAL B N 1
ATOM 5767 C CA . VAL B 1 353 ? -20.094 30.656 -7.668 1 36.97 353 VAL B CA 1
ATOM 5768 C C . VAL B 1 353 ? -21.172 31.734 -7.676 1 36.97 353 VAL B C 1
ATOM 5770 O O . VAL B 1 353 ? -22.359 31.453 -7.906 1 36.97 353 VAL B O 1
ATOM 5773 N N . ASN B 1 354 ? -21.062 32.75 -6.922 1 33.47 354 ASN B N 1
ATOM 5774 C CA . ASN B 1 354 ? -21.922 33.906 -7.066 1 33.47 354 ASN B CA 1
ATOM 5775 C C . ASN B 1 354 ? -21.562 34.719 -8.312 1 33.47 354 ASN B C 1
ATOM 5777 O O . ASN B 1 354 ? -20.438 35.156 -8.469 1 33.47 354 ASN B O 1
ATOM 5781 N N . SER B 1 355 ? -22.047 34.219 -9.43 1 31.88 355 SER B N 1
ATOM 5782 C CA . SER B 1 355 ? -21.875 34.906 -10.711 1 31.88 355 SER B CA 1
ATOM 5783 C C . SER B 1 355 ? -22.562 36.25 -10.727 1 31.88 355 SER B C 1
ATOM 5785 O O . SER B 1 355 ? -23.734 36.375 -10.32 1 31.88 355 SER B O 1
ATOM 5787 N N . VAL B 1 356 ? -21.984 37.281 -10.25 1 30.48 356 VAL B N 1
ATOM 5788 C CA . VAL B 1 356 ? -22.594 38.594 -10.508 1 30.48 356 VAL B CA 1
ATOM 5789 C C . VAL B 1 356 ? -22.375 38.969 -11.961 1 30.48 356 VAL B C 1
ATOM 5791 O O . VAL B 1 356 ? -21.234 39.062 -12.43 1 30.48 356 VAL B O 1
ATOM 5794 N N . PHE B 1 357 ? -23.391 38.594 -12.719 1 29.22 357 PHE B N 1
ATOM 5795 C CA . PHE B 1 357 ? -23.406 39.156 -14.07 1 29.22 357 PHE B CA 1
ATOM 5796 C C . PHE B 1 357 ? -23.859 40.625 -14.047 1 29.22 357 PHE B C 1
ATOM 5798 O O . PHE B 1 357 ? -24.703 41 -13.25 1 29.22 357 PHE B O 1
#

Sequence (714 aa):
MFAGQPDQSVLDKNCPEDWQTTKLTIKDRCSFLFNNELLSDIKFTVPVPGESESKKSKHEIFAHKFLLSISSPVFYAMFYGAMPETGETVELPDCEYEILVEFLRYIYCDVLTLNENNVKGVLDLSKKYMMPPLADKCWQFLLSNMYPTNVFSVLSVAEFYDEEKVMNLCWKMIDGQTEAVLRQRIERRHLEAMISRDTLKIEEETLFTAVDKWATRECEENGLTSDGEKKRTVLGEQIIKAIRFPVMDQYYFNSVVTSSGILSAEEVSLLQKYFEATLDGTIGFPEHHRLPNDLVRRERFRFCRGRHSYRHGLKDALVFEVIYPIELHGVVLFGDYNCNYYMASSASGQYAVNSVFMFAGQPDQSVLDKNCPEDWQTTKLTIKDRCSFLFNNELLSDIKFTVPVPGESESKKSKHEIFAHKFLLSISSPVFYAMFYGAMPETGETVELPDCEYEILVEFLRYIYCDVLTLNENNVKGVLDLSKKYMMPPLADKCWQFLLSNMYPTNVFSVLSVAEFYDEEKVMNLCWKMIDGQTEAVLRQRIERRHLEAMISRDTLKIEEETLFTAVDKWATRECEENGLTSDGEKKRTVLGEQIIKAIRFPVMDQYYFNSVVTSSGILSAEEVSLLQKYFEATLDGTIGFPEHHRLPNDLVRRERFRFCRGRHSYRHGLKDALVFEVIYPIELHGVVLFGDYNCNYYMASSASGQYAVNSVF

InterPro domains:
  IPR000210 BTB/POZ domain [PF00651] (58-144)
  IPR000210 BTB/POZ domain [PS50097] (40-116)
  IPR000210 BTB/POZ domain [SM00225] (28-146)
  IPR011333 SKP1/BTB/POZ domain superfamily [G3DSA:3.30.710.10] (7-175)
  IPR011333 SKP1/BTB/POZ domain superfamily [SSF54695] (19-145)
  IPR011705 BTB/Kelch-associated [PF07707] (152-257)
  IPR011705 BTB/Kelch-associated [SM00875] (151-258)

Organism: Acropora cervicornis (NCBI:txid6130)

pLDDT: mean 81.36, std 23.5, range [19.06, 98.62]

Secondary structure (DSSP, 8-state):
-------TT---TTS-TTGGGG--SHHHHHHHTTT--TT--EEEEEEPTT--GGG--EEEEEE-HHHHHTT-HHHHHHHHSSS----SEEE-TT--HHHHHHHHHHHHHS-----TTTHHHHHHHHHHTT-HHHHHHHHHHHHHT--GGGHHHHHHHHHHTT-HHHHHHHHHHHHHTHHHHTTS---HHHHHHHHT-S---S-HHHHHHHHHHHHHHHHHHTT----HHHHHHHH-HHHHHHS-GGGS-HHHIIIIIHHHT-S-HHHHHHHHHHHTT---S--SS--SPPPP-------------S----BTTBTT------SS------------TTS---------SS-------/-------TT-S-TTS-TTGGGG--SHHHHHHHTTT--TT--EEEEEEPTT--GGG--EEEEEE-HHHHHHH-HHHHHHHHSSS----SEEE-TT--HHHHHHHHHHHHHS-----TTTHHHHHHHHHHTT-HHHHHHHHHHHHHT--GGGHHHHHHHHHHTT-HHHHHHHHHHHHHTHHHHTTS---HHHHHHHHT-S---S-HHHHHHHHHHHHHHHHHHTT----HHHHHHHH-HHHHHHS-GGGS-HHHIIIIIHHHT-S-HHHHHHHHHHHTT---S--SS--SPPPP-------------S-----SS-TT------SS------------TTS---------SSS------

Nearest PDB structures (foldseek):
  2vkp-assembly1_B-2  TM=9.226E-01  e=5.442E-09  Homo sapiens
  8h37-assembly1_P  TM=7.144E-01  e=6.934E-11  Homo sapiens
  8h37-assembly1_N  TM=7.117E-01  e=5.605E-11  Homo sapiens
  4j8z-assembly1_A  TM=8.410E-01  e=3.371E-09  Homo sapiens
  3htm-assembly2_D  TM=8.483E-01  e=1.191E-07  Homo sapiens

Solvent-accessible surface area (backbone atoms only — not comparable to full-atom values): 42085 Å² total; per-residue (Å²): 132,85,72,73,68,75,76,75,74,74,63,69,87,78,60,62,83,59,62,32,45,76,40,83,42,57,50,50,39,40,36,64,42,55,68,24,69,73,85,38,66,31,28,39,35,21,51,46,87,91,56,56,86,86,67,65,55,60,47,74,42,39,37,39,61,67,66,45,27,52,50,10,49,50,44,25,42,41,60,68,34,96,74,41,58,82,65,57,63,47,78,37,80,91,39,53,61,70,32,50,51,45,48,50,36,32,66,32,52,67,44,80,85,77,50,91,85,36,36,64,54,37,32,50,49,20,58,73,37,47,22,52,55,58,30,50,53,38,51,48,49,52,60,73,69,54,41,56,76,47,32,65,62,53,33,51,54,22,58,74,70,64,36,61,70,58,35,50,51,37,50,48,47,43,20,69,38,31,67,58,32,65,73,38,94,70,53,66,72,55,49,41,58,54,53,62,44,52,56,44,56,66,56,57,61,62,50,48,53,51,52,50,51,50,29,42,51,52,23,53,74,70,72,41,65,70,42,17,65,52,30,36,61,73,59,32,68,68,42,61,47,39,43,39,65,73,62,39,57,66,66,53,42,64,60,50,52,58,68,53,35,53,60,51,73,66,55,52,52,49,51,52,28,46,77,67,71,64,55,88,78,84,83,80,45,46,66,66,75,52,53,70,76,74,76,78,80,72,83,70,81,58,87,73,75,65,79,68,65,59,57,90,75,42,57,84,58,86,81,77,84,67,95,57,96,72,86,63,75,69,82,85,74,90,60,69,85,88,55,84,74,79,80,78,77,78,52,85,71,92,54,78,62,67,64,58,125,130,85,71,75,69,78,76,74,77,74,63,69,88,77,61,62,84,58,60,30,46,77,40,81,41,57,50,49,39,40,36,65,41,55,68,24,70,74,86,41,64,30,28,40,34,20,50,47,83,90,55,55,87,85,68,66,56,60,47,74,42,40,36,38,60,67,65,44,26,52,49,11,48,50,44,26,42,42,61,68,34,97,74,42,59,81,66,56,62,49,77,38,81,92,38,51,59,71,31,50,50,45,49,49,37,32,66,32,50,66,44,79,84,76,49,91,86,37,35,66,54,37,32,50,50,21,60,73,35,49,23,53,56,58,30,50,51,38,51,49,50,52,59,75,68,56,42,58,75,46,34,66,62,52,33,51,54,22,57,73,69,65,36,59,71,57,35,51,52,38,50,49,46,43,20,70,38,31,69,58,33,64,72,39,94,70,55,65,72,56,49,41,59,54,54,63,43,51,58,43,56,66,55,57,62,59,50,48,52,52,51,52,51,52,28,40,50,53,21,53,76,70,72,40,65,72,43,18,64,50,28,34,62,72,58,32,66,69,42,62,47,40,44,37,66,74,61,38,56,67,67,52,43,64,59,51,52,58,67,53,36,52,60,49,73,68,53,52,51,50,50,51,30,46,78,66,71,63,55,87,77,85,83,79,46,46,69,65,75,52,53,70,78,73,75,76,80,74,81,68,80,58,87,71,74,64,80,68,65,62,58,89,76,42,59,85,57,86,79,78,85,69,95,58,92,69,87,59,74,68,81,86,75,89,61,69,85,86,53,84,75,80,79,78,80,77,58,87,73,93,54,77,62,64,68,53,124

Radius of gyration: 41.83 Å; Cα contacts (8 Å, |Δi|>4): 806; chains: 2; bounding box: 78×138×88 Å

Foldseek 3Di:
DPPPPPPPPPPPPPDPDPVVVPADDQLSVLLVCWQNPVQFQAKEWEFDPPDDPPPTDIDIGTDHLVLLVVQFVQSVCQDPNPDHDPDRYDYDYPADPVLVSQLSCCSRNVDHDDDPVRLLVVLVVCVVRVRVVSNVVSLVVCLVPDDLQCLVVQCVSCVVVVPPVSNVVSLVCCQVVVLSNLVYQDDLVVLLVSLLALRHDDDLLSVVVSLLVNLQVVQVVVVHHQAQCSSLVVNDPSNVQSRQLLQDDPVSCVPPVVVSNVDDPVLSVQSVCVVVVNHDDDSSHDHDHRDPPPPPDDPDDDPPPDDQPCDPVPSPDPDDDDPDADQDPDDDDPDDPPDPDDDDDDDDDDHDHPPPD/DPPPPPPPPPPPPPDPPPVVVPADDQLSVLLVCWQNPVQFQAKEWEFDPPDDPPPTDIDIGTDHLVLLVVQFVQSVCQDPNPDHDPDRYDYDHPADPVLVSQLSCCSRNVDHDDDPVRLLVVLVVCVVRVRVVSNVVSLVVCVVPDDLQCLVVQLVSCVVVVPPVSNVVSLVCCQVVVLSNLVYQDDLVVLLVSLLALRHDDDLLSNVVSLLVNLQVVQVVVVHDQAQCSSLVVNDPSNVQSRQLLQDDPVSCVPPVVVSNVDDPVLSVQSVCVVVVNHDDDSSHDHDHRDPPPPPDDPPDDPPVDDQPCPPVPSPAPDDDDPDADADPDDDDPDDPPDPDPDDDDDDDDHDHPPPD